Protein AF-0000000080632620 (afdb_homodimer)

Sequence (504 aa):
MKCSSPLKVRCGSRQRSGPRGNGTDMSGGRRAETGACTTPRSRRRRVPGHGIRMRSRRDSQALIFLHEGKCFFDRVVAPALAELKPMPREEVGGPHKFITQIATDNSHNALCYEARLSFALIMGATFERQLRFWLAATAKQQRYVIEKSNFEKLTILLREIKSLDLNALPEGADLQELWNVVNVARHGDGNSAIKLSETRPEFWSHVDCGLKDRYFGSGLRVHTMRISDDDLARYFRATAAFWQVAMVAKRKMKCSSPLKVRCGSRQRSGPRGNGTDMSGGRRAETGACTTPRSRRRRVPGHGIRMRSRRDSQALIFLHEGKCFFDRVVAPALAELKPMPREEVGGPHKFITQIATDNSHNALCYEARLSFALIMGATFERQLRFWLAATAKQQRYVIEKSNFEKLTILLREIKSLDLNALPEGADLQELWNVVNVARHGDGNSAIKLSETRPEFWSHVDCGLKDRYFGSGLRVHTMRISDDDLARYFRATAAFWQVAMVAKRK

Nearest PDB structures (foldseek):
  4tx5-assembly1_A  TM=3.321E-01  e=7.119E+00  Homo sapiens
  4tx5-assembly1_A  TM=3.319E-01  e=9.023E+00  Homo sapiens

pLDDT: mean 73.2, std 28.57, range [13.71, 97.62]

Solvent-accessible surface area (backbone atoms only — not comparable to full-atom values): 29369 Å² total; per-residue (Å²): 136,80,84,89,78,93,81,80,88,90,78,87,83,88,81,87,84,81,90,79,85,89,79,87,78,85,87,78,82,82,80,78,78,77,79,78,78,76,70,79,75,75,76,72,74,70,66,79,69,69,64,68,66,67,69,74,73,54,36,62,66,33,49,49,52,35,52,42,54,51,49,45,40,63,67,40,49,49,54,40,51,70,70,46,63,64,68,56,76,87,54,50,18,49,97,79,50,41,68,70,44,32,52,51,42,51,48,49,32,50,42,31,34,50,50,41,44,41,51,44,28,43,53,37,34,52,49,51,52,49,49,41,50,56,50,30,73,74,38,60,91,45,31,70,60,48,55,68,43,52,71,72,55,44,50,52,47,34,32,73,74,62,70,41,55,58,79,74,39,92,43,22,65,43,47,52,49,38,48,33,51,24,47,20,54,66,58,28,62,44,72,43,37,55,50,39,53,70,77,44,46,71,34,41,62,89,46,53,70,75,54,40,53,51,32,52,75,66,57,36,44,55,80,57,44,45,59,51,72,66,54,51,50,48,39,50,49,24,55,41,50,48,26,58,49,52,15,63,49,72,80,126,138,84,86,78,82,88,74,86,78,74,84,85,89,84,74,89,75,81,88,77,81,89,82,88,80,84,85,79,77,78,75,76,75,71,76,74,74,74,68,75,75,73,74,69,71,68,63,76,69,67,61,66,65,66,65,73,70,54,36,61,66,33,48,49,52,35,51,43,53,50,48,47,41,63,68,40,50,48,54,40,50,70,71,45,64,63,69,55,75,89,56,50,18,50,96,78,50,41,68,70,44,30,53,51,41,49,47,50,33,51,42,30,34,49,50,42,45,42,52,46,28,44,54,39,32,51,48,50,53,50,49,40,50,55,51,29,73,74,38,61,89,48,31,71,61,48,54,69,43,53,70,71,54,44,50,53,48,34,33,73,74,62,70,40,55,57,79,76,40,93,43,22,65,44,48,52,49,38,47,33,51,24,47,20,54,65,57,30,59,45,71,42,37,54,50,38,54,69,77,44,48,70,34,41,62,89,48,54,72,74,54,41,53,52,33,52,73,66,56,36,43,56,81,56,45,45,59,50,71,64,54,51,51,47,39,51,50,23,55,41,50,51,26,58,49,52,14,65,48,68,80,126

Foldseek 3Di:
DDDDDDDDDDDDDDDDDDDDDDDDDDDDDDDPPPDPPPPDPPPPPPPPCPVPVPVLQFPVLLVVLLVVLVCCCVPPVVVVLVVQDQDDPVCQCHPVNPVVSNVVNVVSNLVNQLSLLVLLLVLLVSLLVSLLVVLCVQVVVCNVVSVPDDPVVSQVSCCVRQVDHLVPDPLSVLSVLSSLSNCCNVPNLDPSLVVCCVVPVVQQVVDDPVVVCVCNVVSNSSSRGGDDPVSSVSSSVSSSVVSVCVRNRRRD/DDPDDDPPPDDDDDDDDDDDDDDDDDDDDDDPVPPPPPPPPPPPPPPVCVVVVVVLQFPVLLVVLLVVLVCCCVPPVVVVLVVQDQDDPVCQCHPVNPVVSNVVNVVSNLVNQLSLLVLLLVLLVSLLVSLLVVLCVQVVVCNVVSVPDDPVVSQVSCCVRQVDHLVVDPLSVLSVLSSLSNCCNVPALDDSLVVCCVVPVVQQVVDDPVVVCVCNVVSNSSSRGGDDPVSSVSSSVSSSVVSVCVRNRRRD

Organism: NCBI:txid1064539

Radius of gyration: 37.01 Å; Cα contacts (8 Å, |Δi|>4): 446; chains: 2; bounding box: 147×119×57 Å

Structure (mmCIF, N/CA/C/O backbone):
data_AF-0000000080632620-model_v1
#
loop_
_entity.id
_entity.type
_entity.pdbx_description
1 polymer 'DUF4276 family protein'
#
loop_
_atom_site.group_PDB
_atom_site.id
_atom_site.type_symbol
_atom_site.label_atom_id
_atom_site.label_alt_id
_atom_site.label_comp_id
_atom_site.label_asym_id
_atom_site.label_entity_id
_atom_site.label_seq_id
_atom_site.pdbx_PDB_ins_code
_atom_site.Cartn_x
_atom_site.Cartn_y
_atom_site.Cartn_z
_atom_site.occupancy
_atom_site.B_iso_or_equiv
_atom_site.auth_seq_id
_atom_site.auth_comp_id
_atom_site.auth_asym_id
_atom_site.auth_atom_id
_atom_site.pdbx_PDB_model_num
ATOM 1 N N . MET A 1 1 ? 38.625 -21.312 -7.352 1 18.33 1 MET A N 1
ATOM 2 C CA . MET A 1 1 ? 39.688 -21.875 -6.523 1 18.33 1 MET A CA 1
ATOM 3 C C . MET A 1 1 ? 40.625 -20.781 -6.02 1 18.33 1 MET A C 1
ATOM 5 O O . MET A 1 1 ? 40.625 -20.438 -4.836 1 18.33 1 MET A O 1
ATOM 9 N N . LYS A 1 2 ? 41.75 -20.5 -6.762 1 16.38 2 LYS A N 1
ATOM 10 C CA . LYS A 1 2 ? 43 -20.406 -6.027 1 16.38 2 LYS A CA 1
ATOM 11 C C . LYS A 1 2 ? 43.25 -18.969 -5.535 1 16.38 2 LYS A C 1
ATOM 13 O O . LYS A 1 2 ? 43.719 -18.766 -4.422 1 16.38 2 LYS A O 1
ATOM 18 N N . CYS A 1 3 ? 43.469 -17.906 -6.395 1 17.56 3 CYS A N 1
ATOM 19 C CA . CYS A 1 3 ? 44.844 -17.469 -6.473 1 17.56 3 CYS A CA 1
ATOM 20 C C . CYS A 1 3 ? 45.219 -16.641 -5.25 1 17.56 3 CYS A C 1
ATOM 22 O O . CYS A 1 3 ? 44.344 -16.141 -4.535 1 17.56 3 CYS A O 1
ATOM 24 N N . SER A 1 4 ? 46.25 -15.828 -5.516 1 16.66 4 SER A N 1
ATOM 25 C CA . SER A 1 4 ? 47.594 -15.555 -5.012 1 16.66 4 SER A CA 1
ATOM 26 C C . SER A 1 4 ? 47.562 -14.5 -3.91 1 16.66 4 SER A C 1
ATOM 28 O O . SER A 1 4 ? 46.688 -13.609 -3.914 1 16.66 4 SER A O 1
ATOM 30 N N . SER A 1 5 ? 48.5 -14.555 -3.062 1 16.55 5 SER A N 1
ATOM 31 C CA . SER A 1 5 ? 49.031 -14.477 -1.712 1 16.55 5 SER A CA 1
ATOM 32 C C . SER A 1 5 ? 49.594 -13.086 -1.414 1 16.55 5 SER A C 1
ATOM 34 O O . SER A 1 5 ? 49.469 -12.602 -0.287 1 16.55 5 SER A O 1
ATOM 36 N N . PRO A 1 6 ? 50.469 -12.352 -2.359 1 17.06 6 PRO A N 1
ATOM 37 C CA . PRO A 1 6 ? 51.781 -12.188 -1.76 1 17.06 6 PRO A CA 1
ATOM 38 C C . PRO A 1 6 ? 51.812 -11.102 -0.683 1 17.06 6 PRO A C 1
ATOM 40 O O . PRO A 1 6 ? 50.938 -10.219 -0.665 1 17.06 6 PRO A O 1
ATOM 43 N N . LEU A 1 7 ? 52.844 -11.148 0.236 1 15.58 7 LEU A N 1
ATOM 44 C CA . LEU A 1 7 ? 53.531 -11.008 1.516 1 15.58 7 LEU A CA 1
ATOM 45 C C . LEU A 1 7 ? 54.062 -9.594 1.692 1 15.58 7 LEU A C 1
ATOM 47 O O . LEU A 1 7 ? 53.812 -8.938 2.701 1 15.58 7 LEU A O 1
ATOM 51 N N . LYS A 1 8 ? 55.5 -9.336 1.33 1 15.75 8 LYS A N 1
ATOM 52 C CA . LYS A 1 8 ? 56.5 -9.094 2.359 1 15.75 8 LYS A CA 1
ATOM 53 C C . LYS A 1 8 ? 56.719 -7.598 2.568 1 15.75 8 LYS A C 1
ATOM 55 O O . LYS A 1 8 ? 57 -7.156 3.682 1 15.75 8 LYS A O 1
ATOM 60 N N . VAL A 1 9 ? 56.719 -6.637 1.573 1 15.37 9 VAL A N 1
ATOM 61 C CA . VAL A 1 9 ? 58.062 -6.094 1.398 1 15.37 9 VAL A CA 1
ATOM 62 C C . VAL A 1 9 ? 58.438 -5.211 2.59 1 15.37 9 VAL A C 1
ATOM 64 O O . VAL A 1 9 ? 57.562 -4.613 3.217 1 15.37 9 VAL A O 1
ATOM 67 N N . ARG A 1 10 ? 59.844 -4.848 2.721 1 15.12 10 ARG A N 1
ATOM 68 C CA . ARG A 1 10 ? 61.031 -4.688 3.545 1 15.12 10 ARG A CA 1
ATOM 69 C C . ARG A 1 10 ? 61.062 -3.305 4.184 1 15.12 10 ARG A C 1
ATOM 71 O O . ARG A 1 10 ? 60.406 -2.373 3.707 1 15.12 10 ARG A O 1
ATOM 78 N N . CYS A 1 11 ? 62.219 -3.014 4.938 1 15.25 11 CYS A N 1
ATOM 79 C CA . CYS A 1 11 ? 62.844 -2.652 6.203 1 15.25 11 CYS A CA 1
ATOM 80 C C . CYS A 1 11 ? 63.406 -1.229 6.152 1 15.25 11 CYS A C 1
ATOM 82 O O . CYS A 1 11 ? 63.75 -0.655 7.188 1 15.25 11 CYS A O 1
ATOM 84 N N . GLY A 1 12 ? 63.688 -0.646 4.941 1 14.33 12 GLY A N 1
ATOM 85 C CA . GLY A 1 12 ? 65.062 -0.141 5.051 1 14.33 12 GLY A CA 1
ATOM 86 C C . GLY A 1 12 ? 65.188 0.995 6.047 1 14.33 12 GLY A C 1
ATOM 87 O O . GLY A 1 12 ? 64.188 1.658 6.379 1 14.33 12 GLY A O 1
ATOM 88 N N . SER A 1 13 ? 66.5 1.377 6.32 1 14.64 13 SER A N 1
ATOM 89 C CA . SER A 1 13 ? 67.5 1.7 7.352 1 14.64 13 SER A CA 1
ATOM 90 C C . SER A 1 13 ? 67.5 3.195 7.648 1 14.64 13 SER A C 1
ATOM 92 O O . SER A 1 13 ? 67.375 3.605 8.805 1 14.64 13 SER A O 1
ATOM 94 N N . ARG A 1 14 ? 68.562 3.988 6.98 1 14.79 14 ARG A N 1
ATOM 95 C CA . ARG A 1 14 ? 69.812 4.34 7.695 1 14.79 14 ARG A CA 1
ATOM 96 C C . ARG A 1 14 ? 69.688 5.715 8.344 1 14.79 14 ARG A C 1
ATOM 98 O O . ARG A 1 14 ? 68.75 6.445 8.086 1 14.79 14 ARG A O 1
ATOM 105 N N . GLN A 1 15 ? 70.625 6.645 7.945 1 13.95 15 GLN A N 1
ATOM 106 C CA . GLN A 1 15 ? 71.812 7.148 8.703 1 13.95 15 GLN A CA 1
ATOM 107 C C . GLN A 1 15 ? 71.5 8.555 9.234 1 13.95 15 GLN A C 1
ATOM 109 O O . GLN A 1 15 ? 71.688 8.82 10.422 1 13.95 15 GLN A O 1
ATOM 114 N N . ARG A 1 16 ? 71.812 9.711 8.461 1 14.75 16 ARG A N 1
ATOM 115 C CA . ARG A 1 16 ? 73.062 10.445 8.812 1 14.75 16 ARG A CA 1
ATOM 116 C C . ARG A 1 16 ? 72.75 11.516 9.859 1 14.75 16 ARG A C 1
ATOM 118 O O . ARG A 1 16 ? 71.625 11.898 10.062 1 14.75 16 ARG A O 1
ATOM 125 N N . SER A 1 17 ? 73.625 12.648 9.812 1 14.58 17 SER A N 1
ATOM 126 C CA . SER A 1 17 ? 74.625 13.211 10.664 1 14.58 17 SER A CA 1
ATOM 127 C C . SER A 1 17 ? 74.125 14.438 11.422 1 14.58 17 SER A C 1
ATOM 129 O O . SER A 1 17 ? 73 14.914 11.156 1 14.58 17 SER A O 1
ATOM 131 N N . GLY A 1 18 ? 74.75 15.664 11.094 1 14.18 18 GLY A N 1
ATOM 132 C CA . GLY A 1 18 ? 75.688 16.297 11.984 1 14.18 18 GLY A CA 1
ATOM 133 C C . GLY A 1 18 ? 75.062 17.312 12.914 1 14.18 18 GLY A C 1
ATOM 134 O O . GLY A 1 18 ? 73.875 17.578 12.82 1 14.18 18 GLY A O 1
ATOM 135 N N . PRO A 1 19 ? 75.688 18.609 12.898 1 15.55 19 PRO A N 1
ATOM 136 C CA . PRO A 1 19 ? 76.438 19.203 14.047 1 15.55 19 PRO A CA 1
ATOM 137 C C . PRO A 1 19 ? 75.5 20.125 14.875 1 15.55 19 PRO A C 1
ATOM 139 O O . PRO A 1 19 ? 74.375 20.438 14.469 1 15.55 19 PRO A O 1
ATOM 142 N N . ARG A 1 20 ? 76.312 21.25 15.398 1 15.37 20 ARG A N 1
ATOM 143 C CA . ARG A 1 20 ? 76.625 21.781 16.719 1 15.37 20 ARG A CA 1
ATOM 144 C C . ARG A 1 20 ? 75.75 22.953 17.094 1 15.37 20 ARG A C 1
ATOM 146 O O . ARG A 1 20 ? 75.188 22.969 18.188 1 15.37 20 ARG A O 1
ATOM 153 N N . GLY A 1 21 ? 75.75 24.078 16.297 1 14.73 21 GLY A N 1
ATOM 154 C CA . GLY A 1 21 ? 76.438 25.141 17.047 1 14.73 21 GLY A CA 1
ATOM 155 C C . GLY A 1 21 ? 75.562 25.812 18.062 1 14.73 21 GLY A C 1
ATOM 156 O O . GLY A 1 21 ? 74.312 25.656 18.031 1 14.73 21 GLY A O 1
ATOM 157 N N . ASN A 1 22 ? 76.062 27.031 18.531 1 15.53 22 ASN A N 1
ATOM 158 C CA . ASN A 1 22 ? 76.312 27.734 19.781 1 15.53 22 ASN A CA 1
ATOM 159 C C . ASN A 1 22 ? 75.125 28.594 20.203 1 15.53 22 ASN A C 1
ATOM 161 O O . ASN A 1 22 ? 74.25 28.906 19.391 1 15.53 22 ASN A O 1
ATOM 165 N N . GLY A 1 23 ? 75.312 29.25 21.422 1 15.42 23 GLY A N 1
ATOM 166 C CA . GLY A 1 23 ? 74.688 29.641 22.688 1 15.42 23 GLY A CA 1
ATOM 167 C C . GLY A 1 23 ? 74 31 22.641 1 15.42 23 GLY A C 1
ATOM 168 O O . GLY A 1 23 ? 73.125 31.266 23.422 1 15.42 23 GLY A O 1
ATOM 169 N N . THR A 1 24 ? 74.438 32.031 21.75 1 16.98 24 THR A N 1
ATOM 170 C CA . THR A 1 24 ? 74.688 33.219 22.516 1 16.98 24 THR A CA 1
ATOM 171 C C . THR A 1 24 ? 73.375 33.844 23.047 1 16.98 24 THR A C 1
ATOM 173 O O . THR A 1 24 ? 72.312 33.656 22.438 1 16.98 24 THR A O 1
ATOM 176 N N . ASP A 1 25 ? 73.5 34.562 24.25 1 16.67 25 ASP A N 1
ATOM 177 C CA . ASP A 1 25 ? 72.812 34.969 25.469 1 16.67 25 ASP A CA 1
ATOM 178 C C . ASP A 1 25 ? 72 36.281 25.266 1 16.67 25 ASP A C 1
ATOM 180 O O . ASP A 1 25 ? 71.25 36.656 26.109 1 16.67 25 ASP A O 1
ATOM 184 N N . MET A 1 26 ? 72.125 37.062 24.141 1 17.36 26 MET A N 1
ATOM 185 C CA . MET A 1 26 ? 72.188 38.469 24.547 1 17.36 26 MET A CA 1
ATOM 186 C C . MET A 1 26 ? 70.938 38.938 25.266 1 17.36 26 MET A C 1
ATOM 188 O O . MET A 1 26 ? 69.875 38.281 25.156 1 17.36 26 MET A O 1
ATOM 192 N N . SER A 1 27 ? 70.938 40.375 25.594 1 17.02 27 SER A N 1
ATOM 193 C CA . SER A 1 27 ? 70.75 41.406 26.625 1 17.02 27 SER A CA 1
ATOM 194 C C . SER A 1 27 ? 69.312 41.875 26.688 1 17.02 27 SER A C 1
ATOM 196 O O . SER A 1 27 ? 68.562 41.625 25.75 1 17.02 27 SER A O 1
ATOM 198 N N . GLY A 1 28 ? 69 42.719 27.734 1 17.77 28 GLY A N 1
ATOM 199 C CA . GLY A 1 28 ? 68.062 43.125 28.781 1 17.77 28 GLY A CA 1
ATOM 200 C C . GLY A 1 28 ? 67.062 44.125 28.312 1 17.77 28 GLY A C 1
ATOM 201 O O . GLY A 1 28 ? 66.312 44.688 29.125 1 17.77 28 GLY A O 1
ATOM 202 N N . GLY A 1 29 ? 66.812 44.344 27.047 1 17.91 29 GLY A N 1
ATOM 203 C CA . GLY A 1 29 ? 66.25 45.688 26.812 1 17.91 29 GLY A CA 1
ATOM 204 C C . GLY A 1 29 ? 65 45.969 27.594 1 17.91 29 GLY A C 1
ATOM 205 O O . GLY A 1 29 ? 64.25 45.031 27.938 1 17.91 29 GLY A O 1
ATOM 206 N N . ARG A 1 30 ? 65 47.25 28.172 1 20.73 30 ARG A N 1
ATOM 207 C CA . ARG A 1 30 ? 64.188 48.062 29.094 1 20.73 30 ARG A CA 1
ATOM 208 C C . ARG A 1 30 ? 62.75 48.188 28.594 1 20.73 30 ARG A C 1
ATOM 210 O O . ARG A 1 30 ? 62.531 48.312 27.391 1 20.73 30 ARG A O 1
ATOM 217 N N . ARG A 1 31 ? 61.75 47.969 29.531 1 19.56 31 ARG A N 1
ATOM 218 C CA . ARG A 1 31 ? 60.344 47.719 29.656 1 19.56 31 ARG A CA 1
ATOM 219 C C . ARG A 1 31 ? 59.531 49.031 29.484 1 19.56 31 ARG A C 1
ATOM 221 O O . ARG A 1 31 ? 59.531 49.875 30.375 1 19.56 31 ARG A O 1
ATOM 228 N N . ALA A 1 32 ? 59.844 49.875 28.406 1 20.97 32 ALA A N 1
ATOM 229 C CA . ALA A 1 32 ? 59.125 51.156 28.5 1 20.97 32 ALA A CA 1
ATOM 230 C C . ALA A 1 32 ? 57.625 50.938 28.703 1 20.97 32 ALA A C 1
ATOM 232 O O . ALA A 1 32 ? 57.031 50.031 28.078 1 20.97 32 ALA A O 1
ATOM 233 N N . GLU A 1 33 ? 57.062 51.469 29.875 1 20.34 33 GLU A N 1
ATOM 234 C CA . GLU A 1 33 ? 55.781 51.438 30.531 1 20.34 33 GLU A CA 1
ATOM 235 C C . GLU A 1 33 ? 54.719 52.156 29.719 1 20.34 33 GLU A C 1
ATOM 237 O O . GLU A 1 33 ? 54.812 53.375 29.5 1 20.34 33 GLU A O 1
ATOM 242 N N . THR A 1 34 ? 54.438 51.812 28.469 1 20.97 34 THR A N 1
ATOM 243 C CA . THR A 1 34 ? 53.469 52.594 27.688 1 20.97 34 THR A CA 1
ATOM 244 C C . THR A 1 34 ? 52.156 52.688 28.453 1 20.97 34 THR A C 1
ATOM 246 O O . THR A 1 34 ? 51.688 51.719 29.031 1 20.97 34 THR A O 1
ATOM 249 N N . GLY A 1 35 ? 51.844 53.938 28.953 1 22.03 35 GLY A N 1
ATOM 250 C CA . GLY A 1 35 ? 50.719 54.469 29.703 1 22.03 35 GLY A CA 1
ATOM 251 C C . GLY A 1 35 ? 49.375 54.156 29.062 1 22.03 35 GLY A C 1
ATOM 252 O O . GLY A 1 35 ? 49.188 54.344 27.859 1 22.03 35 GLY A O 1
ATOM 253 N N . ALA A 1 36 ? 48.562 53.25 29.688 1 22.23 36 ALA A N 1
ATOM 254 C CA . ALA A 1 36 ? 47.312 52.594 29.297 1 22.23 36 ALA A CA 1
ATOM 255 C C . ALA A 1 36 ? 46.156 53.625 29.312 1 22.23 36 ALA A C 1
ATOM 257 O O . ALA A 1 36 ? 45.844 54.188 30.359 1 22.23 36 ALA A O 1
ATOM 258 N N . CYS A 1 37 ? 46.156 54.594 28.344 1 24.19 37 CYS A N 1
ATOM 259 C CA . CYS A 1 37 ? 45.031 55.531 28.25 1 24.19 37 CYS A CA 1
ATOM 260 C C . CYS A 1 37 ? 43.688 54.812 28.375 1 24.19 37 CYS A C 1
ATOM 262 O O . CYS A 1 37 ? 43.438 53.875 27.609 1 24.19 37 CYS A O 1
ATOM 264 N N . THR A 1 38 ? 43.125 54.719 29.578 1 23.12 38 THR A N 1
ATOM 265 C CA . THR A 1 38 ? 41.875 54.031 29.922 1 23.12 38 THR A CA 1
ATOM 266 C C . THR A 1 38 ? 40.688 54.656 29.203 1 23.12 38 THR A C 1
ATOM 268 O O . THR A 1 38 ? 40.406 55.844 29.391 1 23.12 38 THR A O 1
ATOM 271 N N . THR A 1 39 ? 40.562 54.594 27.891 1 26.53 39 THR A N 1
ATOM 272 C CA . THR A 1 39 ? 39.406 55.125 27.188 1 26.53 39 THR A CA 1
ATOM 273 C C . THR A 1 39 ? 38.125 54.719 27.891 1 26.53 39 THR A C 1
ATOM 275 O O . THR A 1 39 ? 38 53.594 28.391 1 26.53 39 THR A O 1
ATOM 278 N N . PRO A 1 40 ? 37.375 55.719 28.453 1 29.17 40 PRO A N 1
ATOM 279 C CA . PRO A 1 40 ? 36.156 55.469 29.188 1 29.17 40 PRO A CA 1
ATOM 280 C C . PRO A 1 40 ? 35.156 54.625 28.391 1 29.17 40 PRO A C 1
ATOM 282 O O . PRO A 1 40 ? 34.906 54.875 27.203 1 29.17 40 PRO A O 1
ATOM 285 N N . ARG A 1 41 ? 35.031 53.344 28.672 1 28.64 41 ARG A N 1
ATOM 286 C CA . ARG A 1 41 ? 34.156 52.469 27.922 1 28.64 41 ARG A CA 1
ATOM 287 C C . ARG A 1 41 ? 32.688 52.969 28.016 1 28.64 41 ARG A C 1
ATOM 289 O O . ARG A 1 41 ? 32.188 53.25 29.094 1 28.64 41 ARG A O 1
ATOM 296 N N . SER A 1 42 ? 32.281 53.812 26.984 1 28.56 42 SER A N 1
ATOM 297 C CA . SER A 1 42 ? 30.875 54.094 26.781 1 28.56 42 SER A CA 1
ATOM 298 C C . SER A 1 42 ? 30 52.875 27.062 1 28.56 42 SER A C 1
ATOM 300 O O . SER A 1 42 ? 30.281 51.781 26.578 1 28.56 42 SER A O 1
ATOM 302 N N . ARG A 1 43 ? 29.438 52.844 28.234 1 29.86 43 ARG A N 1
ATOM 303 C CA . ARG A 1 43 ? 28.5 51.781 28.641 1 29.86 43 ARG A CA 1
ATOM 304 C C . ARG A 1 43 ? 27.391 51.625 27.609 1 29.86 43 ARG A C 1
ATOM 306 O O . ARG A 1 43 ? 26.562 52.531 27.438 1 29.86 43 ARG A O 1
ATOM 313 N N . ARG A 1 44 ? 27.719 51.094 26.391 1 29.53 44 ARG A N 1
ATOM 314 C CA . ARG A 1 44 ? 26.609 50.75 25.516 1 29.53 44 ARG A CA 1
ATOM 315 C C . ARG A 1 44 ? 25.531 50 26.266 1 29.53 44 ARG A C 1
ATOM 317 O O . ARG A 1 44 ? 25.812 48.969 26.906 1 29.53 44 ARG A O 1
ATOM 324 N N . ARG A 1 45 ? 24.578 50.75 26.812 1 31.08 45 ARG A N 1
ATOM 325 C CA . ARG A 1 45 ? 23.359 50.094 27.297 1 31.08 45 ARG A CA 1
ATOM 326 C C . ARG A 1 45 ? 22.906 48.969 26.375 1 31.08 45 ARG A C 1
ATOM 328 O O . ARG A 1 45 ? 22.625 49.219 25.203 1 31.08 45 ARG A O 1
ATOM 335 N N . ARG A 1 46 ? 23.5 47.812 26.547 1 28.5 46 ARG A N 1
ATOM 336 C CA . ARG A 1 46 ? 22.938 46.719 25.781 1 28.5 46 ARG A CA 1
ATOM 337 C C . ARG A 1 46 ? 21.422 46.688 25.875 1 28.5 46 ARG A C 1
ATOM 339 O O . ARG A 1 46 ? 20.859 46.688 26.969 1 28.5 46 ARG A O 1
ATOM 346 N N . VAL A 1 47 ? 20.75 47.438 24.969 1 32.03 47 VAL A N 1
ATOM 347 C CA . VAL A 1 47 ? 19.328 47.125 24.781 1 32.03 47 VAL A CA 1
ATOM 348 C C . VAL A 1 47 ? 19.109 45.625 24.953 1 32.03 47 VAL A C 1
ATOM 350 O O . VAL A 1 47 ? 19.875 44.812 24.438 1 32.03 47 VAL A O 1
ATOM 353 N N . PRO A 1 48 ? 18.672 45.281 26.172 1 31.75 48 PRO A N 1
ATOM 354 C CA . PRO A 1 48 ? 18.406 43.812 26.234 1 31.75 48 PRO A CA 1
ATOM 355 C C . PRO A 1 48 ? 17.797 43.281 24.953 1 31.75 48 PRO A C 1
ATOM 357 O O . PRO A 1 48 ? 16.75 43.75 24.5 1 31.75 48 PRO A O 1
ATOM 360 N N . GLY A 1 49 ? 18.578 43.188 23.859 1 28.7 49 GLY A N 1
ATOM 361 C CA . GLY A 1 49 ? 18.047 42.406 22.75 1 28.7 49 GLY A CA 1
ATOM 362 C C . GLY A 1 49 ? 17.312 41.156 23.172 1 28.7 49 GLY A C 1
ATOM 363 O O . GLY A 1 49 ? 17.922 40.156 23.578 1 28.7 49 GLY A O 1
ATOM 364 N N . HIS A 1 50 ? 16.406 41.312 24.141 1 31.84 50 HIS A N 1
ATOM 365 C CA . HIS A 1 50 ? 15.602 40.094 24.219 1 31.84 50 HIS A CA 1
ATOM 366 C C . HIS A 1 50 ? 15.359 39.5 22.844 1 31.84 50 HIS A C 1
ATOM 368 O O . HIS A 1 50 ? 14.594 40.031 22.047 1 31.84 50 HIS A O 1
ATOM 374 N N . GLY A 1 51 ? 16.422 39.312 22.094 1 32.47 51 GLY A N 1
ATOM 375 C CA . GLY A 1 51 ? 16.172 38.469 20.922 1 32.47 51 GLY A CA 1
ATOM 376 C C . GLY A 1 51 ? 15.07 37.469 21.141 1 32.47 51 GLY A C 1
ATOM 377 O O . GLY A 1 51 ? 15.211 36.562 21.969 1 32.47 51 GLY A O 1
ATOM 378 N N . ILE A 1 52 ? 13.922 37.938 21.281 1 33.97 52 ILE A N 1
ATOM 379 C CA . ILE A 1 52 ? 12.859 36.938 21.094 1 33.97 52 ILE A CA 1
ATOM 380 C C . ILE A 1 52 ? 13.336 35.844 20.141 1 33.97 52 ILE A C 1
ATOM 382 O O . ILE A 1 52 ? 13.602 36.094 18.969 1 33.97 52 ILE A O 1
ATOM 386 N N . ARG A 1 53 ? 14.367 35.188 20.531 1 37.41 53 ARG A N 1
ATOM 387 C CA . ARG A 1 53 ? 14.555 33.938 19.766 1 37.41 53 ARG A CA 1
ATOM 388 C C . ARG A 1 53 ? 13.234 33.469 19.172 1 37.41 53 ARG A C 1
ATOM 390 O O . ARG A 1 53 ? 12.336 33.031 19.891 1 37.41 53 ARG A O 1
ATOM 397 N N . MET A 1 54 ? 12.75 34.219 18.281 1 35.06 54 MET A N 1
ATOM 398 C CA . MET A 1 54 ? 11.672 33.625 17.484 1 35.06 54 MET A CA 1
ATOM 399 C C . MET A 1 54 ? 11.805 32.125 17.438 1 35.06 54 MET A C 1
ATOM 401 O O . MET A 1 54 ? 12.758 31.594 16.844 1 35.06 54 MET A O 1
ATOM 405 N N . ARG A 1 55 ? 11.797 31.422 18.516 1 40.94 55 ARG A N 1
ATOM 406 C CA . ARG A 1 55 ? 11.641 29.969 18.469 1 40.94 55 ARG A CA 1
ATOM 407 C C . ARG A 1 55 ? 11.047 29.531 17.141 1 40.94 55 ARG A C 1
ATOM 409 O O . ARG A 1 55 ? 9.953 29.969 16.766 1 40.94 55 ARG A O 1
ATOM 416 N N . SER A 1 56 ? 11.75 29.562 16.047 1 47.53 56 SER A N 1
ATOM 417 C CA . SER A 1 56 ? 11.383 29.109 14.711 1 47.53 56 SER A CA 1
ATOM 418 C C . SER A 1 56 ? 10.234 28.109 14.758 1 47.53 56 SER A C 1
ATOM 420 O O . SER A 1 56 ? 10.281 27.141 15.5 1 47.53 56 SER A O 1
ATOM 422 N N . ARG A 1 57 ? 9 28.547 14.758 1 60.91 57 ARG A N 1
ATOM 423 C CA . ARG A 1 57 ? 7.75 27.797 14.82 1 60.91 57 ARG A CA 1
ATOM 424 C C . ARG A 1 57 ? 7.824 26.547 13.961 1 60.91 57 ARG A C 1
ATOM 426 O O . ARG A 1 57 ? 8.102 26.625 12.766 1 60.91 57 ARG A O 1
ATOM 433 N N . ARG A 1 58 ? 8.203 25.453 14.625 1 73.38 58 ARG A N 1
ATOM 434 C CA . ARG A 1 58 ? 8.156 24.125 14 1 73.38 58 ARG A CA 1
ATOM 435 C C . ARG A 1 58 ? 6.855 23.938 13.227 1 73.38 58 ARG A C 1
ATOM 437 O O . ARG A 1 58 ? 5.793 24.375 13.672 1 73.38 58 ARG A O 1
ATOM 444 N N . ASP A 1 59 ? 7.086 23.641 12.008 1 84.38 59 ASP A N 1
ATOM 445 C CA . ASP A 1 59 ? 5.93 23.266 11.203 1 84.38 59 ASP A CA 1
ATOM 446 C C . ASP A 1 59 ? 5.164 22.109 11.852 1 84.38 59 ASP A C 1
ATOM 448 O O . ASP A 1 59 ? 5.637 20.984 11.859 1 84.38 59 ASP A O 1
ATOM 452 N N . SER A 1 60 ? 4.125 22.438 12.5 1 81.19 60 SER A N 1
ATOM 453 C CA . SER A 1 60 ? 3.355 21.469 13.281 1 81.19 60 SER A CA 1
ATOM 454 C C . SER A 1 60 ? 2.895 20.312 12.414 1 81.19 60 SER A C 1
ATOM 456 O O . SER A 1 60 ? 2.844 19.156 12.875 1 81.19 60 SER A O 1
ATOM 458 N N . GLN A 1 61 ? 2.57 20.578 11.18 1 84.5 61 GLN A N 1
ATOM 459 C CA . GLN A 1 61 ? 2.105 19.531 10.289 1 84.5 61 GLN A CA 1
ATOM 460 C C . GLN A 1 61 ? 3.221 18.531 9.992 1 84.5 61 GLN A C 1
ATOM 462 O O . GLN A 1 61 ? 2.994 17.312 10.008 1 84.5 61 GLN A O 1
ATOM 467 N N . ALA A 1 62 ? 4.367 19 9.734 1 89.31 62 ALA A N 1
ATOM 468 C CA . ALA A 1 62 ? 5.52 18.125 9.492 1 89.31 62 ALA A CA 1
ATOM 469 C C . ALA A 1 62 ? 5.805 17.25 10.711 1 89.31 62 ALA A C 1
ATOM 471 O O . ALA A 1 62 ? 6.148 16.078 10.57 1 89.31 62 ALA A O 1
ATOM 472 N N . LEU A 1 63 ? 5.668 17.844 11.898 1 86.56 63 LEU A N 1
ATOM 473 C CA . LEU A 1 63 ? 5.863 17.094 13.133 1 86.56 63 LEU A CA 1
ATOM 474 C C . LEU A 1 63 ? 4.836 15.969 13.25 1 86.56 63 LEU A C 1
ATOM 476 O O . LEU A 1 63 ? 5.164 14.859 13.688 1 86.56 63 LEU A O 1
ATOM 480 N N . ILE A 1 64 ? 3.646 16.234 12.898 1 84 64 ILE A N 1
ATOM 481 C CA . ILE A 1 64 ? 2.58 15.242 12.938 1 84 64 ILE A CA 1
ATOM 482 C C . ILE A 1 64 ? 2.908 14.094 11.984 1 84 64 ILE A C 1
ATOM 484 O O . ILE A 1 64 ? 2.793 12.922 12.359 1 84 64 ILE A O 1
ATOM 488 N N . PHE A 1 65 ? 3.342 14.422 10.805 1 90.06 65 PHE A N 1
ATOM 489 C CA . PHE A 1 65 ? 3.676 13.398 9.828 1 90.06 65 PHE A CA 1
ATOM 490 C C . PHE A 1 65 ? 4.84 12.539 10.312 1 90.06 65 PHE A C 1
ATOM 492 O O . PHE A 1 65 ? 4.828 11.32 10.148 1 90.06 65 PHE A O 1
ATOM 499 N N . LEU A 1 66 ? 5.805 13.188 10.906 1 91.81 66 LEU A N 1
ATOM 500 C CA . LEU A 1 66 ? 6.938 12.461 11.477 1 91.81 66 LEU A CA 1
ATOM 501 C C . LEU A 1 66 ? 6.473 11.461 12.523 1 91.81 66 LEU A C 1
ATOM 503 O O . LEU A 1 66 ? 6.863 10.289 12.492 1 91.81 66 LEU A O 1
ATOM 507 N N . HIS A 1 67 ? 5.664 11.898 13.398 1 88.88 67 HIS A N 1
ATOM 508 C CA . HIS A 1 67 ? 5.172 11.055 14.477 1 88.88 67 HIS A CA 1
ATOM 509 C C . HIS A 1 67 ? 4.309 9.914 13.945 1 88.88 67 HIS A C 1
ATOM 511 O O . HIS A 1 67 ? 4.406 8.781 14.414 1 88.88 67 HIS A O 1
ATOM 517 N N . GLU A 1 68 ? 3.477 10.18 12.977 1 86.75 68 GLU A N 1
ATOM 518 C CA . GLU A 1 68 ? 2.631 9.164 12.359 1 86.75 68 GLU A CA 1
ATOM 519 C C . GLU A 1 68 ? 3.469 8.062 11.727 1 86.75 68 GLU A C 1
ATOM 521 O O . GLU A 1 68 ? 3.154 6.879 11.867 1 86.75 68 GLU A O 1
ATOM 526 N N . GLY A 1 69 ? 4.465 8.516 11.008 1 91.19 69 GLY A N 1
ATOM 527 C CA . GLY A 1 69 ? 5.348 7.535 10.391 1 91.19 69 GLY A CA 1
ATOM 528 C C . GLY A 1 69 ? 6.043 6.641 11.398 1 91.19 69 GLY A C 1
ATOM 529 O O . GLY A 1 69 ? 6.113 5.422 11.211 1 91.19 69 GLY A O 1
ATOM 530 N N . LYS A 1 70 ? 6.5 7.242 12.438 1 92.25 70 LYS A N 1
ATOM 531 C CA . LYS A 1 70 ? 7.188 6.492 13.484 1 92.25 70 LYS A CA 1
ATOM 532 C C . LYS A 1 70 ? 6.246 5.496 14.156 1 92.25 70 LYS A C 1
ATOM 534 O O . LYS A 1 70 ? 6.613 4.34 14.375 1 92.25 70 LYS A O 1
ATOM 539 N N . CYS A 1 71 ? 5.125 5.938 14.453 1 89.06 71 CYS A N 1
ATOM 540 C CA . CYS A 1 71 ? 4.156 5.066 15.117 1 89.06 71 CYS A CA 1
ATOM 541 C C . CYS A 1 71 ? 3.74 3.918 14.211 1 89.06 71 CYS A C 1
ATOM 543 O O . CYS A 1 71 ? 3.615 2.779 14.656 1 89.06 71 CYS A O 1
ATOM 545 N N . PHE A 1 72 ? 3.502 4.234 13.008 1 89.5 72 PHE A N 1
ATOM 546 C CA . PHE A 1 72 ? 3.117 3.188 12.07 1 89.5 72 PHE A CA 1
ATOM 547 C C . PHE A 1 72 ? 4.207 2.125 11.969 1 89.5 72 PHE A C 1
ATOM 549 O O . PHE A 1 72 ? 3.912 0.929 11.945 1 89.5 72 PHE A O 1
ATOM 556 N N . PHE A 1 73 ? 5.406 2.572 11.859 1 93.69 73 PHE A N 1
ATOM 557 C CA . PHE A 1 73 ? 6.508 1.621 11.758 1 93.69 73 PHE A CA 1
ATOM 558 C C . PHE A 1 73 ? 6.613 0.778 13.023 1 93.69 73 PHE A C 1
ATOM 560 O O . PHE A 1 73 ? 6.703 -0.45 12.953 1 93.69 73 PHE A O 1
ATOM 567 N N . ASP A 1 74 ? 6.527 1.39 14.148 1 91.69 74 ASP A N 1
ATOM 568 C CA . ASP A 1 74 ? 6.773 0.722 15.422 1 91.69 74 ASP A CA 1
ATOM 569 C C . ASP A 1 74 ? 5.609 -0.194 15.797 1 91.69 74 ASP A C 1
ATOM 571 O O . ASP A 1 74 ? 5.812 -1.262 16.375 1 91.69 74 ASP A O 1
ATOM 575 N N . ARG A 1 75 ? 4.457 0.191 15.43 1 88.88 75 ARG A N 1
ATOM 576 C CA . ARG A 1 75 ? 3.295 -0.514 15.953 1 88.88 75 ARG A CA 1
ATOM 577 C C . ARG A 1 75 ? 2.723 -1.479 14.922 1 88.88 75 ARG A C 1
ATOM 579 O O . ARG A 1 75 ? 1.964 -2.387 15.266 1 88.88 75 ARG A O 1
ATOM 586 N N . VAL A 1 76 ? 3.057 -1.268 13.703 1 88.69 76 VAL A N 1
ATOM 587 C CA . VAL A 1 76 ? 2.453 -2.109 12.672 1 88.69 76 VAL A CA 1
ATOM 588 C C . VAL A 1 76 ? 3.545 -2.871 11.93 1 88.69 76 VAL A C 1
ATOM 590 O O . VAL A 1 76 ? 3.564 -4.105 11.93 1 88.69 76 VAL A O 1
ATOM 593 N N . VAL A 1 77 ? 4.484 -2.154 11.375 1 93.06 77 VAL A N 1
ATOM 594 C CA . VAL A 1 77 ? 5.461 -2.762 10.477 1 93.06 77 VAL A CA 1
ATOM 595 C C . VAL A 1 77 ? 6.391 -3.68 11.273 1 93.06 77 VAL A C 1
ATOM 597 O O . VAL A 1 77 ? 6.535 -4.859 10.945 1 93.06 77 VAL A O 1
ATOM 600 N N . ALA A 1 78 ? 6.957 -3.125 12.344 1 93.56 78 ALA A N 1
ATOM 601 C CA . ALA A 1 78 ? 7.957 -3.869 13.109 1 93.56 78 ALA A CA 1
ATOM 602 C C . ALA A 1 78 ? 7.359 -5.148 13.688 1 93.56 78 ALA A C 1
ATOM 604 O O . ALA A 1 78 ? 7.926 -6.234 13.516 1 93.56 78 ALA A O 1
ATOM 605 N N . PRO A 1 79 ? 6.234 -5.102 14.328 1 90.81 79 PRO A N 1
ATOM 606 C CA . PRO A 1 79 ? 5.652 -6.352 14.828 1 90.81 79 PRO A CA 1
ATOM 607 C C . PRO A 1 79 ? 5.328 -7.34 13.711 1 90.81 79 PRO A C 1
ATOM 609 O O . PRO A 1 79 ? 5.5 -8.547 13.883 1 90.81 79 PRO A O 1
ATOM 612 N N . ALA A 1 80 ? 4.82 -6.848 12.609 1 89.25 80 ALA A N 1
ATOM 613 C CA . ALA A 1 80 ? 4.512 -7.719 11.477 1 89.25 80 ALA A CA 1
ATOM 614 C C . ALA A 1 80 ? 5.77 -8.406 10.953 1 89.25 80 ALA A C 1
ATOM 616 O O . ALA A 1 80 ? 5.75 -9.594 10.625 1 89.25 80 ALA A O 1
ATOM 617 N N . LEU A 1 81 ? 6.844 -7.66 10.875 1 93.62 81 LEU A N 1
ATOM 618 C CA . LEU A 1 81 ? 8.102 -8.227 10.398 1 93.62 81 LEU A CA 1
ATOM 619 C C . LEU A 1 81 ? 8.617 -9.281 11.367 1 93.62 81 LEU A C 1
ATOM 621 O O . LEU A 1 81 ? 9.219 -10.273 10.945 1 93.62 81 LEU A O 1
ATOM 625 N N . ALA A 1 82 ? 8.414 -9.016 12.648 1 92.38 82 ALA A N 1
ATOM 626 C CA . ALA A 1 82 ? 8.836 -9.984 13.656 1 92.38 82 ALA A CA 1
ATOM 627 C C . ALA A 1 82 ? 8.047 -11.281 13.539 1 92.38 82 ALA A C 1
ATOM 629 O O . ALA A 1 82 ? 8.57 -12.359 13.812 1 92.38 82 ALA A O 1
ATOM 630 N N . GLU A 1 83 ? 6.828 -11.18 13.156 1 88.5 83 GLU A N 1
ATOM 631 C CA . GLU A 1 83 ? 5.957 -12.336 13.016 1 88.5 83 GLU A CA 1
ATOM 632 C C . GLU A 1 83 ? 6.234 -13.078 11.711 1 88.5 83 GLU A C 1
ATOM 634 O O . GLU A 1 83 ? 6.211 -14.312 11.672 1 88.5 83 GLU A O 1
ATOM 639 N N . LEU A 1 84 ? 6.457 -12.32 10.656 1 91.5 84 LEU A N 1
ATOM 640 C CA . LEU A 1 84 ? 6.637 -12.875 9.32 1 91.5 84 LEU A CA 1
ATOM 641 C C . LEU A 1 84 ? 8.117 -13.008 8.977 1 91.5 84 LEU A C 1
ATOM 643 O O . LEU A 1 84 ? 8.672 -12.172 8.258 1 91.5 84 LEU A O 1
ATOM 647 N N . LYS A 1 85 ? 8.695 -14.016 9.422 1 93.06 85 LYS A N 1
ATOM 648 C CA . LYS A 1 85 ? 10.094 -14.289 9.133 1 93.06 85 LYS A CA 1
ATOM 649 C C . LYS A 1 85 ? 10.234 -15.352 8.047 1 93.06 85 LYS A C 1
ATOM 651 O O . LYS A 1 85 ? 9.766 -16.484 8.203 1 93.06 85 LYS A O 1
ATOM 656 N N . PRO A 1 86 ? 10.859 -14.938 6.973 1 92.19 86 PRO A N 1
ATOM 657 C CA . PRO A 1 86 ? 11.047 -15.953 5.941 1 92.19 86 PRO A CA 1
ATOM 658 C C . PRO A 1 86 ? 11.867 -17.141 6.43 1 92.19 86 PRO A C 1
ATOM 660 O O . PRO A 1 86 ? 12.82 -16.969 7.195 1 92.19 86 PRO A O 1
ATOM 663 N N . MET A 1 87 ? 11.492 -18.266 5.949 1 90.69 87 MET A N 1
ATOM 664 C CA . MET A 1 87 ? 12.242 -19.484 6.227 1 90.69 87 MET A CA 1
ATOM 665 C C . MET A 1 87 ? 13.414 -19.625 5.262 1 90.69 87 MET A C 1
ATOM 667 O O . MET A 1 87 ? 13.266 -19.391 4.062 1 90.69 87 MET A O 1
ATOM 671 N N . PRO A 1 88 ? 14.516 -20.047 5.879 1 89.25 88 PRO A N 1
ATOM 672 C CA . PRO A 1 88 ? 15.617 -20.344 4.965 1 89.25 88 PRO A CA 1
ATOM 673 C C . PRO A 1 88 ? 15.281 -21.438 3.949 1 89.25 88 PRO A C 1
ATOM 675 O O . PRO A 1 88 ? 14.578 -22.391 4.281 1 89.25 88 PRO A O 1
ATOM 678 N N . ARG A 1 89 ? 15.859 -21.234 2.789 1 84.5 89 ARG A N 1
ATOM 679 C CA . ARG A 1 89 ? 15.562 -22.156 1.691 1 84.5 89 ARG A CA 1
ATOM 680 C C . ARG A 1 89 ? 15.883 -23.594 2.08 1 84.5 89 ARG A C 1
ATOM 682 O O . ARG A 1 89 ? 15.156 -24.516 1.708 1 84.5 89 ARG A O 1
ATOM 689 N N . GLU A 1 90 ? 16.938 -23.734 2.844 1 86.25 90 GLU A N 1
ATOM 690 C CA . GLU A 1 90 ? 17.391 -25.078 3.234 1 86.25 90 GLU A CA 1
ATOM 691 C C . GLU A 1 90 ? 16.375 -25.75 4.16 1 86.25 90 GLU A C 1
ATOM 693 O O . GLU A 1 90 ? 16.359 -26.969 4.266 1 86.25 90 GLU A O 1
ATOM 698 N N . GLU A 1 91 ? 15.57 -24.984 4.77 1 89.25 91 GLU A N 1
ATOM 699 C CA . GLU A 1 91 ? 14.633 -25.516 5.754 1 89.25 91 GLU A CA 1
ATOM 700 C C . GLU A 1 91 ? 13.266 -25.75 5.129 1 89.25 91 GLU A C 1
ATOM 702 O O . GLU A 1 91 ? 12.391 -26.359 5.758 1 89.25 91 GLU A O 1
ATOM 707 N N . VAL A 1 92 ? 13.109 -25.312 3.914 1 88.12 92 VAL A N 1
ATOM 708 C CA . VAL A 1 92 ? 11.828 -25.484 3.238 1 88.12 92 VAL A CA 1
ATOM 709 C C . VAL A 1 92 ? 11.547 -26.969 3.041 1 88.12 92 VAL A C 1
ATOM 711 O O . VAL A 1 92 ? 12.43 -27.734 2.625 1 88.12 92 VAL A O 1
ATOM 714 N N . GLY A 1 93 ? 10.328 -27.406 3.379 1 86.44 93 GLY A N 1
ATOM 715 C CA . GLY A 1 93 ? 9.922 -28.797 3.262 1 86.44 93 GLY A CA 1
ATOM 716 C C . GLY A 1 93 ? 10.234 -29.609 4.5 1 86.44 93 GLY A C 1
ATOM 717 O O . GLY A 1 93 ? 9.766 -30.75 4.637 1 86.44 93 GLY A O 1
ATOM 718 N N . GLY A 1 94 ? 11.016 -29.047 5.43 1 82.19 94 GLY A N 1
ATOM 719 C CA . GLY A 1 94 ? 11.398 -29.766 6.637 1 82.19 94 GLY A CA 1
ATOM 720 C C . GLY A 1 94 ? 12.375 -30.891 6.379 1 82.19 94 GLY A C 1
ATOM 721 O O . GLY A 1 94 ? 12.945 -31 5.293 1 82.19 94 GLY A O 1
ATOM 722 N N . PRO A 1 95 ? 12.539 -31.656 7.406 1 83.19 95 PRO A N 1
ATOM 723 C CA . PRO A 1 95 ? 13.5 -32.75 7.285 1 83.19 95 PRO A CA 1
ATOM 724 C C . PRO A 1 95 ? 13.07 -33.812 6.266 1 83.19 95 PRO A C 1
ATOM 726 O O . PRO A 1 95 ? 13.914 -34.406 5.602 1 83.19 95 PRO A O 1
ATOM 729 N N . HIS A 1 96 ? 11.781 -33.938 6.078 1 86.75 96 HIS A N 1
ATOM 730 C CA . HIS A 1 96 ? 11.289 -35.031 5.219 1 86.75 96 HIS A CA 1
ATOM 731 C C . HIS A 1 96 ? 10.891 -34.5 3.848 1 86.75 96 HIS A C 1
ATOM 733 O O . HIS A 1 96 ? 10.586 -35.25 2.938 1 86.75 96 HIS A O 1
ATOM 739 N N . LYS A 1 97 ? 10.875 -33.219 3.586 1 83 97 LYS A N 1
ATOM 740 C CA . LYS A 1 97 ? 10.633 -32.531 2.318 1 83 97 LYS A CA 1
ATOM 741 C C . LYS A 1 97 ? 9.297 -32.969 1.712 1 83 97 LYS A C 1
ATOM 743 O O . LYS A 1 97 ? 9.219 -33.281 0.521 1 83 97 LYS A O 1
ATOM 748 N N . PHE A 1 98 ? 8.32 -33.156 2.582 1 80.69 98 PHE A N 1
ATOM 749 C CA . PHE A 1 98 ? 6.984 -33.469 2.08 1 80.69 98 PHE A CA 1
ATOM 750 C C . PHE A 1 98 ? 6.492 -32.344 1.151 1 80.69 98 PHE A C 1
ATOM 752 O O . PHE A 1 98 ? 6.641 -31.172 1.455 1 80.69 98 PHE A O 1
ATOM 759 N N . ILE A 1 99 ? 5.906 -32.75 0.069 1 80.31 99 ILE A N 1
ATOM 760 C CA . ILE A 1 99 ? 5.461 -31.812 -0.97 1 80.31 99 ILE A CA 1
ATOM 761 C C . ILE A 1 99 ? 4.477 -30.812 -0.379 1 80.31 99 ILE A C 1
ATOM 763 O O . ILE A 1 99 ? 4.535 -29.609 -0.693 1 80.31 99 ILE A O 1
ATOM 767 N N . THR A 1 100 ? 3.588 -31.266 0.467 1 79.06 100 THR A N 1
ATOM 768 C CA . THR A 1 100 ? 2.615 -30.375 1.089 1 79.06 100 THR A CA 1
ATOM 769 C C . THR A 1 100 ? 3.312 -29.328 1.967 1 79.06 100 THR A C 1
ATOM 771 O O . THR A 1 100 ? 2.914 -28.172 1.996 1 79.06 100 THR A O 1
ATOM 774 N N . GLN A 1 101 ? 4.336 -29.844 2.635 1 82.75 101 GLN A N 1
ATOM 775 C CA . GLN A 1 101 ? 5.078 -28.922 3.49 1 82.75 101 GLN A CA 1
ATOM 776 C C . GLN A 1 101 ? 5.879 -27.922 2.66 1 82.75 101 GLN A C 1
ATOM 778 O O . GLN A 1 101 ? 5.996 -26.766 3.029 1 82.75 101 GLN A O 1
ATOM 783 N N . ILE A 1 102 ? 6.426 -28.375 1.617 1 84.31 102 ILE A N 1
ATOM 784 C CA . ILE A 1 102 ? 7.148 -27.5 0.709 1 84.31 102 ILE A CA 1
ATOM 785 C C . ILE A 1 102 ? 6.215 -26.406 0.202 1 84.31 102 ILE A C 1
ATOM 787 O O . ILE A 1 102 ? 6.57 -25.219 0.207 1 84.31 102 ILE A O 1
ATOM 791 N N . ALA A 1 103 ? 5.055 -26.797 -0.182 1 79.44 103 ALA A N 1
ATOM 792 C CA . ALA A 1 103 ? 4.074 -25.844 -0.68 1 79.44 103 ALA A CA 1
ATOM 793 C C . ALA A 1 103 ? 3.703 -24.828 0.398 1 79.44 103 ALA A C 1
ATOM 795 O O . ALA A 1 103 ? 3.635 -23.625 0.132 1 79.44 103 ALA A O 1
ATOM 796 N N . THR A 1 104 ? 3.5 -25.297 1.58 1 80.31 104 THR A N 1
ATOM 797 C CA . THR A 1 104 ? 3.133 -24.438 2.701 1 80.31 104 THR A CA 1
ATOM 798 C C . THR A 1 104 ? 4.266 -23.469 3.037 1 80.31 104 THR A C 1
ATOM 800 O O . THR A 1 104 ? 4.031 -22.281 3.232 1 80.31 104 THR A O 1
ATOM 803 N N . ASP A 1 105 ? 5.43 -24.016 3.057 1 85.19 105 ASP A N 1
ATOM 804 C CA . ASP A 1 105 ? 6.594 -23.203 3.396 1 85.19 105 ASP A CA 1
ATOM 805 C C . ASP A 1 105 ? 6.848 -22.141 2.33 1 85.19 105 ASP A C 1
ATOM 807 O O . ASP A 1 105 ? 7.168 -20.984 2.654 1 85.19 105 ASP A O 1
ATOM 811 N N . ASN A 1 106 ? 6.695 -22.531 1.146 1 83.06 106 ASN A N 1
ATOM 812 C CA . ASN A 1 106 ? 6.879 -21.562 0.063 1 83.06 106 ASN A CA 1
ATOM 813 C C . ASN A 1 106 ? 5.809 -20.484 0.091 1 83.06 106 ASN A C 1
ATOM 815 O O . ASN A 1 106 ? 6.086 -19.312 -0.206 1 83.06 106 ASN A O 1
ATOM 819 N N . SER A 1 107 ? 4.637 -20.891 0.431 1 81.56 107 SER A N 1
ATOM 820 C CA . SER A 1 107 ? 3.555 -19.922 0.581 1 81.56 107 SER A CA 1
ATOM 821 C C . SER A 1 107 ? 3.859 -18.922 1.693 1 81.56 107 SER A C 1
ATOM 823 O O . SER A 1 107 ? 3.619 -17.719 1.541 1 81.56 107 SER A O 1
ATOM 825 N N . HIS A 1 108 ? 4.383 -19.422 2.746 1 86 108 HIS A N 1
ATOM 826 C CA . HIS A 1 108 ? 4.777 -18.562 3.852 1 86 108 HIS A CA 1
ATOM 827 C C . HIS A 1 108 ? 5.852 -17.562 3.416 1 86 108 HIS A C 1
ATOM 829 O O . HIS A 1 108 ? 5.746 -16.375 3.699 1 86 108 HIS A O 1
ATOM 835 N N . ASN A 1 109 ? 6.828 -18.062 2.773 1 89.62 109 ASN A N 1
ATOM 836 C CA . ASN A 1 109 ? 7.898 -17.172 2.314 1 89.62 109 ASN A CA 1
ATOM 837 C C . ASN A 1 109 ? 7.379 -16.125 1.334 1 89.62 109 ASN A C 1
ATOM 839 O O . ASN A 1 109 ? 7.781 -14.961 1.392 1 89.62 109 ASN A O 1
ATOM 843 N N . ALA A 1 110 ? 6.52 -16.578 0.443 1 85 110 ALA A N 1
ATOM 844 C CA . ALA A 1 110 ? 5.918 -15.641 -0.501 1 85 110 ALA A CA 1
ATOM 845 C C . ALA A 1 110 ? 5.18 -14.523 0.23 1 85 110 ALA A C 1
ATOM 847 O O . ALA A 1 110 ? 5.273 -13.352 -0.15 1 85 110 ALA A O 1
ATOM 848 N N . LEU A 1 111 ? 4.492 -14.875 1.251 1 85.75 111 LEU A N 1
ATOM 849 C CA . LEU A 1 111 ? 3.781 -13.898 2.068 1 85.75 111 LEU A CA 1
ATOM 850 C C . LEU A 1 111 ? 4.758 -12.938 2.734 1 85.75 111 LEU A C 1
ATOM 852 O O . LEU A 1 111 ? 4.496 -11.734 2.805 1 85.75 111 LEU A O 1
ATOM 856 N N . CYS A 1 112 ? 5.805 -13.461 3.213 1 92.25 112 CYS A N 1
ATOM 857 C CA . CYS A 1 112 ? 6.816 -12.633 3.863 1 92.25 112 CYS A CA 1
ATOM 858 C C . CYS A 1 112 ? 7.359 -11.578 2.906 1 92.25 112 CYS A C 1
ATOM 860 O O . CYS A 1 112 ? 7.496 -10.406 3.273 1 92.25 112 CYS A O 1
ATOM 862 N N . TYR A 1 113 ? 7.602 -11.977 1.744 1 91.19 113 TYR A N 1
ATOM 863 C CA . TYR A 1 113 ? 8.172 -11.062 0.76 1 91.19 113 TYR A CA 1
ATOM 864 C C . TYR A 1 113 ? 7.129 -10.047 0.295 1 91.19 113 TYR A C 1
ATOM 866 O O . TYR A 1 113 ? 7.426 -8.859 0.154 1 91.19 113 TYR A O 1
ATOM 874 N N . GLU A 1 114 ? 5.969 -10.539 0.101 1 88.19 114 GLU A N 1
ATOM 875 C CA . GLU A 1 114 ? 4.887 -9.641 -0.295 1 88.19 114 GLU A CA 1
ATOM 876 C C . GLU A 1 114 ? 4.613 -8.594 0.784 1 88.19 114 GLU A C 1
ATOM 878 O O . GLU A 1 114 ? 4.34 -7.438 0.476 1 88.19 114 GLU A O 1
ATOM 883 N N . ALA A 1 115 ? 4.621 -8.992 1.998 1 90.56 115 ALA A N 1
ATOM 884 C CA . ALA A 1 115 ? 4.395 -8.062 3.102 1 90.56 115 ALA A CA 1
ATOM 885 C C . ALA A 1 115 ? 5.422 -6.938 3.09 1 90.56 115 ALA A C 1
ATOM 887 O O . ALA A 1 115 ? 5.074 -5.77 3.289 1 90.56 115 ALA A O 1
ATOM 888 N N . ARG A 1 116 ? 6.676 -7.27 2.877 1 95.44 116 ARG A N 1
ATOM 889 C CA . ARG A 1 116 ? 7.73 -6.266 2.861 1 95.44 116 ARG A CA 1
ATOM 890 C C . ARG A 1 116 ? 7.547 -5.293 1.698 1 95.44 116 ARG A C 1
ATOM 892 O O . ARG A 1 116 ? 7.688 -4.082 1.866 1 95.44 116 ARG A O 1
ATOM 899 N N . LEU A 1 117 ? 7.25 -5.852 0.564 1 94.06 117 LEU A N 1
ATOM 900 C CA . LEU A 1 117 ? 6.961 -4.996 -0.582 1 94.06 117 LEU A CA 1
ATOM 901 C C . LEU A 1 117 ? 5.777 -4.078 -0.288 1 94.06 117 LEU A C 1
ATOM 903 O O . LEU A 1 117 ? 5.812 -2.893 -0.616 1 94.06 117 LEU A O 1
ATOM 907 N N . SER A 1 118 ? 4.793 -4.598 0.298 1 92 118 SER A N 1
ATOM 908 C CA . SER A 1 118 ? 3.586 -3.854 0.644 1 92 118 SER A CA 1
ATOM 909 C C . SER A 1 118 ? 3.889 -2.738 1.64 1 92 118 SER A C 1
ATOM 911 O O . SER A 1 118 ? 3.338 -1.642 1.538 1 92 118 SER A O 1
ATOM 913 N N . PHE A 1 119 ? 4.691 -3.035 2.607 1 95 119 PHE A N 1
ATOM 914 C CA . PHE A 1 119 ? 5.055 -2.021 3.592 1 95 119 PHE A CA 1
ATOM 915 C C . PHE A 1 119 ? 5.816 -0.876 2.936 1 95 119 PHE A C 1
ATOM 917 O O . PHE A 1 119 ? 5.641 0.287 3.303 1 95 119 PHE A O 1
ATOM 924 N N . ALA A 1 120 ? 6.676 -1.204 2 1 96.25 120 ALA A N 1
ATOM 925 C CA . ALA A 1 120 ? 7.332 -0.146 1.236 1 96.25 120 ALA A CA 1
ATOM 926 C C . ALA A 1 120 ? 6.312 0.694 0.472 1 96.25 120 ALA A C 1
ATOM 928 O O . ALA A 1 120 ? 6.418 1.922 0.434 1 96.25 120 ALA A O 1
ATOM 929 N N . LEU A 1 121 ? 5.375 0.033 -0.122 1 94.38 121 LEU A N 1
ATOM 930 C CA . LEU A 1 121 ? 4.312 0.717 -0.849 1 94.38 121 LEU A CA 1
ATOM 931 C C . LEU A 1 121 ? 3.574 1.697 0.059 1 94.38 121 LEU A C 1
ATOM 933 O O . LEU A 1 121 ? 3.369 2.855 -0.308 1 94.38 121 LEU A O 1
ATOM 937 N N . ILE A 1 122 ? 3.221 1.252 1.221 1 92.88 122 ILE A N 1
ATOM 938 C CA . ILE A 1 122 ? 2.457 2.078 2.146 1 92.88 122 ILE A CA 1
ATOM 939 C C . ILE A 1 122 ? 3.299 3.271 2.59 1 92.88 122 ILE A C 1
ATOM 941 O O . ILE A 1 122 ? 2.803 4.398 2.66 1 92.88 122 ILE A O 1
ATOM 945 N N . MET A 1 123 ? 4.516 3.027 2.895 1 93.81 123 MET A N 1
ATOM 946 C CA . MET A 1 123 ? 5.402 4.094 3.35 1 93.81 123 MET A CA 1
ATOM 947 C C . MET A 1 123 ? 5.555 5.168 2.277 1 93.81 123 MET A C 1
ATOM 949 O O . MET A 1 123 ? 5.41 6.359 2.562 1 93.81 123 MET A O 1
ATOM 953 N N . GLY A 1 124 ? 5.789 4.73 1.102 1 94.31 124 GLY A N 1
ATOM 954 C CA . GLY A 1 124 ? 5.98 5.676 0.011 1 94.31 124 GLY A CA 1
ATOM 955 C C . GLY A 1 124 ? 4.707 6.402 -0.379 1 94.31 124 GLY A C 1
ATOM 956 O O . GLY A 1 124 ? 4.723 7.613 -0.608 1 94.31 124 GLY A O 1
ATOM 957 N N . ALA A 1 125 ? 3.631 5.66 -0.483 1 91.38 125 ALA A N 1
ATOM 958 C CA . ALA A 1 125 ? 2.354 6.258 -0.865 1 91.38 125 ALA A CA 1
ATOM 959 C C . ALA A 1 125 ? 1.894 7.277 0.173 1 91.38 125 ALA A C 1
ATOM 961 O O . ALA A 1 125 ? 1.427 8.359 -0.178 1 91.38 125 ALA A O 1
ATOM 962 N N . THR A 1 126 ? 2.02 6.91 1.443 1 90.62 126 THR A N 1
ATOM 963 C CA . THR A 1 126 ? 1.662 7.832 2.514 1 90.62 126 THR A CA 1
ATOM 964 C C . THR A 1 126 ? 2.549 9.07 2.477 1 90.62 126 THR A C 1
ATOM 966 O O . THR A 1 126 ? 2.062 10.195 2.619 1 90.62 126 THR A O 1
ATOM 969 N N . PHE A 1 127 ? 3.809 8.891 2.285 1 93.56 127 PHE A N 1
ATOM 970 C CA . PHE A 1 127 ? 4.742 10.008 2.205 1 93.56 127 PHE A CA 1
ATOM 971 C C . PHE A 1 127 ? 4.363 10.953 1.064 1 93.56 127 PHE A C 1
ATOM 973 O O . PHE A 1 127 ? 4.34 12.172 1.239 1 93.56 127 PHE A O 1
ATOM 980 N N . GLU A 1 128 ? 4.074 10.352 -0.064 1 91.56 128 GLU A N 1
ATOM 981 C CA . GLU A 1 128 ? 3.699 11.125 -1.241 1 91.56 128 GLU A CA 1
ATOM 982 C C . GLU A 1 128 ? 2.441 11.953 -0.981 1 91.56 128 GLU A C 1
ATOM 984 O O . GLU A 1 128 ? 2.383 13.133 -1.332 1 91.56 128 GLU A O 1
ATOM 989 N N . ARG A 1 129 ? 1.455 11.391 -0.435 1 89.19 129 ARG A N 1
ATOM 990 C CA . ARG A 1 129 ? 0.214 12.094 -0.129 1 89.19 129 ARG A CA 1
ATOM 991 C C . ARG A 1 129 ? 0.45 13.195 0.896 1 89.19 129 ARG A C 1
ATOM 993 O O . ARG A 1 129 ? -0.114 14.289 0.782 1 89.19 129 ARG A O 1
ATOM 1000 N N . GLN A 1 130 ? 1.262 12.891 1.894 1 89.25 130 GLN A N 1
ATOM 1001 C CA . GLN A 1 130 ? 1.586 13.883 2.912 1 89.25 130 GLN A CA 1
ATOM 1002 C C . GLN A 1 130 ? 2.354 15.055 2.312 1 89.25 130 GLN A C 1
ATOM 1004 O O . GLN A 1 130 ? 2.125 16.219 2.682 1 89.25 130 GLN A O 1
ATOM 1009 N N . LEU A 1 131 ? 3.238 14.711 1.428 1 92.19 131 LEU A N 1
ATOM 1010 C CA . LEU A 1 131 ? 3.986 15.758 0.743 1 92.19 131 LEU A CA 1
ATOM 1011 C C . LEU A 1 131 ? 3.049 16.672 -0.05 1 92.19 131 LEU A C 1
ATOM 1013 O O . LEU A 1 131 ? 3.186 17.891 -0.013 1 92.19 131 LEU A O 1
ATOM 1017 N N . ARG A 1 132 ? 2.115 16.094 -0.774 1 89.44 132 ARG A N 1
ATOM 1018 C CA . ARG A 1 132 ? 1.13 16.859 -1.521 1 89.44 132 ARG A CA 1
ATOM 1019 C C . ARG A 1 132 ? 0.334 17.781 -0.593 1 89.44 132 ARG A C 1
ATOM 1021 O O . ARG A 1 132 ? 0.141 18.953 -0.891 1 89.44 132 ARG A O 1
ATOM 1028 N N . PHE A 1 133 ? -0.068 17.203 0.444 1 86.31 133 PHE A N 1
ATOM 1029 C CA . PHE A 1 133 ? -0.851 17.969 1.414 1 86.31 133 PHE A CA 1
ATOM 1030 C C . PHE A 1 133 ? -0.05 19.141 1.96 1 86.31 133 PHE A C 1
ATOM 1032 O O . PHE A 1 133 ? -0.555 20.266 2.029 1 86.31 133 PHE A O 1
ATOM 1039 N N . TRP A 1 134 ? 1.104 18.828 2.318 1 90.44 134 TRP A N 1
ATOM 1040 C CA . TRP A 1 134 ? 1.984 19.828 2.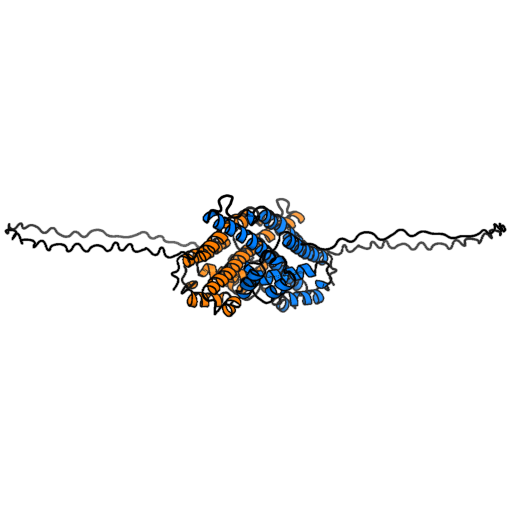93 1 90.44 134 TRP A CA 1
ATOM 1041 C C . TRP A 1 134 ? 2.299 20.953 1.952 1 90.44 134 TRP A C 1
ATOM 1043 O O . TRP A 1 134 ? 2.295 22.125 2.328 1 90.44 134 TRP A O 1
ATOM 1053 N N . LEU A 1 135 ? 2.566 20.656 0.725 1 91.88 135 LEU A N 1
ATOM 1054 C CA . LEU A 1 135 ? 2.844 21.656 -0.303 1 91.88 135 LEU A CA 1
ATOM 1055 C C . LEU A 1 135 ? 1.595 22.469 -0.622 1 91.88 135 LEU A C 1
ATOM 1057 O O . LEU A 1 135 ? 1.661 23.688 -0.74 1 91.88 135 LEU A O 1
ATOM 1061 N N . ALA A 1 136 ? 0.472 21.812 -0.714 1 87.88 136 ALA A N 1
ATOM 1062 C CA . ALA A 1 136 ? -0.781 22.469 -1.056 1 87.88 136 ALA A CA 1
ATOM 1063 C C . ALA A 1 136 ? -1.207 23.438 0.047 1 87.88 136 ALA A C 1
ATOM 1065 O O . ALA A 1 136 ? -1.805 24.484 -0.229 1 87.88 136 ALA A O 1
ATOM 1066 N N . ALA A 1 137 ? -0.937 23.078 1.259 1 84.94 137 ALA A N 1
ATOM 1067 C CA . ALA A 1 137 ? -1.26 23.953 2.383 1 84.94 137 ALA A CA 1
ATOM 1068 C C . ALA A 1 137 ? -0.489 25.266 2.293 1 84.94 137 ALA A C 1
ATOM 1070 O O . ALA A 1 137 ? -0.973 26.312 2.74 1 84.94 137 ALA A O 1
ATOM 1071 N N . THR A 1 138 ? 0.678 25.234 1.745 1 86.44 138 THR A N 1
ATOM 1072 C CA . THR A 1 138 ? 1.522 26.422 1.613 1 86.44 138 THR A CA 1
ATOM 1073 C C . THR A 1 138 ? 1.207 27.172 0.323 1 86.44 138 THR A C 1
ATOM 1075 O O . THR A 1 138 ? 1.196 28.391 0.301 1 86.44 138 THR A O 1
ATOM 1078 N N . ALA A 1 139 ? 0.967 26.438 -0.704 1 90.5 139 ALA A N 1
ATOM 1079 C CA . ALA A 1 139 ? 0.701 27.031 -2.012 1 90.5 139 ALA A CA 1
ATOM 1080 C C . ALA A 1 139 ? -0.699 26.672 -2.502 1 90.5 139 ALA A C 1
ATOM 1082 O O . ALA A 1 139 ? -0.851 25.953 -3.488 1 90.5 139 ALA A O 1
ATOM 1083 N N . LYS A 1 140 ? -1.699 27.266 -2.014 1 85 140 LYS A N 1
ATOM 1084 C CA . LYS A 1 140 ? -3.1 26.953 -2.289 1 85 140 LYS A CA 1
ATOM 1085 C C . LYS A 1 140 ? -3.447 27.234 -3.748 1 85 140 LYS A C 1
ATOM 1087 O O . LYS A 1 140 ? -4.27 26.531 -4.34 1 85 140 LYS A O 1
ATOM 1092 N N . GLN A 1 141 ? -2.789 28.203 -4.266 1 88.06 141 GLN A N 1
ATOM 1093 C CA . GLN A 1 141 ? -3.074 28.594 -5.645 1 88.06 141 GLN A CA 1
ATOM 1094 C C . GLN A 1 141 ? -2.602 27.516 -6.625 1 88.06 141 GLN A C 1
ATOM 1096 O O . GLN A 1 141 ? -3.068 27.469 -7.766 1 88.06 141 GLN A O 1
ATOM 1101 N N . GLN A 1 142 ? -1.7 26.672 -6.199 1 89.75 142 GLN A N 1
ATOM 1102 C CA . GLN A 1 142 ? -1.159 25.625 -7.062 1 89.75 142 GLN A CA 1
ATOM 1103 C C . GLN A 1 142 ? -1.732 24.266 -6.699 1 89.75 142 GLN A C 1
ATOM 1105 O O . GLN A 1 142 ? -1.161 23.234 -7.055 1 89.75 142 GLN A O 1
ATOM 1110 N N . ARG A 1 143 ? -2.762 24.266 -6.074 1 84.69 143 ARG A N 1
ATOM 1111 C CA . ARG A 1 143 ? -3.328 23.031 -5.539 1 84.69 143 ARG A CA 1
ATOM 1112 C C . ARG A 1 143 ? -3.627 22.047 -6.656 1 84.69 143 ARG A C 1
ATOM 1114 O O . ARG A 1 143 ? -3.326 20.859 -6.531 1 84.69 143 ARG A O 1
ATOM 1121 N N . TYR A 1 144 ? -4.203 22.531 -7.629 1 83.44 144 TYR A N 1
ATOM 1122 C CA . TYR A 1 144 ? -4.59 21.656 -8.727 1 83.44 144 TYR A CA 1
ATOM 1123 C C . TYR A 1 144 ? -3.369 20.984 -9.352 1 83.44 144 TYR A C 1
ATOM 1125 O O . TYR A 1 144 ? -3.375 19.781 -9.617 1 83.44 144 TYR A O 1
ATOM 1133 N N . VAL A 1 145 ? -2.361 21.766 -9.562 1 88.19 145 VAL A N 1
ATOM 1134 C CA . VAL A 1 145 ? -1.131 21.234 -10.148 1 88.19 145 VAL A CA 1
ATOM 1135 C C . VAL A 1 145 ? -0.483 20.25 -9.18 1 88.19 145 VAL A C 1
ATOM 1137 O O . VAL A 1 145 ? -0.001 19.203 -9.594 1 88.19 145 VAL A O 1
ATOM 1140 N N . ILE A 1 146 ? -0.476 20.531 -7.895 1 89.94 146 ILE A N 1
ATOM 1141 C CA . ILE A 1 146 ? 0.141 19.703 -6.867 1 89.94 146 ILE A CA 1
ATOM 1142 C C . ILE A 1 146 ? -0.574 18.359 -6.801 1 89.94 146 ILE A C 1
ATOM 1144 O O . ILE A 1 146 ? 0.071 17.297 -6.777 1 89.94 146 ILE A O 1
ATOM 1148 N N . GLU A 1 147 ? -1.848 18.359 -6.891 1 83.12 147 GLU A N 1
ATOM 1149 C CA . GLU A 1 147 ? -2.652 17.141 -6.746 1 83.12 147 GLU A CA 1
ATOM 1150 C C . GLU A 1 147 ? -2.453 16.203 -7.934 1 83.12 147 GLU A C 1
ATOM 1152 O O . GLU A 1 147 ? -2.553 14.984 -7.789 1 83.12 147 GLU A O 1
ATOM 1157 N N . LYS A 1 148 ? -2.088 16.75 -8.992 1 83.81 148 LYS A N 1
ATOM 1158 C CA . LYS A 1 148 ? -1.957 15.938 -10.203 1 83.81 148 LYS A CA 1
ATOM 1159 C C . LYS A 1 148 ? -0.498 15.586 -10.477 1 83.81 148 LYS A C 1
ATOM 1161 O O . LYS A 1 148 ? -0.198 14.828 -11.398 1 83.81 148 LYS A O 1
ATOM 1166 N N . SER A 1 149 ? 0.314 16.031 -9.664 1 88.62 149 SER A N 1
ATOM 1167 C CA . SER A 1 149 ? 1.741 15.844 -9.906 1 88.62 149 SER A CA 1
ATOM 1168 C C . SER A 1 149 ? 2.197 14.453 -9.461 1 88.62 149 SER A C 1
ATOM 1170 O O . SER A 1 149 ? 1.742 13.945 -8.438 1 88.62 149 SER A O 1
ATOM 1172 N N . ASN A 1 150 ? 3.068 13.867 -10.258 1 84 150 ASN A N 1
ATOM 1173 C CA . ASN A 1 150 ? 3.789 12.688 -9.789 1 84 150 ASN A CA 1
ATOM 1174 C C . ASN A 1 150 ? 4.953 13.07 -8.875 1 84 150 ASN A C 1
ATOM 1176 O O . ASN A 1 150 ? 5.168 14.258 -8.602 1 84 150 ASN A O 1
ATOM 1180 N N . PHE A 1 151 ? 5.664 12.086 -8.398 1 85.94 151 PHE A N 1
ATOM 1181 C CA . PHE A 1 151 ? 6.691 12.336 -7.395 1 85.94 151 PHE A CA 1
ATOM 1182 C C . PHE A 1 151 ? 7.789 13.234 -7.957 1 85.94 151 PHE A C 1
ATOM 1184 O O . PHE A 1 151 ? 8.305 14.109 -7.262 1 85.94 151 PHE A O 1
ATOM 1191 N N . GLU A 1 152 ? 8.18 13.008 -9.203 1 87.94 152 GLU A N 1
ATOM 1192 C CA . GLU A 1 152 ? 9.211 13.828 -9.82 1 87.94 152 GLU A CA 1
ATOM 1193 C C . GLU A 1 152 ? 8.805 15.297 -9.852 1 87.94 152 GLU A C 1
ATOM 1195 O O . GLU A 1 152 ? 9.594 16.172 -9.492 1 87.94 152 GLU A O 1
ATOM 1200 N N . LYS A 1 153 ? 7.656 15.539 -10.266 1 92.62 153 LYS A N 1
ATOM 1201 C CA . LYS A 1 153 ? 7.141 16.906 -10.305 1 92.62 153 LYS A CA 1
ATOM 1202 C C . LYS A 1 153 ? 6.977 17.469 -8.898 1 92.62 153 LYS A C 1
ATOM 1204 O O . LYS A 1 153 ? 7.18 18.656 -8.672 1 92.62 153 LYS A O 1
ATOM 1209 N N . LEU A 1 154 ? 6.613 16.641 -7.945 1 93.25 154 LEU A N 1
ATOM 1210 C CA . LEU A 1 154 ? 6.484 17.094 -6.562 1 93.25 154 LEU A CA 1
ATOM 1211 C C . LEU A 1 154 ? 7.828 17.562 -6.012 1 93.25 154 LEU A C 1
ATOM 1213 O O . LEU A 1 154 ? 7.883 18.5 -5.223 1 93.25 154 LEU A O 1
ATOM 1217 N N . THR A 1 155 ? 8.867 16.859 -6.438 1 92.81 155 THR A N 1
ATOM 1218 C CA . THR A 1 155 ? 10.195 17.25 -5.977 1 92.81 155 THR A CA 1
ATOM 1219 C C . THR A 1 155 ? 10.578 18.625 -6.52 1 92.81 155 THR A C 1
ATOM 1221 O O . THR A 1 155 ? 11.242 19.406 -5.832 1 92.81 155 THR A O 1
ATOM 1224 N N . ILE A 1 156 ? 10.18 18.922 -7.703 1 94.5 156 ILE A N 1
ATOM 1225 C CA . ILE A 1 156 ? 10.406 20.234 -8.289 1 94.5 156 ILE A CA 1
ATOM 1226 C C . ILE A 1 156 ? 9.609 21.297 -7.52 1 94.5 156 ILE A C 1
ATOM 1228 O O . ILE A 1 156 ? 10.148 22.344 -7.148 1 94.5 156 ILE A O 1
ATOM 1232 N N . LEU A 1 157 ? 8.383 21 -7.277 1 94.75 157 LEU A N 1
ATOM 1233 C CA . LEU A 1 157 ? 7.52 21.922 -6.547 1 94.75 157 LEU A CA 1
ATOM 1234 C C . LEU A 1 157 ? 8.031 22.141 -5.129 1 94.75 157 LEU A C 1
ATOM 1236 O O . LEU A 1 157 ? 7.895 23.234 -4.574 1 94.75 157 LEU A O 1
ATOM 1240 N N . LEU A 1 158 ? 8.602 21.094 -4.566 1 95.06 158 LEU A N 1
ATOM 1241 C CA . LEU A 1 158 ? 9.195 21.188 -3.236 1 95.06 158 LEU A CA 1
ATOM 1242 C C . LEU A 1 158 ? 10.297 22.25 -3.213 1 95.06 158 LEU A C 1
ATOM 1244 O O . LEU A 1 158 ? 10.367 23.062 -2.283 1 95.06 158 LEU A O 1
ATOM 1248 N N . ARG A 1 159 ? 11.086 22.297 -4.211 1 94.12 159 ARG A N 1
ATOM 1249 C CA . ARG A 1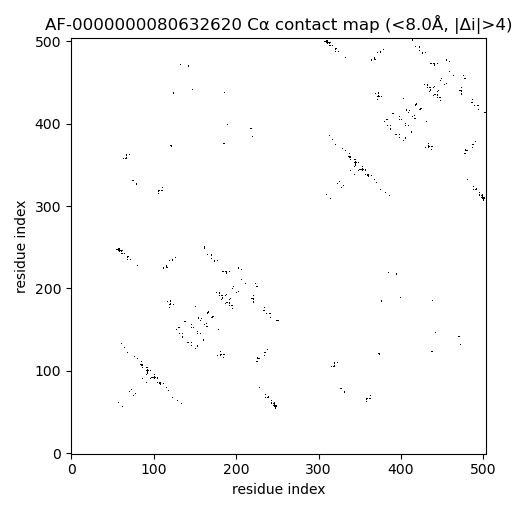 159 ? 12.141 23.297 -4.324 1 94.12 159 ARG A CA 1
ATOM 1250 C C . ARG A 1 159 ? 11.555 24.688 -4.523 1 94.12 159 ARG A C 1
ATOM 1252 O O . ARG A 1 159 ? 12.008 25.656 -3.908 1 94.12 159 ARG A O 1
ATOM 1259 N N . GLU A 1 160 ? 10.578 24.781 -5.27 1 94.12 160 GLU A N 1
ATOM 1260 C CA . GLU A 1 160 ? 9.992 26.078 -5.633 1 94.12 160 GLU A CA 1
ATOM 1261 C C . GLU A 1 160 ? 9.195 26.656 -4.477 1 94.12 160 GLU A C 1
ATOM 1263 O O . GLU A 1 160 ? 9.227 27.875 -4.242 1 94.12 160 GLU A O 1
ATOM 1268 N N . ILE A 1 161 ? 8.523 25.781 -3.781 1 92.81 161 ILE A N 1
ATOM 1269 C CA . ILE A 1 161 ? 7.555 26.25 -2.793 1 92.81 161 ILE A CA 1
ATOM 1270 C C . ILE A 1 161 ? 8.227 26.344 -1.426 1 92.81 161 ILE A C 1
ATOM 1272 O O . ILE A 1 161 ? 7.98 27.297 -0.677 1 92.81 161 ILE A O 1
ATOM 1276 N N . LYS A 1 162 ? 9.047 25.375 -1.11 1 93.38 162 LYS A N 1
ATOM 1277 C CA . LYS A 1 162 ? 9.586 25.297 0.243 1 93.38 162 LYS A CA 1
ATOM 1278 C C . LYS A 1 162 ? 11.086 25.562 0.249 1 93.38 162 LYS A C 1
ATOM 1280 O O . LYS A 1 162 ? 11.719 25.578 1.311 1 93.38 162 LYS A O 1
ATOM 1285 N N . SER A 1 163 ? 11.719 25.719 -0.93 1 92.06 163 SER A N 1
ATOM 1286 C CA . SER A 1 163 ? 13.156 25.875 -1.085 1 92.06 163 SER A CA 1
ATOM 1287 C C . SER A 1 163 ? 13.914 24.703 -0.473 1 92.06 163 SER A C 1
ATOM 1289 O O . SER A 1 163 ? 14.953 24.891 0.163 1 92.06 163 SER A O 1
ATOM 1291 N N . LEU A 1 164 ? 13.305 23.562 -0.543 1 93 164 LEU A N 1
ATOM 1292 C CA . LEU A 1 164 ? 13.914 22.328 -0.086 1 93 164 LEU A CA 1
ATOM 1293 C C . LEU A 1 164 ? 14.188 21.391 -1.259 1 93 164 LEU A C 1
ATOM 1295 O O . LEU A 1 164 ? 13.297 21.141 -2.076 1 93 164 LEU A O 1
ATOM 1299 N N . ASP A 1 165 ? 15.406 20.922 -1.341 1 92 165 ASP A N 1
ATOM 1300 C CA . ASP A 1 165 ? 15.812 19.984 -2.383 1 92 165 ASP A CA 1
ATOM 1301 C C . ASP A 1 165 ? 16.031 18.578 -1.811 1 92 165 ASP A C 1
ATOM 1303 O O . ASP A 1 165 ? 16.969 18.359 -1.038 1 92 165 ASP A O 1
ATOM 1307 N N . LEU A 1 166 ? 15.234 17.672 -2.25 1 89.94 166 LEU A N 1
ATOM 1308 C CA . LEU A 1 166 ? 15.32 16.297 -1.764 1 89.94 166 LEU A CA 1
ATOM 1309 C C . LEU A 1 166 ? 16.688 15.711 -2.07 1 89.94 166 LEU A C 1
ATOM 1311 O O . LEU A 1 166 ? 17.234 14.945 -1.271 1 89.94 166 LEU A O 1
ATOM 1315 N N . ASN A 1 167 ? 17.188 16.062 -3.207 1 87.5 167 ASN A N 1
ATOM 1316 C CA . ASN A 1 167 ? 18.453 15.5 -3.65 1 87.5 167 ASN A CA 1
ATOM 1317 C C . ASN A 1 167 ? 19.625 16.031 -2.832 1 87.5 167 ASN A C 1
ATOM 1319 O O . ASN A 1 167 ? 20.719 15.453 -2.85 1 87.5 167 ASN A O 1
ATOM 1323 N N . ALA A 1 168 ? 19.422 17.094 -2.176 1 89.38 168 ALA A N 1
ATOM 1324 C CA . ALA A 1 168 ? 20.469 17.672 -1.347 1 89.38 168 ALA A CA 1
ATOM 1325 C C . ALA A 1 168 ? 20.5 17.031 0.037 1 89.38 168 ALA A C 1
ATOM 1327 O O . ALA A 1 168 ? 21.484 17.188 0.779 1 89.38 168 ALA A O 1
ATOM 1328 N N . LEU A 1 169 ? 19.469 16.344 0.381 1 91 169 LEU A N 1
ATOM 1329 C CA . LEU A 1 169 ? 19.422 15.648 1.666 1 91 169 LEU A CA 1
ATOM 1330 C C . LEU A 1 169 ? 20.281 14.383 1.638 1 91 169 LEU A C 1
ATOM 1332 O O . LEU A 1 169 ? 20.328 13.688 0.622 1 91 169 LEU A O 1
ATOM 1336 N N . PRO A 1 170 ? 20.938 14.07 2.754 1 91.31 170 PRO A N 1
ATOM 1337 C CA . PRO A 1 170 ? 21.719 12.828 2.82 1 91.31 170 PRO A CA 1
ATOM 1338 C C . PRO A 1 170 ? 20.891 11.594 2.459 1 91.31 170 PRO A C 1
ATOM 1340 O O . PRO A 1 170 ? 21.422 10.656 1.854 1 91.31 170 PRO A O 1
ATOM 1343 N N . GLU A 1 171 ? 19.594 11.641 2.744 1 93.12 171 GLU A N 1
ATOM 1344 C CA . GLU A 1 171 ? 18.734 10.484 2.525 1 93.12 171 GLU A CA 1
ATOM 1345 C C . GLU A 1 171 ? 17.984 10.594 1.194 1 93.12 171 GLU A C 1
ATOM 1347 O O . GLU A 1 171 ? 17.047 9.844 0.936 1 93.12 171 GLU A O 1
ATOM 1352 N N . GLY A 1 172 ? 18.375 11.539 0.388 1 93.56 172 GLY A N 1
ATOM 1353 C CA . GLY A 1 172 ? 17.688 11.773 -0.874 1 93.56 172 GLY A CA 1
ATOM 1354 C C . GLY A 1 172 ? 17.688 10.555 -1.779 1 93.56 172 GLY A C 1
ATOM 1355 O O . GLY A 1 172 ? 16.672 10.258 -2.418 1 93.56 172 GLY A O 1
ATOM 1356 N N . ALA A 1 173 ? 18.812 9.859 -1.833 1 94.44 173 ALA A N 1
ATOM 1357 C CA . ALA A 1 173 ? 18.922 8.672 -2.676 1 94.44 173 ALA A CA 1
ATOM 1358 C C . ALA A 1 173 ? 17.969 7.57 -2.203 1 94.44 173 ALA A C 1
ATOM 1360 O O . ALA A 1 173 ? 17.391 6.852 -3.02 1 94.44 173 ALA A O 1
ATOM 1361 N N . ASP A 1 174 ? 17.812 7.441 -0.909 1 96.5 174 ASP A N 1
ATOM 1362 C CA . ASP A 1 174 ? 16.922 6.445 -0.344 1 96.5 174 ASP A CA 1
ATOM 1363 C C . ASP A 1 174 ? 15.461 6.777 -0.659 1 96.5 174 ASP A C 1
ATOM 1365 O O . ASP A 1 174 ? 14.648 5.883 -0.896 1 96.5 174 ASP A O 1
ATOM 1369 N N . LEU A 1 175 ? 15.141 8.062 -0.658 1 95.75 175 LEU A N 1
ATOM 1370 C CA . LEU A 1 175 ? 13.789 8.484 -1.002 1 95.75 175 LEU A CA 1
ATOM 1371 C C . LEU A 1 175 ? 13.492 8.219 -2.475 1 95.75 175 LEU A C 1
ATOM 1373 O O . LEU A 1 175 ? 12.398 7.785 -2.826 1 95.75 175 LEU A O 1
ATOM 1377 N N . GLN A 1 176 ? 14.484 8.438 -3.27 1 94.12 176 GLN A N 1
ATOM 1378 C CA . GLN A 1 176 ? 14.32 8.148 -4.691 1 94.12 176 GLN A CA 1
ATOM 1379 C C . GLN A 1 176 ? 14.156 6.652 -4.934 1 94.12 176 GLN A C 1
ATOM 1381 O O . GLN A 1 176 ? 13.336 6.242 -5.762 1 94.12 176 GLN A O 1
ATOM 1386 N N . GLU A 1 177 ? 14.961 5.887 -4.285 1 96.31 177 GLU A N 1
ATOM 1387 C CA . GLU A 1 177 ? 14.82 4.438 -4.398 1 96.31 177 GLU A CA 1
ATOM 1388 C C . GLU A 1 177 ? 13.445 3.979 -3.932 1 96.31 177 GLU A C 1
ATOM 1390 O O . GLU A 1 177 ? 12.805 3.154 -4.586 1 96.31 177 GLU A O 1
ATOM 1395 N N . LEU A 1 178 ? 12.992 4.48 -2.795 1 96.94 178 LEU A N 1
ATOM 1396 C CA . LEU A 1 178 ? 11.664 4.152 -2.287 1 96.94 178 LEU A CA 1
ATOM 1397 C C . LEU A 1 178 ? 10.594 4.457 -3.332 1 96.94 178 LEU A C 1
ATOM 1399 O O . LEU A 1 178 ? 9.664 3.668 -3.52 1 96.94 178 LEU A O 1
ATOM 1403 N N . TRP A 1 179 ? 10.797 5.547 -4.012 1 94.19 179 TRP A N 1
ATOM 1404 C CA . TRP A 1 179 ? 9.836 5.914 -5.043 1 94.19 179 TRP A CA 1
ATOM 1405 C C . TRP A 1 179 ? 9.789 4.863 -6.145 1 94.19 179 TRP A C 1
ATOM 1407 O O . TRP A 1 179 ? 8.711 4.488 -6.609 1 94.19 179 TRP A O 1
ATOM 1417 N N . ASN A 1 180 ? 10.906 4.453 -6.566 1 95.5 180 ASN A N 1
ATOM 1418 C CA . ASN A 1 180 ? 10.938 3.414 -7.59 1 95.5 180 ASN A CA 1
ATOM 1419 C C . ASN A 1 180 ? 10.305 2.117 -7.094 1 95.5 180 ASN A C 1
ATOM 1421 O O . ASN A 1 180 ? 9.602 1.439 -7.844 1 95.5 180 ASN A O 1
ATOM 1425 N N . VAL A 1 181 ? 10.547 1.758 -5.859 1 96.44 181 VAL A N 1
ATOM 1426 C CA . VAL A 1 181 ? 9.969 0.558 -5.262 1 96.44 181 VAL A CA 1
ATOM 1427 C C . VAL A 1 181 ? 8.445 0.683 -5.215 1 96.44 181 VAL A C 1
ATOM 1429 O O . VAL A 1 181 ? 7.727 -0.271 -5.523 1 96.44 181 VAL A O 1
ATOM 1432 N N . VAL A 1 182 ? 7.938 1.851 -4.84 1 95.12 182 VAL A N 1
ATOM 1433 C CA . VAL A 1 182 ? 6.504 2.115 -4.758 1 95.12 182 VAL A CA 1
ATOM 1434 C C . VAL A 1 182 ? 5.867 1.951 -6.137 1 95.12 182 VAL A C 1
ATOM 1436 O O . VAL A 1 182 ? 4.805 1.344 -6.266 1 95.12 182 VAL A O 1
ATOM 1439 N N . ASN A 1 183 ? 6.539 2.443 -7.098 1 90.81 183 ASN A N 1
ATOM 1440 C CA . ASN A 1 183 ? 6.02 2.318 -8.453 1 90.81 183 ASN A CA 1
ATOM 1441 C C . ASN A 1 183 ? 5.949 0.859 -8.898 1 90.81 183 ASN A C 1
ATOM 1443 O O . ASN A 1 183 ? 4.992 0.452 -9.562 1 90.81 183 ASN A O 1
ATOM 1447 N N . VAL A 1 184 ? 6.926 0.118 -8.578 1 92 184 VAL A N 1
ATOM 1448 C CA . VAL A 1 184 ? 6.934 -1.3 -8.922 1 92 184 VAL A CA 1
ATOM 1449 C C . VAL A 1 184 ? 5.816 -2.018 -8.164 1 92 184 VAL A C 1
ATOM 1451 O O . VAL A 1 184 ? 5.125 -2.867 -8.734 1 92 184 VAL A O 1
ATOM 1454 N N . ALA A 1 185 ? 5.656 -1.717 -6.906 1 91.44 185 ALA A N 1
ATOM 1455 C CA . ALA A 1 185 ? 4.617 -2.336 -6.082 1 91.44 185 ALA A CA 1
ATOM 1456 C C . ALA A 1 185 ? 3.225 -1.974 -6.59 1 91.44 185 ALA A C 1
ATOM 1458 O O . ALA A 1 185 ? 2.297 -2.781 -6.508 1 91.44 185 ALA A O 1
ATOM 1459 N N . ARG A 1 186 ? 3.094 -0.756 -7.16 1 86.75 186 ARG A N 1
ATOM 1460 C CA . ARG A 1 186 ? 1.813 -0.274 -7.672 1 86.75 186 ARG A CA 1
ATOM 1461 C C . ARG A 1 186 ? 1.483 -0.915 -9.016 1 86.75 186 ARG A C 1
ATOM 1463 O O . ARG A 1 186 ? 0.353 -1.352 -9.242 1 86.75 186 ARG A O 1
ATOM 1470 N N . HIS A 1 187 ? 2.549 -0.884 -9.875 1 81.88 187 HIS A N 1
ATOM 1471 C CA . HIS A 1 187 ? 2.244 -1.089 -11.289 1 81.88 187 HIS A CA 1
ATOM 1472 C C . HIS A 1 187 ? 2.908 -2.354 -11.812 1 81.88 187 HIS A C 1
ATOM 1474 O O . HIS A 1 187 ? 2.658 -2.764 -12.953 1 81.88 187 HIS A O 1
ATOM 1480 N N . GLY A 1 188 ? 3.807 -2.855 -11.047 1 83.06 188 GLY A N 1
ATOM 1481 C CA . GLY A 1 188 ? 4.434 -4.098 -11.469 1 83.06 188 GLY A CA 1
ATOM 1482 C C . GLY A 1 188 ? 5.672 -3.881 -12.32 1 83.06 188 GLY A C 1
ATOM 1483 O O . GLY A 1 188 ? 6.516 -3.039 -12 1 83.06 188 GLY A O 1
ATOM 1484 N N . ASP A 1 189 ? 5.73 -4.715 -13.398 1 82.06 189 ASP A N 1
ATOM 1485 C CA . ASP A 1 189 ? 6.949 -4.77 -14.195 1 82.06 189 ASP A CA 1
ATOM 1486 C C . ASP A 1 189 ? 6.961 -3.666 -15.25 1 82.06 189 ASP A C 1
ATOM 1488 O O . ASP A 1 189 ? 6.758 -3.932 -16.438 1 82.06 189 ASP A O 1
ATOM 1492 N N . GLY A 1 190 ? 7.367 -2.496 -14.852 1 82.56 190 GLY A N 1
ATOM 1493 C CA . GLY A 1 190 ? 7.512 -1.361 -15.75 1 82.56 190 GLY A CA 1
ATOM 1494 C C . GLY A 1 190 ? 8.898 -0.738 -15.703 1 82.56 190 GLY A C 1
ATOM 1495 O O . GLY A 1 190 ? 9.875 -1.418 -15.398 1 82.56 190 GLY A O 1
ATOM 1496 N N . ASN A 1 191 ? 8.938 0.5 -16.047 1 85.94 191 ASN A N 1
ATOM 1497 C CA . ASN A 1 191 ? 10.211 1.209 -16.156 1 85.94 191 ASN A CA 1
ATOM 1498 C C . ASN A 1 191 ? 10.945 1.245 -14.812 1 85.94 191 ASN A C 1
ATOM 1500 O O . ASN A 1 191 ? 12.164 1.108 -14.758 1 85.94 191 ASN A O 1
ATOM 1504 N N . SER A 1 192 ? 10.227 1.424 -13.742 1 91.75 192 SER A N 1
ATOM 1505 C CA . SER A 1 192 ? 10.844 1.471 -12.43 1 91.75 192 SER A CA 1
ATOM 1506 C C . SER A 1 192 ? 11.445 0.12 -12.047 1 91.75 192 SER A C 1
ATOM 1508 O O . SER A 1 192 ? 12.469 0.058 -11.367 1 91.75 192 SER A O 1
ATOM 1510 N N . ALA A 1 193 ? 10.789 -0.91 -12.484 1 90.12 193 ALA A N 1
ATOM 1511 C CA . ALA A 1 193 ? 11.32 -2.244 -12.227 1 90.12 193 ALA A CA 1
ATOM 1512 C C . ALA A 1 193 ? 12.648 -2.457 -12.953 1 90.12 193 ALA A C 1
ATOM 1514 O O . ALA A 1 193 ? 13.594 -3.008 -12.391 1 90.12 193 ALA A O 1
ATOM 1515 N N . ILE A 1 194 ? 12.656 -2.027 -14.164 1 89.25 194 ILE A N 1
ATOM 1516 C CA . ILE A 1 194 ? 13.883 -2.121 -14.953 1 89.25 194 ILE A CA 1
ATOM 1517 C C . ILE A 1 194 ? 14.984 -1.302 -14.289 1 89.25 194 ILE A C 1
ATOM 1519 O O . ILE A 1 194 ? 16.109 -1.786 -14.117 1 89.25 194 ILE A O 1
ATOM 1523 N N . LYS A 1 195 ? 14.672 -0.139 -13.891 1 93.38 195 LYS A N 1
ATOM 1524 C CA . LYS A 1 195 ? 15.641 0.737 -13.234 1 93.38 195 LYS A CA 1
ATOM 1525 C C . LYS A 1 195 ? 16.172 0.102 -11.953 1 93.38 195 LYS A C 1
ATOM 1527 O O . LYS A 1 195 ? 17.391 0.121 -11.703 1 93.38 195 LYS A O 1
ATOM 1532 N N . LEU A 1 196 ? 15.359 -0.448 -11.133 1 94.69 196 LEU A N 1
ATOM 1533 C CA . LEU A 1 196 ? 15.773 -1.071 -9.883 1 94.69 196 LEU A CA 1
ATOM 1534 C C . LEU A 1 196 ? 16.641 -2.293 -10.148 1 94.69 196 LEU A C 1
ATOM 1536 O O . LEU A 1 196 ? 17.562 -2.59 -9.375 1 94.69 196 LEU A O 1
ATOM 1540 N N . SER A 1 197 ? 16.281 -3.004 -11.188 1 91.25 197 SER A N 1
ATOM 1541 C CA . SER A 1 197 ? 17.078 -4.184 -11.508 1 91.25 197 SER A CA 1
ATOM 1542 C C . SER A 1 197 ? 18.516 -3.801 -11.859 1 91.25 197 SER A C 1
ATOM 1544 O O . SER A 1 197 ? 19.438 -4.594 -11.672 1 91.25 197 SER A O 1
ATOM 1546 N N . GLU A 1 198 ? 18.719 -2.605 -12.312 1 92.62 198 GLU A N 1
ATOM 1547 C CA . GLU A 1 198 ? 20.047 -2.105 -12.672 1 92.62 198 GLU A CA 1
ATOM 1548 C C . GLU A 1 198 ? 20.75 -1.476 -11.469 1 92.62 198 GLU A C 1
ATOM 1550 O O . GLU A 1 198 ? 21.938 -1.685 -11.258 1 92.62 198 GLU A O 1
ATOM 1555 N N . THR A 1 199 ? 20.047 -0.726 -10.68 1 94.56 199 THR A N 1
ATOM 1556 C CA . THR A 1 199 ? 20.641 0.069 -9.617 1 94.56 199 THR A CA 1
ATOM 1557 C C . THR A 1 199 ? 20.703 -0.724 -8.312 1 94.56 199 THR A C 1
ATOM 1559 O O . THR A 1 199 ? 21.562 -0.458 -7.461 1 94.56 199 THR A O 1
ATOM 1562 N N . ARG A 1 200 ? 19.797 -1.651 -8.125 1 95.81 200 ARG A N 1
ATOM 1563 C CA . ARG A 1 200 ? 19.734 -2.484 -6.926 1 95.81 200 ARG A CA 1
ATOM 1564 C C . ARG A 1 200 ? 19.547 -3.953 -7.293 1 95.81 200 ARG A C 1
ATOM 1566 O O . ARG A 1 200 ? 18.562 -4.578 -6.891 1 95.81 200 ARG A O 1
ATOM 1573 N N . PRO A 1 201 ? 20.516 -4.535 -7.953 1 92.25 201 PRO A N 1
ATOM 1574 C CA . PRO A 1 201 ? 20.391 -5.938 -8.359 1 92.25 201 PRO A CA 1
ATOM 1575 C C . PRO A 1 201 ? 20.266 -6.887 -7.172 1 92.25 201 PRO A C 1
ATOM 1577 O O . PRO A 1 201 ? 19.797 -8.016 -7.324 1 92.25 201 PRO A O 1
ATOM 1580 N N . GLU A 1 202 ? 20.656 -6.414 -5.98 1 92.62 202 GLU A N 1
ATOM 1581 C CA . GLU A 1 202 ? 20.625 -7.234 -4.773 1 92.62 202 GLU A CA 1
ATOM 1582 C C . GLU A 1 202 ? 19.188 -7.656 -4.438 1 92.62 202 GLU A C 1
ATOM 1584 O O . GLU A 1 202 ? 18.984 -8.656 -3.744 1 92.62 202 GLU A O 1
ATOM 1589 N N . PHE A 1 203 ? 18.188 -6.906 -4.969 1 94.25 203 PHE A N 1
ATOM 1590 C CA . PHE A 1 203 ? 16.797 -7.273 -4.754 1 94.25 203 PHE A CA 1
ATOM 1591 C C . PHE A 1 203 ? 16.484 -8.633 -5.375 1 94.25 203 PHE A C 1
ATOM 1593 O O . PHE A 1 203 ? 15.523 -9.289 -4.992 1 94.25 203 PHE A O 1
ATOM 1600 N N . TRP A 1 204 ? 17.359 -9.062 -6.262 1 92 204 TRP A N 1
ATOM 1601 C CA . TRP A 1 204 ? 17.141 -10.32 -6.961 1 92 204 TRP A CA 1
ATOM 1602 C C . TRP A 1 204 ? 18.328 -11.258 -6.785 1 92 204 TRP A C 1
ATOM 1604 O O . TRP A 1 204 ? 18.531 -12.172 -7.582 1 92 204 TRP A O 1
ATOM 1614 N N . SER A 1 205 ? 19.078 -11.039 -5.801 1 87.31 205 SER A N 1
ATOM 1615 C CA . SER A 1 205 ? 20.297 -11.82 -5.613 1 87.31 205 SER A CA 1
ATOM 1616 C C . SER A 1 205 ? 19.984 -13.281 -5.301 1 87.31 205 SER A C 1
ATOM 1618 O O . SER A 1 205 ? 20.828 -14.156 -5.496 1 87.31 205 SER A O 1
ATOM 1620 N N . HIS A 1 206 ? 18.781 -13.547 -4.875 1 83.44 206 HIS A N 1
ATOM 1621 C CA . HIS A 1 206 ? 18.375 -14.898 -4.516 1 83.44 206 HIS A CA 1
ATOM 1622 C C . HIS A 1 206 ? 18.047 -15.727 -5.758 1 83.44 206 HIS A C 1
ATOM 1624 O O . HIS A 1 206 ? 17.891 -16.953 -5.672 1 83.44 206 HIS A O 1
ATOM 1630 N N . VAL A 1 207 ? 17.922 -15.07 -6.883 1 80.44 207 VAL A N 1
ATOM 1631 C CA . VAL A 1 207 ? 17.594 -15.75 -8.125 1 80.44 207 VAL A CA 1
ATOM 1632 C C . VAL A 1 207 ? 18.844 -15.969 -8.953 1 80.44 207 VAL A C 1
ATOM 1634 O O . VAL A 1 207 ? 19.672 -15.062 -9.102 1 80.44 207 VAL A O 1
ATOM 1637 N N . ASP A 1 208 ? 19 -17.219 -9.359 1 76.31 208 ASP A N 1
ATOM 1638 C CA . ASP A 1 208 ? 20.141 -17.484 -10.227 1 76.31 208 ASP A CA 1
ATOM 1639 C C . ASP A 1 208 ? 20 -16.75 -11.562 1 76.31 208 ASP A C 1
ATOM 1641 O O . ASP A 1 208 ? 18.891 -16.375 -11.961 1 76.31 208 ASP A O 1
ATOM 1645 N N . CYS A 1 209 ? 21.109 -16.469 -12.117 1 71.19 209 CYS A N 1
ATOM 1646 C CA . CYS A 1 209 ? 21.172 -15.648 -13.32 1 71.19 209 CYS A CA 1
ATOM 1647 C C . CYS A 1 209 ? 20.266 -16.203 -14.414 1 71.19 209 CYS A C 1
ATOM 1649 O O . CYS A 1 209 ? 19.562 -15.453 -15.078 1 71.19 209 CYS A O 1
ATOM 1651 N N . GLY A 1 210 ? 20.312 -17.453 -14.633 1 68.31 210 GLY A N 1
ATOM 1652 C CA . GLY A 1 210 ? 19.453 -18.047 -15.648 1 68.31 210 GLY A CA 1
ATOM 1653 C C . GLY A 1 210 ? 17.984 -17.875 -15.352 1 68.31 210 GLY A C 1
ATOM 1654 O O . GLY A 1 210 ? 17.203 -17.562 -16.25 1 68.31 210 GLY A O 1
ATOM 1655 N N . LEU A 1 211 ? 17.688 -17.984 -14.18 1 72.06 211 LEU A N 1
ATOM 1656 C CA . LEU A 1 211 ? 16.297 -17.875 -13.758 1 72.06 211 LEU A CA 1
ATOM 1657 C C . LEU A 1 211 ? 15.828 -16.422 -13.797 1 72.06 211 LEU A C 1
ATOM 1659 O O . LEU A 1 211 ? 14.672 -16.141 -14.102 1 72.06 211 LEU A O 1
ATOM 1663 N N . LYS A 1 212 ? 16.766 -15.539 -13.578 1 73.19 212 LYS A N 1
ATOM 1664 C CA . LYS A 1 212 ? 16.453 -14.117 -13.609 1 73.19 212 LYS A CA 1
ATOM 1665 C C . LYS A 1 212 ? 15.969 -13.695 -15 1 73.19 212 LYS A C 1
ATOM 1667 O O . LYS A 1 212 ? 14.961 -13 -15.125 1 73.19 212 LYS A O 1
ATOM 1672 N N . ASP A 1 213 ? 16.672 -14.172 -15.938 1 72.75 213 ASP A N 1
ATOM 1673 C CA . ASP A 1 213 ? 16.297 -13.828 -17.312 1 72.75 213 ASP A CA 1
ATOM 1674 C C . ASP A 1 213 ? 14.898 -14.328 -17.641 1 72.75 213 ASP A C 1
ATOM 1676 O O . ASP A 1 213 ? 14.133 -13.633 -18.312 1 72.75 213 ASP A O 1
ATOM 1680 N N . ARG A 1 214 ? 14.633 -15.453 -17.125 1 70.19 214 ARG A N 1
ATOM 1681 C CA . ARG A 1 214 ? 13.32 -16.031 -17.391 1 70.19 214 ARG A CA 1
ATOM 1682 C C . ARG A 1 214 ? 12.227 -15.242 -16.656 1 70.19 214 ARG A C 1
ATOM 1684 O O . ARG A 1 214 ? 11.195 -14.922 -17.25 1 70.19 214 ARG A O 1
ATOM 1691 N N . TYR A 1 215 ? 12.547 -14.914 -15.461 1 69.94 215 TYR A N 1
ATOM 1692 C CA . TYR A 1 215 ? 11.57 -14.164 -14.68 1 69.94 215 TYR A CA 1
ATOM 1693 C C . TYR A 1 215 ? 11.352 -12.773 -15.266 1 69.94 215 TYR A C 1
ATOM 1695 O O . TYR A 1 215 ? 10.211 -12.328 -15.414 1 69.94 215 TYR A O 1
ATOM 1703 N N . PHE A 1 216 ? 12.406 -12.172 -15.609 1 71.69 216 PHE A N 1
ATOM 1704 C CA . PHE A 1 216 ? 12.328 -10.82 -16.156 1 71.69 216 PHE A CA 1
ATOM 1705 C C . PHE A 1 216 ? 11.625 -10.82 -17.5 1 71.69 216 PHE A C 1
ATOM 1707 O O . PHE A 1 216 ? 10.781 -9.969 -17.766 1 71.69 216 PHE A O 1
ATOM 1714 N N . GLY A 1 217 ? 12 -11.867 -18.25 1 68.31 217 GLY A N 1
ATOM 1715 C CA . GLY A 1 217 ? 11.383 -12 -19.562 1 68.31 217 GLY A CA 1
ATOM 1716 C C . GLY A 1 217 ? 9.898 -12.32 -19.484 1 68.31 217 GLY A C 1
ATOM 1717 O O . GLY A 1 217 ? 9.148 -12.023 -20.422 1 68.31 217 GLY A O 1
ATOM 1718 N N . SER A 1 218 ? 9.547 -12.883 -18.312 1 67.31 218 SER A N 1
ATOM 1719 C CA . SER A 1 218 ? 8.148 -13.273 -18.156 1 67.31 218 SER A CA 1
ATOM 1720 C C . SER A 1 218 ? 7.363 -12.227 -17.375 1 67.31 218 SER A C 1
ATOM 1722 O O . SER A 1 218 ? 6.207 -12.461 -17.016 1 67.31 218 SER A O 1
ATOM 1724 N N . GLY A 1 219 ? 7.992 -11.102 -17.109 1 66.31 219 GLY A N 1
ATOM 1725 C CA . GLY A 1 219 ? 7.301 -10.031 -16.406 1 66.31 219 GLY A CA 1
ATOM 1726 C C . GLY A 1 219 ? 7.098 -10.32 -14.938 1 66.31 219 GLY A C 1
ATOM 1727 O O . GLY A 1 219 ? 6.164 -9.805 -14.32 1 66.31 219 GLY A O 1
ATOM 1728 N N . LEU A 1 220 ? 7.945 -11.172 -14.445 1 70.19 220 LEU A N 1
ATOM 1729 C CA . LEU A 1 220 ? 7.758 -11.625 -13.07 1 70.19 220 LEU A CA 1
ATOM 1730 C C . LEU A 1 220 ? 8.727 -10.914 -12.133 1 70.19 220 LEU A C 1
ATOM 1732 O O . LEU A 1 220 ? 8.945 -11.367 -11.008 1 70.19 220 LEU A O 1
ATOM 1736 N N . ARG A 1 221 ? 9.281 -9.812 -12.586 1 76.81 221 ARG A N 1
ATOM 1737 C CA . ARG A 1 221 ? 10.289 -9.125 -11.789 1 76.81 221 ARG A CA 1
ATOM 1738 C C . ARG A 1 221 ? 9.75 -8.773 -10.406 1 76.81 221 ARG A C 1
ATOM 1740 O O . ARG A 1 221 ? 10.375 -9.078 -9.391 1 76.81 221 ARG A O 1
ATOM 1747 N N . VAL A 1 222 ? 8.555 -8.227 -10.352 1 78.69 222 VAL A N 1
ATOM 1748 C CA . VAL A 1 222 ? 8.008 -7.742 -9.094 1 78.69 222 VAL A CA 1
ATOM 1749 C C . VAL A 1 222 ? 7.75 -8.914 -8.156 1 78.69 222 VAL A C 1
ATOM 1751 O O . VAL A 1 222 ? 7.945 -8.805 -6.941 1 78.69 222 VAL A O 1
ATOM 1754 N N . HIS A 1 223 ? 7.43 -10.016 -8.734 1 79 223 HIS A N 1
ATOM 1755 C CA . HIS A 1 223 ? 7.066 -11.172 -7.918 1 79 223 HIS A CA 1
ATOM 1756 C C . HIS A 1 223 ? 8.305 -11.844 -7.336 1 79 223 HIS A C 1
ATOM 1758 O O . HIS A 1 223 ? 8.195 -12.648 -6.402 1 79 223 HIS A O 1
ATOM 1764 N N . THR A 1 224 ? 9.414 -11.492 -7.91 1 85.81 224 THR A N 1
ATOM 1765 C CA . THR A 1 224 ? 10.641 -12.102 -7.418 1 85.81 224 THR A CA 1
ATOM 1766 C C . THR A 1 224 ? 11.508 -11.062 -6.703 1 85.81 224 THR A C 1
ATOM 1768 O O . THR A 1 224 ? 12.617 -11.367 -6.273 1 85.81 224 THR A O 1
ATOM 1771 N N . MET A 1 225 ? 11 -9.898 -6.641 1 90.69 225 MET A N 1
ATOM 1772 C CA . MET A 1 225 ? 11.727 -8.836 -5.941 1 90.69 225 MET A CA 1
ATOM 1773 C C . MET A 1 225 ? 11.688 -9.062 -4.434 1 90.69 225 MET A C 1
ATOM 1775 O O . MET A 1 225 ? 10.633 -9.367 -3.873 1 90.69 225 MET A O 1
ATOM 1779 N N . ARG A 1 226 ? 12.844 -8.93 -3.787 1 93.44 226 ARG A N 1
ATOM 1780 C CA . ARG A 1 226 ? 12.914 -9.109 -2.342 1 93.44 226 ARG A CA 1
ATOM 1781 C C . ARG A 1 226 ? 13.461 -7.859 -1.658 1 93.44 226 ARG A C 1
ATOM 1783 O O . ARG A 1 226 ? 14.648 -7.562 -1.754 1 93.44 226 ARG A O 1
ATOM 1790 N N . ILE A 1 227 ? 12.57 -7.215 -0.945 1 95.69 227 ILE A N 1
ATOM 1791 C CA . ILE A 1 227 ? 12.93 -6.09 -0.088 1 95.69 227 ILE A CA 1
ATOM 1792 C C . ILE A 1 227 ? 13.281 -6.598 1.311 1 95.69 227 ILE A C 1
ATOM 1794 O O . ILE A 1 227 ? 12.539 -7.395 1.89 1 95.69 227 ILE A O 1
ATOM 1798 N N . SER A 1 228 ? 14.43 -6.176 1.85 1 95.62 228 SER A N 1
ATOM 1799 C CA . SER A 1 228 ? 14.859 -6.645 3.162 1 95.62 228 SER A CA 1
ATOM 1800 C C . SER A 1 228 ? 14.328 -5.746 4.273 1 95.62 228 SER A C 1
ATOM 1802 O O . SER A 1 228 ? 13.836 -4.645 4.008 1 95.62 228 SER A O 1
ATOM 1804 N N . ASP A 1 229 ? 14.445 -6.262 5.504 1 96.38 229 ASP A N 1
ATOM 1805 C CA . ASP A 1 229 ? 14.094 -5.445 6.664 1 96.38 229 ASP A CA 1
ATOM 1806 C C . ASP A 1 229 ? 14.961 -4.191 6.73 1 96.38 229 ASP A C 1
ATOM 1808 O O . ASP A 1 229 ? 14.484 -3.121 7.113 1 96.38 229 ASP A O 1
ATOM 1812 N N . ASP A 1 230 ? 16.203 -4.387 6.355 1 96.31 230 ASP A N 1
ATOM 1813 C CA . ASP A 1 230 ? 17.125 -3.248 6.371 1 96.31 230 ASP A CA 1
ATOM 1814 C C . ASP A 1 230 ? 16.703 -2.191 5.352 1 96.31 230 ASP A C 1
ATOM 1816 O O . ASP A 1 230 ? 16.844 -0.992 5.602 1 96.31 230 ASP A O 1
ATOM 1820 N N . ASP A 1 231 ? 16.312 -2.633 4.215 1 97.19 231 ASP A N 1
ATOM 1821 C CA . ASP A 1 231 ? 15.805 -1.693 3.217 1 97.19 231 ASP A CA 1
ATOM 1822 C C . ASP A 1 231 ? 14.625 -0.894 3.762 1 97.19 231 ASP A C 1
ATOM 1824 O O . ASP A 1 231 ? 14.57 0.328 3.607 1 97.19 231 ASP A O 1
ATOM 1828 N N . LEU A 1 232 ? 13.656 -1.579 4.406 1 97.19 232 LEU A N 1
ATOM 1829 C CA . LEU A 1 232 ? 12.477 -0.924 4.977 1 97.19 232 LEU A CA 1
ATOM 1830 C C . LEU A 1 232 ? 12.891 0.092 6.039 1 97.19 232 LEU A C 1
ATOM 1832 O O . LEU A 1 232 ? 12.352 1.2 6.082 1 97.19 232 LEU A O 1
ATOM 1836 N N . ALA A 1 233 ? 13.82 -0.313 6.879 1 96.75 233 ALA A N 1
ATOM 1837 C CA . ALA A 1 233 ? 14.312 0.601 7.906 1 96.75 233 ALA A CA 1
ATOM 1838 C C . ALA A 1 233 ? 14.953 1.839 7.281 1 96.75 233 ALA A C 1
ATOM 1840 O O . ALA A 1 233 ? 14.758 2.957 7.766 1 96.75 233 ALA A O 1
ATOM 1841 N N . ARG A 1 234 ? 15.727 1.624 6.234 1 96.81 234 ARG A N 1
ATOM 1842 C CA . ARG A 1 234 ? 16.359 2.736 5.527 1 96.81 234 ARG A CA 1
ATOM 1843 C C . ARG A 1 234 ? 15.305 3.668 4.934 1 96.81 234 ARG A C 1
ATOM 1845 O O . ARG A 1 234 ? 15.438 4.891 5.004 1 96.81 234 ARG A O 1
ATOM 1852 N N . TYR A 1 235 ? 14.312 3.109 4.316 1 97.62 235 TYR A N 1
ATOM 1853 C CA . TYR A 1 235 ? 13.242 3.918 3.74 1 97.62 235 TYR A CA 1
ATOM 1854 C C . TYR A 1 235 ? 12.523 4.723 4.816 1 97.62 235 TYR A C 1
ATOM 1856 O O . TYR A 1 235 ? 12.242 5.906 4.633 1 97.62 235 TYR A O 1
ATOM 1864 N N . PHE A 1 236 ? 12.242 4.066 5.887 1 96.56 236 PHE A N 1
ATOM 1865 C CA . PHE A 1 236 ? 11.586 4.758 6.992 1 96.56 236 PHE A CA 1
ATOM 1866 C C . PHE A 1 236 ? 12.461 5.895 7.512 1 96.56 236 PHE A C 1
ATOM 1868 O O . PHE A 1 236 ? 11.984 7.004 7.738 1 96.56 236 PHE A O 1
ATOM 1875 N N . ARG A 1 237 ? 13.688 5.625 7.723 1 96 237 ARG A N 1
ATOM 1876 C CA . ARG A 1 237 ? 14.609 6.656 8.195 1 96 237 ARG A CA 1
ATOM 1877 C C . ARG A 1 237 ? 14.656 7.832 7.223 1 96 237 ARG A C 1
ATOM 1879 O O . ARG A 1 237 ? 14.75 8.984 7.641 1 96 237 ARG A O 1
ATOM 1886 N N . ALA A 1 238 ? 14.664 7.543 6.004 1 97 238 ALA A N 1
ATOM 1887 C CA . ALA A 1 238 ? 14.734 8.594 4.984 1 97 238 ALA A CA 1
ATOM 1888 C C . ALA A 1 238 ? 13.508 9.5 5.051 1 97 238 ALA A C 1
ATOM 1890 O O . ALA A 1 238 ? 13.633 10.727 5.004 1 97 238 ALA A O 1
ATOM 1891 N N . THR A 1 239 ? 12.289 8.93 5.16 1 96.5 239 THR A N 1
ATOM 1892 C CA . THR A 1 239 ? 11.078 9.734 5.262 1 96.5 239 THR A CA 1
ATOM 1893 C C . THR A 1 239 ? 11.07 10.539 6.559 1 96.5 239 THR A C 1
ATOM 1895 O O . THR A 1 239 ? 10.68 11.711 6.566 1 96.5 239 THR A O 1
ATOM 1898 N N . ALA A 1 240 ? 11.516 9.898 7.629 1 95.38 240 ALA A N 1
ATOM 1899 C CA . ALA A 1 240 ? 11.594 10.578 8.914 1 95.38 240 ALA A CA 1
ATOM 1900 C C . ALA A 1 240 ? 12.562 11.75 8.859 1 95.38 240 ALA A C 1
ATOM 1902 O O . ALA A 1 240 ? 12.273 12.836 9.367 1 95.38 240 ALA A O 1
ATOM 1903 N N . ALA A 1 241 ? 13.664 11.531 8.258 1 95.69 241 ALA A N 1
ATOM 1904 C CA . ALA A 1 241 ? 14.68 12.578 8.133 1 95.69 241 ALA A CA 1
ATOM 1905 C C . ALA A 1 241 ? 14.148 13.758 7.332 1 95.69 241 ALA A C 1
ATOM 1907 O O . ALA A 1 241 ? 14.414 14.914 7.668 1 95.69 241 ALA A O 1
ATOM 1908 N N . PHE A 1 242 ? 13.461 13.477 6.281 1 96.56 242 PHE A N 1
ATOM 1909 C CA . PHE A 1 242 ? 12.867 14.555 5.492 1 96.56 242 PHE A CA 1
ATOM 1910 C C . PHE A 1 242 ? 11.953 15.414 6.352 1 96.56 242 PHE A C 1
ATOM 1912 O O . PHE A 1 242 ? 12.062 16.641 6.344 1 96.56 242 PHE A O 1
ATOM 1919 N N . TRP A 1 243 ? 11.047 14.766 7.07 1 94.88 243 TRP A N 1
ATOM 1920 C CA . TRP A 1 243 ? 10.078 15.531 7.852 1 94.88 243 TRP A CA 1
ATOM 1921 C C . TRP A 1 243 ? 10.766 16.25 9 1 94.88 243 TRP A C 1
ATOM 1923 O O . TRP A 1 243 ? 10.32 17.328 9.422 1 94.88 243 TRP A O 1
ATOM 1933 N N . GLN A 1 244 ? 11.875 15.719 9.5 1 93.81 244 GLN A N 1
ATOM 1934 C CA . GLN A 1 244 ? 12.664 16.406 10.516 1 93.81 244 GLN A CA 1
ATOM 1935 C C . GLN A 1 244 ? 13.25 17.703 9.969 1 93.81 244 GLN A C 1
ATOM 1937 O O . GLN A 1 244 ? 13.273 18.719 10.664 1 93.81 244 GLN A O 1
ATOM 1942 N N . VAL A 1 245 ? 13.68 17.672 8.766 1 92.69 245 VAL A N 1
ATOM 1943 C CA . VAL A 1 245 ? 14.211 18.875 8.109 1 92.69 245 VAL A CA 1
ATOM 1944 C C . VAL A 1 245 ? 13.062 19.828 7.801 1 92.69 245 VAL A C 1
ATOM 1946 O O . VAL A 1 245 ? 13.195 21.047 8.008 1 92.69 245 VAL A O 1
ATOM 1949 N N . ALA A 1 246 ? 11.977 19.297 7.328 1 92.19 246 ALA A N 1
ATOM 1950 C CA . ALA A 1 246 ? 10.82 20.094 6.941 1 92.19 246 ALA A CA 1
ATOM 1951 C C . ALA A 1 246 ? 10.25 20.844 8.141 1 92.19 246 ALA A C 1
ATOM 1953 O O . ALA A 1 246 ? 9.727 21.953 7.988 1 92.19 246 ALA A O 1
ATOM 1954 N N . MET A 1 247 ? 10.336 20.219 9.297 1 89.19 247 MET A N 1
ATOM 1955 C CA . MET A 1 247 ? 9.727 20.812 10.477 1 89.19 247 MET A CA 1
ATOM 1956 C C . MET A 1 247 ? 10.469 22.078 10.906 1 89.19 247 MET A C 1
ATOM 1958 O O . MET A 1 247 ? 9.898 22.953 11.547 1 89.19 247 MET A O 1
ATOM 1962 N N . VAL A 1 248 ? 11.727 22.172 10.57 1 84.94 248 VAL A N 1
ATOM 1963 C CA . VAL A 1 248 ? 12.531 23.312 11.008 1 84.94 248 VAL A CA 1
ATOM 1964 C C . VAL A 1 248 ? 12.82 24.234 9.828 1 84.94 248 VAL A C 1
ATOM 1966 O O . VAL A 1 248 ? 13.453 25.281 9.992 1 84.94 248 VAL A O 1
ATOM 1969 N N . ALA A 1 249 ? 12.43 23.703 8.703 1 72.38 249 ALA A N 1
ATOM 1970 C CA . ALA A 1 249 ? 12.703 24.516 7.516 1 72.38 249 ALA A CA 1
ATOM 1971 C C . ALA A 1 249 ? 11.969 25.844 7.582 1 72.38 249 ALA A C 1
ATOM 1973 O O . ALA A 1 249 ? 10.836 25.922 8.055 1 72.38 249 ALA A O 1
ATOM 1974 N N . LYS A 1 250 ? 12.688 26.953 7.598 1 59.94 250 LYS A N 1
ATOM 1975 C CA . LYS A 1 250 ? 12.211 28.328 7.688 1 59.94 250 LYS A CA 1
ATOM 1976 C C . LYS A 1 250 ? 11.172 28.625 6.609 1 59.94 250 LYS A C 1
ATOM 1978 O O . LYS A 1 250 ? 11.312 28.188 5.469 1 59.94 250 LYS A O 1
ATOM 1983 N N . ARG A 1 251 ? 9.828 28.828 7.023 1 55.81 251 ARG A N 1
ATOM 1984 C CA . ARG A 1 251 ? 8.82 29.344 6.105 1 55.81 251 ARG A CA 1
ATOM 1985 C C . ARG A 1 251 ? 9.297 30.625 5.43 1 55.81 251 ARG A C 1
ATOM 1987 O O . ARG A 1 251 ? 9.883 31.484 6.078 1 55.81 251 ARG A O 1
ATOM 1994 N N . LYS A 1 252 ? 9.609 30.531 4.145 1 48.25 252 LYS A N 1
ATOM 1995 C CA . LYS A 1 252 ? 9.766 31.875 3.598 1 48.25 252 LYS A CA 1
ATOM 1996 C C . LYS A 1 252 ? 8.477 32.688 3.729 1 48.25 252 LYS A C 1
ATOM 1998 O O . LYS A 1 252 ? 7.383 32.125 3.658 1 48.25 252 LYS A O 1
ATOM 2003 N N . MET B 1 1 ? -39.625 14.992 11.492 1 18.03 1 MET B N 1
ATOM 2004 C CA . MET B 1 1 ? -41.031 14.57 11.43 1 18.03 1 MET B CA 1
ATOM 2005 C C . MET B 1 1 ? -41.156 13.062 11.594 1 18.03 1 MET B C 1
ATOM 2007 O O . MET B 1 1 ? -40.188 12.328 11.398 1 18.03 1 MET B O 1
ATOM 2011 N N . LYS B 1 2 ? -42.406 12.602 11.672 1 18.5 2 LYS B N 1
ATOM 2012 C CA . LYS B 1 2 ? -43.188 11.469 12.203 1 18.5 2 LYS B CA 1
ATOM 2013 C C . LYS B 1 2 ? -42.906 10.195 11.414 1 18.5 2 LYS B C 1
ATOM 2015 O O . LYS B 1 2 ? -42.844 10.227 10.18 1 18.5 2 LYS B O 1
ATOM 2020 N N . CYS B 1 3 ? -42.594 9.055 12.078 1 21.22 3 CYS B N 1
ATOM 2021 C CA . CYS B 1 3 ? -42.312 7.617 12.039 1 21.22 3 CYS B CA 1
ATOM 2022 C C . CYS B 1 3 ? -43.562 6.848 11.656 1 21.22 3 CYS B C 1
ATOM 2024 O O . CYS B 1 3 ? -44.156 6.168 12.5 1 21.22 3 CYS B O 1
ATOM 2026 N N . SER B 1 4 ? -44.406 7.633 10.695 1 16.73 4 SER B N 1
ATOM 2027 C CA . SER B 1 4 ? -45.75 7.031 10.719 1 16.73 4 SER B CA 1
ATOM 2028 C C . SER B 1 4 ? -45.688 5.523 10.492 1 16.73 4 SER B C 1
ATOM 2030 O O . SER B 1 4 ? -44.688 5.016 9.961 1 16.73 4 SER B O 1
ATOM 2032 N N . SER B 1 5 ? -46.906 4.969 10.188 1 15.96 5 SER B N 1
ATOM 2033 C CA . SER B 1 5 ? -47.844 4.07 10.836 1 15.96 5 SER B CA 1
ATOM 2034 C C . SER B 1 5 ? -47.75 2.66 10.258 1 15.96 5 SER B C 1
ATOM 2036 O O . SER B 1 5 ? -47.469 1.705 10.984 1 15.96 5 SER B O 1
ATOM 2038 N N . PRO B 1 6 ? -48.875 2.102 9.469 1 16.7 6 PRO B N 1
ATOM 2039 C CA . PRO B 1 6 ? -49.781 1.068 9.945 1 16.7 6 PRO B CA 1
ATOM 2040 C C . PRO B 1 6 ? -49.5 -0.312 9.375 1 16.7 6 PRO B C 1
ATOM 2042 O O . PRO B 1 6 ? -48.969 -0.42 8.25 1 16.7 6 PRO B O 1
ATOM 2045 N N . LEU B 1 7 ? -49.312 -1.339 10.164 1 16.48 7 LEU B N 1
ATOM 2046 C CA . LEU B 1 7 ? -49.062 -2.77 10.289 1 16.48 7 LEU B CA 1
ATOM 2047 C C . LEU B 1 7 ? -50.219 -3.578 9.711 1 16.48 7 LEU B C 1
ATOM 2049 O O . LEU B 1 7 ? -50.219 -4.805 9.828 1 16.48 7 LEU B O 1
ATOM 2053 N N . LYS B 1 8 ? -51.25 -2.879 8.953 1 16.5 8 LYS B N 1
ATOM 2054 C CA . LYS B 1 8 ? -52.406 -3.732 9.156 1 16.5 8 LYS B CA 1
ATOM 2055 C C . LYS B 1 8 ? -52.156 -5.148 8.648 1 16.5 8 LYS B C 1
ATOM 2057 O O . LYS B 1 8 ? -51.594 -5.332 7.566 1 16.5 8 LYS B O 1
ATOM 2062 N N . VAL B 1 9 ? -52.438 -6.223 9.477 1 15.81 9 VAL B N 1
ATOM 2063 C CA . VAL B 1 9 ? -52.438 -7.641 9.812 1 15.81 9 VAL B CA 1
ATOM 2064 C C . VAL B 1 9 ? -53.406 -8.398 8.906 1 15.81 9 VAL B C 1
ATOM 2066 O O . VAL B 1 9 ? -53.219 -9.586 8.641 1 15.81 9 VAL B O 1
ATOM 2069 N N . ARG B 1 10 ? -54.5 -7.688 8.328 1 14.3 10 ARG B N 1
ATOM 2070 C CA . ARG B 1 10 ? -55.688 -8.461 8.664 1 14.3 10 ARG B CA 1
ATOM 2071 C C . ARG B 1 10 ? -55.719 -9.797 7.926 1 14.3 10 ARG B C 1
ATOM 2073 O O . ARG B 1 10 ? -55.875 -10.844 8.539 1 14.3 10 ARG B O 1
ATOM 2080 N N . CYS B 1 11 ? -56.5 -9.938 6.781 1 14.74 11 CYS B N 1
ATOM 2081 C CA . CYS B 1 11 ? -57.844 -10.5 6.832 1 14.74 11 CYS B CA 1
ATOM 2082 C C . CYS B 1 11 ? -57.812 -11.992 6.52 1 14.74 11 CYS B C 1
ATOM 2084 O O . CYS B 1 11 ? -56.812 -12.508 6 1 14.74 11 CYS B O 1
ATOM 2086 N N . GLY B 1 12 ? -58.844 -12.398 5.801 1 14.12 12 GLY B N 1
ATOM 2087 C CA . GLY B 1 12 ? -60.062 -13.164 6.047 1 14.12 12 GLY B CA 1
ATOM 2088 C C . GLY B 1 12 ? -59.938 -14.609 5.602 1 14.12 12 GLY B C 1
ATOM 2089 O O . GLY B 1 12 ? -58.969 -14.992 4.961 1 14.12 12 GLY B O 1
ATOM 2090 N N . SER B 1 13 ? -60.969 -15.055 4.871 1 14.63 13 SER B N 1
ATOM 2091 C CA . SER B 1 13 ? -62.062 -16 5.098 1 14.63 13 SER B CA 1
ATOM 2092 C C . SER B 1 13 ? -61.719 -17.391 4.559 1 14.63 13 SER B C 1
ATOM 2094 O O . SER B 1 13 ? -60.844 -17.516 3.703 1 14.63 13 SER B O 1
ATOM 2096 N N . ARG B 1 14 ? -62.594 -18.312 5.035 1 14.84 14 ARG B N 1
ATOM 2097 C CA . ARG B 1 14 ? -62.75 -19.656 5.582 1 14.84 14 ARG B CA 1
ATOM 2098 C C . ARG B 1 14 ? -62.906 -20.688 4.469 1 14.84 14 ARG B C 1
ATOM 2100 O O . ARG B 1 14 ? -62.188 -21.688 4.461 1 14.84 14 ARG B O 1
ATOM 2107 N N . GLN B 1 15 ? -64.125 -20.875 3.91 1 13.71 15 GLN B N 1
ATOM 2108 C CA . GLN B 1 15 ? -64.875 -22.062 4.266 1 13.71 15 GLN B CA 1
ATOM 2109 C C . GLN B 1 15 ? -64.812 -23.125 3.172 1 13.71 15 GLN B C 1
ATOM 2111 O O . GLN B 1 15 ? -64.75 -24.312 3.461 1 13.71 15 GLN B O 1
ATOM 2116 N N . ARG B 1 16 ? -64.875 -22.859 1.849 1 15 16 ARG B N 1
ATOM 2117 C CA . ARG B 1 16 ? -66.062 -23.547 1.288 1 15 16 ARG B CA 1
ATOM 2118 C C . ARG B 1 16 ? -65.875 -25.047 1.211 1 15 16 ARG B C 1
ATOM 2120 O O . ARG B 1 16 ? -64.75 -25.5 0.984 1 15 16 ARG B O 1
ATOM 2127 N N . SER B 1 17 ? -67 -25.75 1.395 1 14.61 17 SER B N 1
ATOM 2128 C CA . SER B 1 17 ? -67.5 -27.031 1.854 1 14.61 17 SER B CA 1
ATOM 2129 C C . SER B 1 17 ? -67.312 -28.125 0.814 1 14.61 17 SER B C 1
ATOM 2131 O O . SER B 1 17 ? -67 -29.266 1.158 1 14.61 17 SER B O 1
ATOM 2133 N N . GLY B 1 18 ? -67.625 -27.875 -0.445 1 14.45 18 GLY B N 1
ATOM 2134 C CA . GLY B 1 18 ? -68.75 -28.766 -0.809 1 14.45 18 GLY B CA 1
ATOM 2135 C C . GLY B 1 18 ? -68.312 -30.219 -0.874 1 14.45 18 GLY B C 1
ATOM 2136 O O . GLY B 1 18 ? -67.125 -30.547 -0.893 1 14.45 18 GLY B O 1
ATOM 2137 N N . PRO B 1 19 ? -69.312 -30.984 -1.481 1 15.7 19 PRO B N 1
ATOM 2138 C CA . PRO B 1 19 ? -70 -32.25 -1.162 1 15.7 19 PRO B CA 1
ATOM 2139 C C . PRO B 1 19 ? -69.188 -33.469 -1.576 1 15.7 19 PRO B C 1
ATOM 2141 O O . PRO B 1 19 ? -68.188 -33.344 -2.35 1 15.7 19 PRO B O 1
ATOM 2144 N N . ARG B 1 20 ? -69.812 -34.656 -1.181 1 16.22 20 ARG B N 1
ATOM 2145 C CA . ARG B 1 20 ? -69.562 -36 -0.706 1 16.22 20 ARG B CA 1
ATOM 2146 C C . ARG B 1 20 ? -69.312 -36.969 -1.872 1 16.22 20 ARG B C 1
ATOM 2148 O O . ARG B 1 20 ? -68.562 -37.938 -1.732 1 16.22 20 ARG B O 1
ATOM 2155 N N . GLY B 1 21 ? -69.812 -36.656 -3.092 1 14.91 21 GLY B N 1
ATOM 2156 C CA . GLY B 1 21 ? -70.625 -37.812 -3.416 1 14.91 21 GLY B CA 1
ATOM 2157 C C . GLY B 1 21 ? -69.812 -39.094 -3.498 1 14.91 21 GLY B C 1
ATOM 2158 O O . GLY B 1 21 ? -68.562 -39.031 -3.652 1 14.91 21 GLY B O 1
ATOM 2159 N N . ASN B 1 22 ? -70.562 -40.25 -3.494 1 15.22 22 ASN B N 1
ATOM 2160 C CA . ASN B 1 22 ? -70.625 -41.625 -3.01 1 15.22 22 ASN B CA 1
ATOM 2161 C C . ASN B 1 22 ? -69.688 -42.531 -3.812 1 15.22 22 ASN B C 1
ATOM 2163 O O . ASN B 1 22 ? -69.125 -42.125 -4.82 1 15.22 22 ASN B O 1
ATOM 2167 N N . GLY B 1 23 ? -70.312 -43.719 -4.254 1 14.81 23 GLY B N 1
ATOM 2168 C CA . GLY B 1 23 ? -70.188 -45.125 -3.842 1 14.81 23 GLY B CA 1
ATOM 2169 C C . GLY B 1 23 ? -69.25 -45.906 -4.707 1 14.81 23 GLY B C 1
ATOM 2170 O O . GLY B 1 23 ? -68.312 -46.562 -4.191 1 14.81 23 GLY B O 1
ATOM 2171 N N . THR B 1 24 ? -69.688 -46.281 -6.023 1 16.7 24 THR B N 1
ATOM 2172 C CA . THR B 1 24 ? -70 -47.688 -6.316 1 16.7 24 THR B CA 1
ATOM 2173 C C . THR B 1 24 ? -68.75 -48.438 -6.691 1 16.7 24 THR B C 1
ATOM 2175 O O . THR B 1 24 ? -67.75 -47.844 -7.168 1 16.7 24 THR B O 1
ATOM 2178 N N . ASP B 1 25 ? -68.75 -49.844 -6.453 1 16.58 25 ASP B N 1
ATOM 2179 C CA . ASP B 1 25 ? -68 -51 -6.051 1 16.58 25 ASP B CA 1
ATOM 2180 C C . ASP B 1 25 ? -67.25 -51.594 -7.242 1 16.58 25 ASP B C 1
ATOM 2182 O O . ASP B 1 25 ? -66.188 -52.219 -7.066 1 16.58 25 ASP B O 1
ATOM 2186 N N . MET B 1 26 ? -67.75 -51.531 -8.523 1 17.48 26 MET B N 1
ATOM 2187 C CA . MET B 1 26 ? -67.938 -52.844 -9.109 1 17.48 26 MET B CA 1
ATOM 2188 C C . MET B 1 26 ? -66.562 -53.562 -9.281 1 17.48 26 MET B C 1
ATOM 2190 O O . MET B 1 26 ? -65.5 -52.906 -9.266 1 17.48 26 MET B O 1
ATOM 2194 N N . SER B 1 27 ? -66.625 -54.812 -10.078 1 16.95 27 SER B N 1
ATOM 2195 C CA . SER B 1 27 ? -66.25 -56.219 -10.094 1 16.95 27 SER B CA 1
ATOM 2196 C C . SER B 1 27 ? -64.875 -56.406 -10.586 1 16.95 27 SER B C 1
ATOM 2198 O O . SER B 1 27 ? -64.25 -55.469 -11.156 1 16.95 27 SER B O 1
ATOM 2200 N N . GLY B 1 28 ? -64.438 -57.719 -10.656 1 17.53 28 GLY B N 1
ATOM 2201 C CA . GLY B 1 28 ? -63.406 -58.688 -10.375 1 17.53 28 GLY B CA 1
ATOM 2202 C C . GLY B 1 28 ? -62.375 -58.781 -11.477 1 17.53 28 GLY B C 1
ATOM 2203 O O . GLY B 1 28 ? -61.469 -59.625 -11.422 1 17.53 28 GLY B O 1
ATOM 2204 N N . GLY B 1 29 ? -62.594 -58.094 -12.602 1 18.44 29 GLY B N 1
ATOM 2205 C CA . GLY B 1 29 ? -62.188 -58.844 -13.766 1 18.44 29 GLY B CA 1
ATOM 2206 C C . GLY B 1 29 ? -60.75 -59.281 -13.711 1 18.44 29 GLY B C 1
ATOM 2207 O O . GLY B 1 29 ? -59.938 -58.688 -12.992 1 18.44 29 GLY B O 1
ATOM 2208 N N . ARG B 1 30 ? -60.625 -60.594 -14.203 1 20.55 30 ARG B N 1
ATOM 2209 C CA . ARG B 1 30 ? -59.562 -61.594 -14.211 1 20.55 30 ARG B CA 1
ATOM 2210 C C . ARG B 1 30 ? -58.312 -61.062 -14.867 1 20.55 30 ARG B C 1
ATOM 2212 O O . ARG B 1 30 ? -58.344 -60.5 -15.961 1 20.55 30 ARG B O 1
ATOM 2219 N N . ARG B 1 31 ? -57.312 -60.875 -14.117 1 18.5 31 ARG B N 1
ATOM 2220 C CA . ARG B 1 31 ? -56 -60.25 -14.336 1 18.5 31 ARG B CA 1
ATOM 2221 C C . ARG B 1 31 ? -55.188 -61.062 -15.367 1 18.5 31 ARG B C 1
ATOM 2223 O O . ARG B 1 31 ? -54.938 -62.25 -15.188 1 18.5 31 ARG B O 1
ATOM 2230 N N . ALA B 1 32 ? -55.594 -60.812 -16.703 1 20.84 32 ALA B N 1
ATOM 2231 C CA . ALA B 1 32 ? -54.812 -61.469 -17.766 1 20.84 32 ALA B CA 1
ATOM 2232 C C . ALA B 1 32 ? -53.344 -61.406 -17.453 1 20.84 32 ALA B C 1
ATOM 2234 O O . ALA B 1 32 ? -52.812 -60.344 -17.109 1 20.84 32 ALA B O 1
ATOM 2235 N N . GLU B 1 33 ? -52.781 -62.562 -16.875 1 19.09 33 GLU B N 1
ATOM 2236 C CA . GLU B 1 33 ? -51.406 -62.781 -16.438 1 19.09 33 GLU B CA 1
ATOM 2237 C C . GLU B 1 33 ? -50.438 -62.406 -17.531 1 19.09 33 GLU B C 1
ATOM 2239 O O . GLU B 1 33 ? -50.375 -63.062 -18.594 1 19.09 33 GLU B O 1
ATOM 2244 N N . THR B 1 34 ? -50.562 -61.156 -18.094 1 20.06 34 THR B N 1
ATOM 2245 C CA . THR B 1 34 ? -49.688 -60.906 -19.234 1 20.06 34 THR B CA 1
ATOM 2246 C C . THR B 1 34 ? -48.25 -61.344 -18.922 1 20.06 34 THR B C 1
ATOM 2248 O O . THR B 1 34 ? -47.75 -61.062 -17.859 1 20.06 34 THR B O 1
ATOM 2251 N N . GLY B 1 35 ? -47.906 -62.531 -19.484 1 20.92 35 GLY B N 1
ATOM 2252 C CA . GLY B 1 35 ? -46.656 -63.25 -19.422 1 20.92 35 GLY B CA 1
ATOM 2253 C C . GLY B 1 35 ? -45.438 -62.344 -19.672 1 20.92 35 GLY B C 1
ATOM 2254 O O . GLY B 1 35 ? -45.344 -61.719 -20.75 1 20.92 35 GLY B O 1
ATOM 2255 N N . ALA B 1 36 ? -45.031 -61.656 -18.656 1 22.34 36 ALA B N 1
ATOM 2256 C CA . ALA B 1 36 ? -43.969 -60.656 -18.781 1 22.34 36 ALA B CA 1
ATOM 2257 C C . ALA B 1 36 ? -42.719 -61.281 -19.406 1 22.34 36 ALA B C 1
ATOM 2259 O O . ALA B 1 36 ? -42.219 -62.312 -18.938 1 22.34 36 ALA B O 1
ATOM 2260 N N . CYS B 1 37 ? -42.688 -61.25 -20.766 1 23.41 37 CYS B N 1
ATOM 2261 C CA . CYS B 1 37 ? -41.5 -61.594 -21.562 1 23.41 37 CYS B CA 1
ATOM 2262 C C . CYS B 1 37 ? -40.25 -61.031 -20.922 1 23.41 37 CYS B C 1
ATOM 2264 O O . CYS B 1 37 ? -40.125 -59.812 -20.703 1 23.41 37 CYS B O 1
ATOM 2266 N N . THR B 1 38 ? -39.688 -61.812 -20.016 1 22.16 38 THR B N 1
ATOM 2267 C CA . THR B 1 38 ? -38.469 -61.406 -19.281 1 22.16 38 THR B CA 1
ATOM 2268 C C . THR B 1 38 ? -37.375 -61 -20.25 1 22.16 38 THR B C 1
ATOM 2270 O O . THR B 1 38 ? -36.938 -61.781 -21.062 1 22.16 38 THR B O 1
ATOM 2273 N N . THR B 1 39 ? -37.531 -59.875 -20.938 1 25.69 39 THR B N 1
ATOM 2274 C CA . THR B 1 39 ? -36.469 -59.375 -21.828 1 25.69 39 THR B CA 1
ATOM 2275 C C . THR B 1 39 ? -35.094 -59.5 -21.141 1 25.69 39 THR B C 1
ATOM 2277 O O . THR B 1 39 ? -34.969 -59.188 -19.969 1 25.69 39 THR B O 1
ATOM 2280 N N . PRO B 1 40 ? -34.312 -60.5 -21.578 1 27.55 40 PRO B N 1
ATOM 2281 C CA . PRO B 1 40 ? -33.031 -60.688 -20.922 1 27.55 40 PRO B CA 1
ATOM 2282 C C . PRO B 1 40 ? -32.219 -59.406 -20.766 1 27.55 40 PRO B C 1
ATOM 2284 O O . PRO B 1 40 ? -32.156 -58.594 -21.703 1 27.55 40 PRO B O 1
ATOM 2287 N N . ARG B 1 41 ? -32.188 -58.812 -19.625 1 28.2 41 ARG B N 1
ATOM 2288 C CA . ARG B 1 41 ? -31.5 -57.562 -19.469 1 28.2 41 ARG B CA 1
ATOM 2289 C C . ARG B 1 41 ? -30.047 -57.656 -19.938 1 28.2 41 ARG B C 1
ATOM 2291 O O . ARG B 1 41 ? -29.344 -58.594 -19.578 1 28.2 41 ARG B O 1
ATOM 2298 N N . SER B 1 42 ? -29.797 -57.344 -21.234 1 27.64 42 SER B N 1
ATOM 2299 C CA . SER B 1 42 ? -28.438 -57.125 -21.719 1 27.64 42 SER B CA 1
ATOM 2300 C C . SER B 1 42 ? -27.578 -56.438 -20.656 1 27.64 42 SER B C 1
ATOM 2302 O O . SER B 1 42 ? -27.969 -55.406 -20.109 1 27.64 42 SER B O 1
ATOM 2304 N N . ARG B 1 43 ? -26.922 -57.25 -19.891 1 28.97 43 ARG B N 1
ATOM 2305 C CA . ARG B 1 43 ? -26.016 -56.688 -18.875 1 28.97 43 ARG B CA 1
ATOM 2306 C C . ARG B 1 43 ? -25.125 -55.625 -19.484 1 28.97 43 ARG B C 1
ATOM 2308 O O . ARG B 1 43 ? -24.297 -55.906 -20.344 1 28.97 43 ARG B O 1
ATOM 2315 N N . ARG B 1 44 ? -25.672 -54.438 -19.781 1 29.06 44 ARG B N 1
ATOM 2316 C CA . ARG B 1 44 ? -24.766 -53.344 -20.141 1 29.06 44 ARG B CA 1
ATOM 2317 C C . ARG B 1 44 ? -23.547 -53.312 -19.219 1 29.06 44 ARG B C 1
ATOM 2319 O O . ARG B 1 44 ? -23.703 -53.219 -18 1 29.06 44 ARG B O 1
ATOM 2326 N N . ARG B 1 45 ? -22.547 -54.125 -19.562 1 30.14 45 ARG B N 1
ATOM 2327 C CA . ARG B 1 45 ? -21.281 -53.938 -18.875 1 30.14 45 ARG B CA 1
ATOM 2328 C C . ARG B 1 45 ? -21.031 -52.469 -18.578 1 30.14 45 ARG B C 1
ATOM 2330 O O . ARG B 1 45 ? -20.969 -51.656 -19.5 1 30.14 45 ARG B O 1
ATOM 2337 N N . ARG B 1 46 ? -21.625 -52 -17.5 1 28.22 46 ARG B N 1
ATOM 2338 C CA . ARG B 1 46 ? -21.203 -50.625 -17.172 1 28.22 46 ARG B CA 1
ATOM 2339 C C . ARG B 1 46 ? -19.703 -50.469 -17.328 1 28.22 46 ARG B C 1
ATOM 2341 O O . ARG B 1 46 ? -18.922 -51.25 -16.781 1 28.22 46 ARG B O 1
ATOM 2348 N N . VAL B 1 47 ? -19.266 -50.188 -18.594 1 30.56 47 VAL B N 1
ATOM 2349 C CA . VAL B 1 47 ? -17.906 -49.656 -18.625 1 30.56 47 VAL B CA 1
ATOM 2350 C C . VAL B 1 47 ? -17.641 -48.844 -17.375 1 30.56 47 VAL B C 1
ATOM 2352 O O . VAL B 1 47 ? -18.469 -48.031 -16.953 1 30.56 47 VAL B O 1
ATOM 2355 N N . PRO B 1 48 ? -17.078 -49.594 -16.375 1 31.16 48 PRO B N 1
ATOM 2356 C CA . PRO B 1 48 ? -16.828 -48.688 -15.25 1 31.16 48 PRO B CA 1
ATOM 2357 C C . PRO B 1 48 ? -16.469 -47.281 -15.703 1 31.16 48 PRO B C 1
ATOM 2359 O O . PRO B 1 48 ? -15.539 -47.094 -16.5 1 31.16 48 PRO B O 1
ATOM 2362 N N . GLY B 1 49 ? -17.469 -46.5 -16.219 1 28.08 49 GLY B N 1
ATOM 2363 C CA . GLY B 1 49 ? -17.125 -45.094 -16.391 1 28.08 49 GLY B CA 1
ATOM 2364 C C . GLY B 1 49 ? -16.25 -44.562 -15.281 1 28.08 49 GLY B C 1
ATOM 2365 O O . GLY B 1 49 ? -16.734 -44.25 -14.188 1 28.08 49 GLY B O 1
ATOM 2366 N N . HIS B 1 50 ? -15.242 -45.375 -14.914 1 30.88 50 HIS B N 1
ATOM 2367 C CA . HIS B 1 50 ? -14.359 -44.594 -14.062 1 30.88 50 HIS B CA 1
ATOM 2368 C C . HIS B 1 50 ? -14.289 -43.125 -14.531 1 30.88 50 HIS B C 1
ATOM 2370 O O . HIS B 1 50 ? -13.648 -42.844 -15.531 1 30.88 50 HIS B O 1
ATOM 2376 N N . GLY B 1 51 ? -15.469 -42.594 -14.82 1 32.38 51 GLY B N 1
ATOM 2377 C CA . GLY B 1 51 ? -15.32 -41.156 -14.977 1 32.38 51 GLY B CA 1
ATOM 2378 C C . GLY B 1 51 ? -14.164 -40.594 -14.188 1 32.38 51 GLY B C 1
ATOM 2379 O O . GLY B 1 51 ? -14.156 -40.625 -12.961 1 32.38 51 GLY B O 1
ATOM 2380 N N . ILE B 1 52 ? -13.062 -40.969 -14.609 1 33.22 52 ILE B N 1
ATOM 2381 C CA . ILE B 1 52 ? -12 -40.125 -14.086 1 33.22 52 ILE B CA 1
ATOM 2382 C C . ILE B 1 52 ? -12.547 -38.75 -13.789 1 33.22 52 ILE B C 1
ATOM 2384 O O . ILE B 1 52 ? -12.945 -38 -14.703 1 33.22 52 ILE B O 1
ATOM 2388 N N . ARG B 1 53 ? -13.57 -38.719 -12.977 1 36.97 53 ARG B N 1
ATOM 2389 C CA . ARG B 1 53 ? -13.789 -37.375 -12.477 1 36.97 53 ARG B CA 1
ATOM 2390 C C . ARG B 1 53 ? -12.523 -36.531 -12.609 1 36.97 53 ARG B C 1
ATOM 2392 O O . ARG B 1 53 ? -11.539 -36.75 -11.891 1 36.97 53 ARG B O 1
ATOM 2399 N N . MET B 1 54 ? -12.18 -36.375 -13.812 1 34.53 54 MET B N 1
ATOM 2400 C CA . MET B 1 54 ? -11.164 -35.344 -13.945 1 34.53 54 MET B CA 1
ATOM 2401 C C . MET B 1 54 ? -11.273 -34.312 -12.812 1 34.53 54 MET B C 1
ATOM 2403 O O . MET B 1 54 ? -12.258 -33.562 -12.727 1 34.53 54 MET B O 1
ATOM 2407 N N . ARG B 1 55 ? -11.203 -34.781 -11.617 1 40.47 55 ARG B N 1
ATOM 2408 C CA . ARG B 1 55 ? -11.023 -33.781 -10.555 1 40.47 55 ARG B CA 1
ATOM 2409 C C . ARG B 1 55 ? -10.523 -32.469 -11.109 1 40.47 55 ARG B C 1
ATOM 2411 O O . ARG B 1 55 ? -9.477 -32.406 -11.758 1 40.47 55 ARG B O 1
ATOM 2418 N N . SER B 1 56 ? -11.344 -31.75 -11.805 1 47.03 56 SER B N 1
ATOM 2419 C CA . SER B 1 56 ? -11.07 -30.422 -12.344 1 47.03 56 SER B CA 1
ATOM 2420 C C . SER B 1 56 ? -9.891 -29.766 -11.633 1 47.03 56 SER B C 1
ATOM 2422 O O . SER B 1 56 ? -9.852 -29.703 -10.398 1 47.03 56 SER B O 1
ATOM 2424 N N . ARG B 1 57 ? -8.703 -30.047 -12.07 1 60.97 57 ARG B N 1
ATOM 2425 C CA . ARG B 1 57 ? -7.43 -29.562 -11.531 1 60.97 57 ARG B CA 1
ATOM 2426 C C . ARG B 1 57 ? -7.527 -28.109 -11.094 1 60.97 57 ARG B C 1
ATOM 2428 O O . ARG B 1 57 ? -7.891 -27.234 -11.891 1 60.97 57 ARG B O 1
ATOM 2435 N N . ARG B 1 58 ? -7.809 -27.969 -9.805 1 73.12 58 ARG B N 1
ATOM 2436 C CA . ARG B 1 58 ? -7.762 -26.641 -9.195 1 73.12 58 ARG B CA 1
ATOM 2437 C C . ARG B 1 58 ? -6.527 -25.875 -9.641 1 73.12 58 ARG B C 1
ATOM 2439 O O . ARG B 1 58 ? -5.445 -26.453 -9.781 1 73.12 58 ARG B O 1
ATOM 2446 N N . ASP B 1 59 ? -6.863 -24.781 -10.195 1 84.31 59 ASP B N 1
ATOM 2447 C CA . ASP B 1 59 ? -5.766 -23.875 -10.516 1 84.31 59 ASP B CA 1
ATOM 2448 C C . ASP B 1 59 ? -4.895 -23.625 -9.289 1 84.31 59 ASP B C 1
ATOM 2450 O O . ASP B 1 59 ? -5.312 -22.922 -8.359 1 84.31 59 ASP B O 1
ATOM 2454 N N . SER B 1 60 ? -3.826 -24.297 -9.219 1 81 60 SER B N 1
ATOM 2455 C CA . SER B 1 60 ? -2.949 -24.25 -8.055 1 81 60 SER B CA 1
ATOM 2456 C C . SER B 1 60 ? -2.518 -22.828 -7.742 1 81 60 SER B C 1
ATOM 2458 O O . SER B 1 60 ? -2.373 -22.453 -6.574 1 81 60 SER B O 1
ATOM 2460 N N . GLN B 1 61 ? -2.318 -22.031 -8.758 1 84.31 61 GLN B N 1
ATOM 2461 C CA . GLN B 1 61 ? -1.896 -20.656 -8.539 1 84.31 61 GLN B CA 1
ATOM 2462 C C . GLN B 1 61 ? -2.99 -19.844 -7.852 1 84.31 61 GLN B C 1
ATOM 2464 O O . GLN B 1 61 ? -2.715 -19.078 -6.926 1 84.31 61 GLN B O 1
ATOM 2469 N N . ALA B 1 62 ? -4.172 -20 -8.281 1 89.06 62 ALA B N 1
ATOM 2470 C CA . ALA B 1 62 ? -5.305 -19.312 -7.652 1 89.06 62 ALA B CA 1
ATOM 2471 C C . ALA B 1 62 ? -5.441 -19.719 -6.188 1 89.06 62 ALA B C 1
ATOM 2473 O O . ALA B 1 62 ? -5.75 -18.875 -5.336 1 89.06 62 ALA B O 1
ATOM 2474 N N . LEU B 1 63 ? -5.223 -21 -5.922 1 86.44 63 LEU B N 1
ATOM 2475 C CA . LEU B 1 63 ? -5.273 -21.484 -4.551 1 86.44 63 LEU B CA 1
ATOM 2476 C C . LEU B 1 63 ? -4.191 -20.828 -3.697 1 86.44 63 LEU B C 1
ATOM 2478 O O . LEU B 1 63 ? -4.438 -20.484 -2.541 1 86.44 63 LEU B O 1
ATOM 2482 N N . ILE B 1 64 ? -3.055 -20.672 -4.23 1 83.88 64 ILE B N 1
ATOM 2483 C CA . ILE B 1 64 ? -1.951 -20.031 -3.527 1 83.88 64 ILE B CA 1
ATOM 2484 C C . ILE B 1 64 ? -2.316 -18.578 -3.209 1 83.88 64 ILE B C 1
ATOM 2486 O O . ILE B 1 64 ? -2.119 -18.109 -2.084 1 83.88 64 ILE B O 1
ATOM 2490 N N . PHE B 1 65 ? -2.867 -17.906 -4.176 1 90 65 PHE B N 1
ATOM 2491 C CA . PHE B 1 65 ? -3.246 -16.516 -3.967 1 90 65 PHE B CA 1
ATOM 2492 C C . PHE B 1 65 ? -4.324 -16.391 -2.896 1 90 65 PHE B C 1
ATOM 2494 O O . PHE B 1 65 ? -4.281 -15.492 -2.059 1 90 65 PHE B O 1
ATOM 2501 N N . LEU B 1 66 ? -5.254 -17.312 -2.93 1 91.75 66 LEU B N 1
ATOM 2502 C CA . LEU B 1 66 ? -6.301 -17.344 -1.914 1 91.75 66 LEU B CA 1
ATOM 2503 C C . LEU B 1 66 ? -5.703 -17.5 -0.52 1 91.75 66 LEU B C 1
ATOM 2505 O O . LEU B 1 66 ? -6.047 -16.75 0.396 1 91.75 66 LEU B O 1
ATOM 2509 N N . HIS B 1 67 ? -4.836 -18.391 -0.385 1 88.81 67 HIS B N 1
ATOM 2510 C CA . HIS B 1 67 ? -4.215 -18.672 0.905 1 88.81 67 HIS B CA 1
ATOM 2511 C C . HIS B 1 67 ? -3.357 -17.5 1.366 1 88.81 67 HIS B C 1
ATOM 2513 O O . HIS B 1 67 ? -3.363 -17.141 2.549 1 88.81 67 HIS B O 1
ATOM 2519 N N . GLU B 1 68 ? -2.631 -16.891 0.481 1 86.62 68 GLU B N 1
ATOM 2520 C CA . GLU B 1 68 ? -1.803 -15.734 0.8 1 86.62 68 GLU B CA 1
ATOM 2521 C C . GLU B 1 68 ? -2.648 -14.578 1.329 1 86.62 68 GLU B C 1
ATOM 2523 O O . GLU B 1 68 ? -2.273 -13.922 2.303 1 86.62 68 GLU B O 1
ATOM 2528 N N . GLY B 1 69 ? -3.721 -14.344 0.618 1 91 69 GLY B N 1
ATOM 2529 C CA . GLY B 1 69 ? -4.613 -13.289 1.064 1 91 69 GLY B CA 1
ATOM 2530 C C . GLY B 1 69 ? -5.176 -13.531 2.451 1 91 69 GLY B C 1
ATOM 2531 O O . GLY B 1 69 ? -5.211 -12.617 3.281 1 91 69 GLY B O 1
ATOM 2532 N N . LYS B 1 70 ? -5.555 -14.734 2.676 1 91.94 70 LYS B N 1
ATOM 2533 C CA . LYS B 1 70 ? -6.117 -15.094 3.975 1 91.94 70 LYS B CA 1
ATOM 2534 C C . LYS B 1 70 ? -5.078 -14.938 5.082 1 91.94 70 LYS B C 1
ATOM 2536 O O . LYS B 1 70 ? -5.371 -14.391 6.145 1 91.94 70 LYS B O 1
ATOM 2541 N N . CYS B 1 71 ? -3.959 -15.398 4.84 1 88.88 71 CYS B N 1
ATOM 2542 C CA . CYS B 1 71 ? -2.898 -15.328 5.84 1 88.88 71 CYS B CA 1
ATOM 2543 C C . CYS B 1 71 ? -2.516 -13.875 6.117 1 88.88 71 CYS B C 1
ATOM 2545 O O . CYS B 1 71 ? -2.297 -13.5 7.27 1 88.88 71 CYS B O 1
ATOM 2547 N N . PHE B 1 72 ? -2.404 -13.148 5.102 1 89.19 72 PHE B N 1
ATOM 2548 C CA . PHE B 1 72 ? -2.057 -11.742 5.281 1 89.19 72 PHE B CA 1
ATOM 2549 C C . PHE B 1 72 ? -3.1 -11.031 6.137 1 89.19 72 PHE B C 1
ATOM 2551 O O . PHE B 1 72 ? -2.754 -10.25 7.02 1 89.19 72 PHE B O 1
ATOM 2558 N N . PHE B 1 73 ? -4.32 -11.273 5.84 1 93.38 73 PHE B N 1
ATOM 2559 C CA . PHE B 1 73 ? -5.379 -10.641 6.609 1 93.38 73 PHE B CA 1
ATOM 2560 C C . PHE B 1 73 ? -5.332 -11.086 8.062 1 93.38 73 PHE B C 1
ATOM 2562 O O . PHE B 1 73 ? -5.367 -10.25 8.977 1 93.38 73 PHE B O 1
ATOM 2569 N N . ASP B 1 74 ? -5.172 -12.336 8.281 1 91.5 74 ASP B N 1
ATOM 2570 C CA . ASP B 1 74 ? -5.27 -12.906 9.617 1 91.5 74 ASP B CA 1
ATOM 2571 C C . ASP B 1 74 ? -4.039 -12.562 10.453 1 91.5 74 ASP B C 1
ATOM 2573 O O . ASP B 1 74 ? -4.145 -12.344 11.664 1 91.5 74 ASP B O 1
ATOM 2577 N N . ARG B 1 75 ? -2.953 -12.469 9.828 1 88.69 75 ARG B N 1
ATOM 2578 C CA . ARG B 1 75 ? -1.718 -12.375 10.602 1 88.69 75 ARG B CA 1
ATOM 2579 C C . ARG B 1 75 ? -1.202 -10.945 10.648 1 88.69 75 ARG B C 1
ATOM 2581 O O . ARG B 1 75 ? -0.38 -10.594 11.5 1 88.69 75 ARG B O 1
ATOM 2588 N N . VAL B 1 76 ? -1.644 -10.156 9.75 1 88.56 76 VAL B N 1
ATOM 2589 C CA . VAL B 1 76 ? -1.101 -8.805 9.695 1 88.56 76 VAL B CA 1
ATOM 2590 C C . VAL B 1 76 ? -2.221 -7.789 9.914 1 88.56 76 VAL B C 1
ATOM 2592 O O . VAL B 1 76 ? -2.184 -7.012 10.867 1 88.56 76 VAL B O 1
ATOM 2595 N N . VAL B 1 77 ? -3.242 -7.867 9.102 1 93 77 VAL B N 1
ATOM 2596 C CA . VAL B 1 77 ? -4.27 -6.828 9.094 1 93 77 VAL B CA 1
ATOM 2597 C C . VAL B 1 77 ? -5.086 -6.902 10.383 1 93 77 VAL B C 1
ATOM 2599 O O . VAL B 1 77 ? -5.215 -5.906 11.102 1 93 77 VAL B O 1
ATOM 2602 N N . ALA B 1 78 ? -5.57 -8.102 10.672 1 93.38 78 ALA B N 1
ATOM 2603 C CA . ALA B 1 78 ? -6.465 -8.266 11.82 1 93.38 78 ALA B CA 1
ATOM 2604 C C . ALA B 1 78 ? -5.77 -7.875 13.117 1 93.38 78 ALA B C 1
ATOM 2606 O O . ALA B 1 78 ? -6.305 -7.082 13.898 1 93.38 78 ALA B O 1
ATOM 2607 N N . PRO B 1 79 ? -4.598 -8.344 13.383 1 90.81 79 PRO B N 1
ATOM 2608 C CA . PRO B 1 79 ? -3.926 -7.914 14.617 1 90.81 79 PRO B CA 1
ATOM 2609 C C . PRO B 1 79 ? -3.664 -6.41 14.648 1 90.81 79 PRO B C 1
ATOM 2611 O O . PRO B 1 79 ? -3.771 -5.785 15.703 1 90.81 79 PRO B O 1
ATOM 2614 N N . ALA B 1 80 ? -3.277 -5.855 13.523 1 89.19 80 ALA B N 1
ATOM 2615 C CA . ALA B 1 80 ? -3.035 -4.418 13.453 1 89.19 80 ALA B CA 1
ATOM 2616 C C . ALA B 1 80 ? -4.305 -3.631 13.766 1 89.19 80 ALA B C 1
ATOM 2618 O O . ALA B 1 80 ? -4.262 -2.621 14.469 1 89.19 80 ALA B O 1
ATOM 2619 N N . LEU B 1 81 ? -5.41 -4.086 13.242 1 93.5 81 LEU B N 1
ATOM 2620 C CA . LEU B 1 81 ? -6.684 -3.42 13.492 1 93.5 81 LEU B CA 1
ATOM 2621 C C . LEU B 1 81 ? -7.066 -3.514 14.969 1 93.5 81 LEU B C 1
ATOM 2623 O O . LEU B 1 81 ? -7.66 -2.584 15.523 1 93.5 81 LEU B O 1
ATOM 2627 N N . ALA B 1 82 ? -6.758 -4.668 15.547 1 92.31 82 ALA B N 1
ATOM 2628 C CA . ALA B 1 82 ? -7.047 -4.859 16.969 1 92.31 82 ALA B CA 1
ATOM 2629 C C . ALA B 1 82 ? -6.219 -3.908 17.828 1 92.31 82 ALA B C 1
ATOM 2631 O O . ALA B 1 82 ? -6.672 -3.457 18.875 1 92.31 82 ALA B O 1
ATOM 2632 N N . GLU B 1 83 ? -5.051 -3.619 17.391 1 88.56 83 GLU B N 1
ATOM 2633 C CA . GLU B 1 83 ? -4.145 -2.732 18.125 1 88.56 83 GLU B CA 1
ATOM 2634 C C . GLU B 1 83 ? -4.508 -1.268 17.891 1 88.56 83 GLU B C 1
ATOM 2636 O O . GLU B 1 83 ? -4.438 -0.456 18.828 1 88.56 83 GLU B O 1
ATOM 2641 N N . LEU B 1 84 ? -4.859 -0.95 16.656 1 91.5 84 LEU B N 1
ATOM 2642 C CA . LEU B 1 84 ? -5.133 0.427 16.266 1 91.5 84 LEU B CA 1
ATOM 2643 C C . LEU B 1 84 ? -6.629 0.711 16.281 1 91.5 84 LEU B C 1
ATOM 2645 O O . LEU B 1 84 ? -7.277 0.712 15.242 1 91.5 84 LEU B O 1
ATOM 2649 N N . LYS B 1 85 ? -7.109 0.99 17.406 1 92.94 85 LYS B N 1
ATOM 2650 C CA . LYS B 1 85 ? -8.523 1.332 17.562 1 92.94 85 LYS B CA 1
ATOM 2651 C C . LYS B 1 85 ? -8.711 2.838 17.719 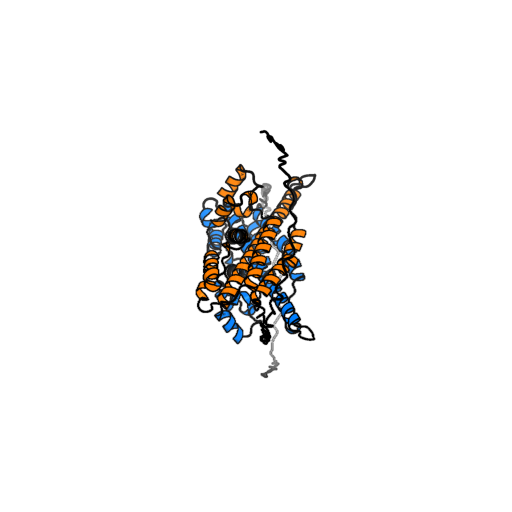1 92.94 85 LYS B C 1
ATOM 2653 O O . LYS B 1 85 ? -8.18 3.445 18.641 1 92.94 85 LYS B O 1
ATOM 2658 N N . PRO B 1 86 ? -9.453 3.377 16.781 1 92.06 86 PRO B N 1
ATOM 2659 C CA . PRO B 1 86 ? -9.68 4.816 16.938 1 92.06 86 PRO B CA 1
ATOM 2660 C C . PRO B 1 86 ? -10.406 5.16 18.234 1 92.06 86 PRO B C 1
ATOM 2662 O O . PRO B 1 86 ? -11.297 4.418 18.672 1 92.06 86 PRO B O 1
ATOM 2665 N N . MET B 1 87 ? -10.016 6.254 18.781 1 90.19 87 MET B N 1
ATOM 2666 C CA . MET B 1 87 ? -10.688 6.781 19.953 1 90.19 87 MET B CA 1
ATOM 2667 C C . MET B 1 87 ? -11.922 7.586 19.562 1 90.19 87 MET B C 1
ATOM 2669 O O . MET B 1 87 ? -11.883 8.367 18.609 1 90.19 87 MET B O 1
ATOM 2673 N N . PRO B 1 88 ? -12.938 7.344 20.359 1 89.12 88 PRO B N 1
ATOM 2674 C CA . PRO B 1 88 ? -14.109 8.188 20.109 1 89.12 88 PRO B CA 1
ATOM 2675 C C . PRO B 1 88 ? -13.812 9.68 20.281 1 89.12 88 PRO B C 1
ATOM 2677 O O . PRO B 1 88 ? -13.039 10.055 21.156 1 89.12 88 PRO B O 1
ATOM 2680 N N . ARG B 1 89 ? -14.492 10.422 19.453 1 84.38 89 ARG B N 1
ATOM 2681 C CA . ARG B 1 89 ? -14.266 11.859 19.453 1 84.38 89 ARG B CA 1
ATOM 2682 C C . ARG B 1 89 ? -14.484 12.453 20.844 1 84.38 89 ARG B C 1
ATOM 2684 O O . ARG B 1 89 ? -13.758 13.359 21.25 1 84.38 89 ARG B O 1
ATOM 2691 N N . GLU B 1 90 ? -15.469 11.914 21.516 1 86.06 90 GLU B N 1
ATOM 2692 C CA . GLU B 1 90 ? -15.836 12.43 22.844 1 86.06 90 GLU B CA 1
ATOM 2693 C C . GLU B 1 90 ? -14.727 12.188 23.859 1 86.06 90 GLU B C 1
ATOM 2695 O O . GLU B 1 90 ? -14.641 12.883 24.875 1 86.06 90 GLU B O 1
ATOM 2700 N N . GLU B 1 91 ? -13.883 11.273 23.562 1 89.06 91 GLU B N 1
ATOM 2701 C CA . GLU B 1 91 ? -12.836 10.891 24.516 1 89.06 91 GLU B CA 1
ATOM 2702 C C . GLU B 1 91 ? -11.516 11.578 24.188 1 89.06 91 GLU B C 1
ATOM 2704 O O . GLU B 1 91 ? -10.562 11.508 24.969 1 89.06 91 GLU B O 1
ATOM 2709 N N . VAL B 1 92 ? -11.508 12.242 23.078 1 88 92 VAL B N 1
ATOM 2710 C CA . VAL B 1 92 ? -10.281 12.922 22.672 1 88 92 VAL B CA 1
ATOM 2711 C C . VAL B 1 92 ? -9.945 14.023 23.672 1 88 92 VAL B C 1
ATOM 2713 O O . VAL B 1 92 ? -10.82 14.789 24.078 1 88 92 VAL B O 1
ATOM 2716 N N . GLY B 1 93 ? -8.68 14.094 24.109 1 86.06 93 GLY B N 1
ATOM 2717 C CA . GLY B 1 93 ? -8.227 15.086 25.062 1 86.06 93 GLY B CA 1
ATOM 2718 C C . GLY B 1 93 ? -8.383 14.633 26.5 1 86.06 93 GLY B C 1
ATOM 2719 O O . GLY B 1 93 ? -7.848 15.258 27.422 1 86.06 93 GLY B O 1
ATOM 2720 N N . GLY B 1 94 ? -9.109 13.523 26.734 1 81.94 94 GLY B N 1
ATOM 2721 C CA . GLY B 1 94 ? -9.352 13.023 28.078 1 81.94 94 GLY B CA 1
ATOM 2722 C C . GLY B 1 94 ? -10.289 13.906 28.875 1 81.94 94 GLY B C 1
ATOM 2723 O O . GLY B 1 94 ? -10.953 14.781 28.328 1 81.94 94 GLY B O 1
ATOM 2724 N N . PRO B 1 95 ? -10.32 13.586 30.125 1 83 95 PRO B N 1
ATOM 2725 C CA . PRO B 1 95 ? -11.234 14.336 30.984 1 83 95 PRO B CA 1
ATOM 2726 C C . PRO B 1 95 ? -10.844 15.812 31.109 1 83 95 PRO B C 1
ATOM 2728 O O . PRO B 1 95 ? -11.719 16.672 31.25 1 83 95 PRO B O 1
ATOM 2731 N N . HIS B 1 96 ? -9.562 16.109 30.984 1 86.56 96 HIS B N 1
ATOM 2732 C CA . HIS B 1 96 ? -9.102 17.484 31.219 1 86.56 96 HIS B CA 1
ATOM 2733 C C . HIS B 1 96 ? -8.844 18.203 29.906 1 86.56 96 HIS B C 1
ATOM 2735 O O . HIS B 1 96 ? -8.57 19.406 29.906 1 86.56 96 HIS B O 1
ATOM 2741 N N . LYS B 1 97 ? -8.93 17.594 28.781 1 82.81 97 LYS B N 1
ATOM 2742 C CA . LYS B 1 97 ? -8.828 18.141 27.422 1 82.81 97 LYS B CA 1
ATOM 2743 C C . LYS B 1 97 ? -7.527 18.922 27.25 1 82.81 97 LYS B C 1
ATOM 2745 O O . LYS B 1 97 ? -7.539 20.047 26.734 1 82.81 97 LYS B O 1
ATOM 2750 N N . PHE B 1 98 ? -6.461 18.422 27.859 1 80.81 98 PHE B N 1
ATOM 2751 C CA . PHE B 1 98 ? -5.16 19.047 27.656 1 80.81 98 PHE B CA 1
ATOM 2752 C C . PHE B 1 98 ? -4.809 19.094 26.172 1 80.81 98 PHE B C 1
ATOM 2754 O O . PHE B 1 98 ? -4.992 18.094 25.453 1 80.81 98 PHE B O 1
ATOM 2761 N N . ILE B 1 99 ? -4.297 20.188 25.734 1 79.94 99 ILE B N 1
ATOM 2762 C CA . ILE B 1 99 ? -3.988 20.422 24.328 1 79.94 99 ILE B CA 1
ATOM 2763 C C . ILE B 1 99 ? -3.006 19.359 23.828 1 79.94 99 ILE B C 1
ATOM 2765 O O . ILE B 1 99 ? -3.148 18.844 22.719 1 79.94 99 ILE B O 1
ATOM 2769 N N . THR B 1 100 ? -2.027 19.016 24.641 1 78.88 100 THR B N 1
ATOM 2770 C CA . THR B 1 100 ? -1.049 18 24.25 1 78.88 100 THR B CA 1
ATOM 2771 C C . THR B 1 100 ? -1.72 16.656 24.062 1 78.88 100 THR B C 1
ATOM 2773 O O . THR B 1 100 ? -1.377 15.898 23.156 1 78.88 100 THR B O 1
ATOM 2776 N N . GLN B 1 101 ? -2.664 16.422 24.984 1 82.44 101 GLN B N 1
ATOM 2777 C CA . GLN B 1 101 ? -3.369 15.156 24.891 1 82.44 101 GLN B CA 1
ATOM 2778 C C . GLN B 1 101 ? -4.289 15.133 23.656 1 82.44 101 GLN B C 1
ATOM 2780 O O . GLN B 1 101 ? -4.426 14.102 23 1 82.44 101 GLN B O 1
ATOM 2785 N N . ILE B 1 102 ? -4.898 16.203 23.391 1 84.12 102 ILE B N 1
ATOM 2786 C CA . ILE B 1 102 ? -5.734 16.312 22.203 1 84.12 102 ILE B CA 1
ATOM 2787 C C . ILE B 1 102 ? -4.898 16.047 20.953 1 84.12 102 ILE B C 1
ATOM 2789 O O . ILE B 1 102 ? -5.309 15.289 20.078 1 84.12 102 ILE B O 1
ATOM 2793 N N . ALA B 1 103 ? -3.764 16.641 20.906 1 79.12 103 ALA B N 1
ATOM 2794 C CA . ALA B 1 103 ? -2.875 16.453 19.766 1 79.12 103 ALA B CA 1
ATOM 2795 C C . ALA B 1 103 ? -2.459 14.992 19.625 1 79.12 103 ALA B C 1
ATOM 2797 O O . ALA B 1 103 ? -2.461 14.445 18.516 1 79.12 103 ALA B O 1
ATOM 2798 N N . THR B 1 104 ? -2.133 14.391 20.719 1 80.06 104 THR B N 1
ATOM 2799 C CA . THR B 1 104 ? -1.711 12.992 20.719 1 80.06 104 THR B CA 1
ATOM 2800 C C . THR B 1 104 ? -2.854 12.078 20.297 1 80.06 104 THR B C 1
ATOM 2802 O O . THR B 1 104 ? -2.658 11.18 19.469 1 80.06 104 THR B O 1
ATOM 2805 N N . ASP B 1 105 ? -3.992 12.367 20.828 1 85.12 105 ASP B N 1
ATOM 2806 C CA . ASP B 1 105 ? -5.156 11.539 20.516 1 85.12 105 ASP B CA 1
ATOM 2807 C C . ASP B 1 105 ? -5.551 11.68 19.047 1 85.12 105 ASP B C 1
ATOM 2809 O O . ASP B 1 105 ? -5.891 10.695 18.391 1 85.12 105 ASP B O 1
ATOM 2813 N N . ASN B 1 106 ? -5.477 12.852 18.594 1 83.06 106 ASN B N 1
ATOM 2814 C CA . ASN B 1 106 ? -5.797 13.07 17.188 1 83.06 106 ASN B CA 1
ATOM 2815 C C . ASN B 1 106 ? -4.777 12.406 16.266 1 83.06 106 ASN B C 1
ATOM 2817 O O . ASN B 1 106 ? -5.137 11.891 15.211 1 83.06 106 ASN B O 1
ATOM 2821 N N . SER B 1 107 ? -3.564 12.445 16.688 1 81.5 107 SER B N 1
ATOM 2822 C CA . SER B 1 107 ? -2.52 11.758 15.945 1 81.5 107 SER B CA 1
ATOM 2823 C C . SER B 1 107 ? -2.768 10.25 15.898 1 81.5 107 SER B C 1
ATOM 2825 O O . SER B 1 107 ? -2.59 9.617 14.859 1 81.5 107 SER B O 1
ATOM 2827 N N . HIS B 1 108 ? -3.168 9.742 16.984 1 86.06 108 HIS B N 1
ATOM 2828 C CA . HIS B 1 108 ? -3.506 8.328 17.047 1 86.06 108 HIS B CA 1
ATOM 2829 C C . HIS B 1 108 ? -4.656 7.992 16.109 1 86.06 108 HIS B C 1
ATOM 2831 O O . HIS B 1 108 ? -4.578 7.02 15.352 1 86.06 108 HIS B O 1
ATOM 2837 N N . ASN B 1 109 ? -5.668 8.766 16.172 1 89.75 109 ASN B N 1
ATOM 2838 C CA . ASN B 1 109 ? -6.812 8.516 15.305 1 89.75 109 ASN B CA 1
ATOM 2839 C C . ASN B 1 109 ? -6.43 8.633 13.828 1 89.75 109 ASN B C 1
ATOM 2841 O O . ASN B 1 109 ? -6.883 7.836 13 1 89.75 109 ASN B O 1
ATOM 2845 N N . ALA B 1 110 ? -5.637 9.625 13.531 1 85 110 ALA B N 1
ATOM 2846 C CA . ALA B 1 110 ? -5.164 9.781 12.164 1 85 110 ALA B CA 1
ATOM 2847 C C . ALA B 1 110 ? -4.41 8.539 11.695 1 85 110 ALA B C 1
ATOM 2849 O O . ALA B 1 110 ? -4.586 8.086 10.562 1 85 110 ALA B O 1
ATOM 2850 N N . LEU B 1 111 ? -3.627 8.016 12.547 1 85.88 111 LEU B N 1
ATOM 2851 C CA . LEU B 1 111 ? -2.889 6.793 12.242 1 85.88 111 LEU B CA 1
ATOM 2852 C C . LEU B 1 111 ? -3.842 5.629 12.008 1 85.88 111 LEU B C 1
ATOM 2854 O O . LEU B 1 111 ? -3.629 4.82 11.094 1 85.88 111 LEU B O 1
ATOM 2858 N N . CYS B 1 112 ? -4.812 5.543 12.812 1 92.25 112 CYS B N 1
ATOM 2859 C CA . CYS B 1 112 ? -5.797 4.477 12.672 1 92.25 112 CYS B CA 1
ATOM 2860 C C . CYS B 1 112 ? -6.465 4.527 11.305 1 92.25 112 CYS B C 1
ATOM 2862 O O . CYS B 1 112 ? -6.617 3.496 10.641 1 92.25 112 CYS B O 1
ATOM 2864 N N . TYR B 1 113 ? -6.801 5.656 10.898 1 91.19 113 TYR B N 1
ATOM 2865 C CA . TYR B 1 113 ? -7.488 5.812 9.617 1 91.19 113 TYR B CA 1
ATOM 2866 C C . TYR B 1 113 ? -6.539 5.578 8.453 1 91.19 113 TYR B C 1
ATOM 2868 O O . TYR B 1 113 ? -6.895 4.922 7.477 1 91.19 113 TYR B O 1
ATOM 2876 N N . GLU B 1 114 ? -5.379 6.086 8.609 1 88.12 114 GLU B N 1
ATOM 2877 C CA . GLU B 1 114 ? -4.37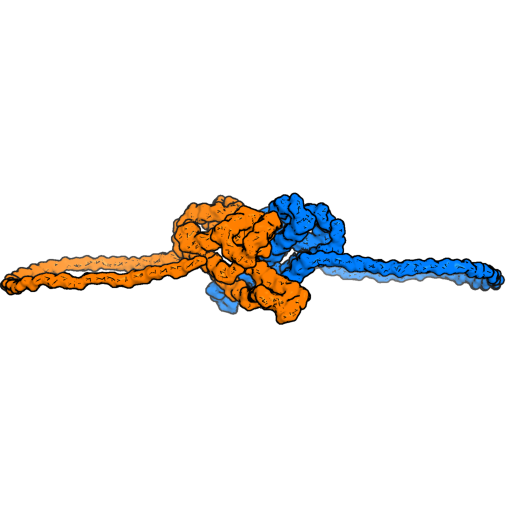5 5.871 7.574 1 88.12 114 GLU B CA 1
ATOM 2878 C C . GLU B 1 114 ? -4.051 4.387 7.422 1 88.12 114 GLU B C 1
ATOM 2880 O O . GLU B 1 114 ? -3.859 3.9 6.305 1 88.12 114 GLU B O 1
ATOM 2885 N N . ALA B 1 115 ? -3.936 3.705 8.492 1 90.62 115 ALA B N 1
ATOM 2886 C CA . ALA B 1 115 ? -3.646 2.273 8.453 1 90.62 115 ALA B CA 1
ATOM 2887 C C . ALA B 1 115 ? -4.715 1.521 7.664 1 90.62 115 ALA B C 1
ATOM 2889 O O . ALA B 1 115 ? -4.398 0.647 6.852 1 90.62 115 ALA B O 1
ATOM 2890 N N . ARG B 1 116 ? -5.961 1.837 7.895 1 95.31 116 ARG B N 1
ATOM 2891 C CA . ARG B 1 116 ? -7.055 1.164 7.199 1 95.31 116 ARG B CA 1
ATOM 2892 C C . ARG B 1 116 ? -7.016 1.455 5.703 1 95.31 116 ARG B C 1
ATOM 2894 O O . ARG B 1 116 ? -7.191 0.551 4.883 1 95.31 116 ARG B O 1
ATOM 2901 N N . LEU B 1 117 ? -6.812 2.701 5.398 1 94 117 LEU B N 1
ATOM 2902 C CA . LEU B 1 117 ? -6.66 3.057 3.992 1 94 117 LEU B CA 1
ATOM 2903 C C . LEU B 1 117 ? -5.496 2.299 3.363 1 94 117 LEU B C 1
ATOM 2905 O O . LEU B 1 117 ? -5.613 1.795 2.244 1 94 117 LEU B O 1
ATOM 2909 N N . SER B 1 118 ? -4.441 2.215 4.039 1 91.94 118 SER B N 1
ATOM 2910 C CA . SER B 1 118 ? -3.24 1.528 3.574 1 91.94 118 SER B CA 1
ATOM 2911 C C . SER B 1 118 ? -3.498 0.039 3.371 1 91.94 118 SER B C 1
ATOM 2913 O O . SER B 1 118 ? -3.002 -0.558 2.414 1 91.94 118 SER B O 1
ATOM 2915 N N . PHE B 1 119 ? -4.188 -0.55 4.281 1 95 119 PHE B N 1
ATOM 2916 C CA . PHE B 1 119 ? -4.504 -1.968 4.152 1 95 119 PHE B CA 1
ATOM 2917 C C . PHE B 1 119 ? -5.371 -2.219 2.922 1 95 119 PHE B C 1
ATOM 2919 O O . PHE B 1 119 ? -5.207 -3.23 2.236 1 95 119 PHE B O 1
ATOM 2926 N N . ALA B 1 120 ? -6.301 -1.328 2.662 1 96.25 120 ALA B N 1
ATOM 2927 C CA . ALA B 1 120 ? -7.066 -1.438 1.425 1 96.25 120 ALA B CA 1
ATOM 2928 C C . ALA B 1 120 ? -6.156 -1.337 0.204 1 96.25 120 ALA B C 1
ATOM 2930 O O . ALA B 1 120 ? -6.312 -2.092 -0.759 1 96.25 120 ALA B O 1
ATOM 2931 N N . LEU B 1 121 ? -5.258 -0.413 0.255 1 94.38 121 LEU B N 1
ATOM 2932 C CA . LEU B 1 121 ? -4.293 -0.237 -0.826 1 94.38 121 LEU B CA 1
ATOM 2933 C C . LEU B 1 121 ? -3.521 -1.527 -1.081 1 94.38 121 LEU B C 1
ATOM 2935 O O . LEU B 1 121 ? -3.406 -1.97 -2.227 1 94.38 121 LEU B O 1
ATOM 2939 N N . ILE B 1 122 ? -3.041 -2.125 -0.039 1 92.81 122 ILE B N 1
ATOM 2940 C CA . ILE B 1 122 ? -2.223 -3.326 -0.178 1 92.81 122 ILE B CA 1
ATOM 2941 C C . ILE B 1 122 ? -3.072 -4.469 -0.728 1 92.81 122 ILE B C 1
ATOM 2943 O O . ILE B 1 122 ? -2.621 -5.227 -1.59 1 92.81 122 ILE B O 1
ATOM 2947 N N . MET B 1 123 ? -4.234 -4.602 -0.238 1 93.75 123 MET B N 1
ATOM 2948 C CA . MET B 1 123 ? -5.117 -5.672 -0.695 1 93.75 123 MET B CA 1
ATOM 2949 C C . MET B 1 123 ? -5.41 -5.535 -2.186 1 93.75 123 MET B C 1
ATOM 2951 O O . MET B 1 123 ? -5.293 -6.504 -2.938 1 93.75 123 MET B O 1
ATOM 2955 N N . GLY B 1 124 ? -5.75 -4.367 -2.561 1 94.25 124 GLY B N 1
ATOM 2956 C CA . GLY B 1 124 ? -6.074 -4.133 -3.959 1 94.25 124 GLY B CA 1
ATOM 2957 C C . GLY B 1 124 ? -4.871 -4.234 -4.875 1 94.25 124 GLY B C 1
ATOM 2958 O O . GLY B 1 124 ? -4.953 -4.828 -5.957 1 94.25 124 GLY B O 1
ATOM 2959 N N . ALA B 1 125 ? -3.787 -3.631 -4.469 1 91.25 125 ALA B N 1
ATOM 2960 C CA . ALA B 1 125 ? -2.574 -3.66 -5.281 1 91.25 125 ALA B CA 1
ATOM 2961 C C . ALA B 1 125 ? -2.066 -5.086 -5.461 1 91.25 125 ALA B C 1
ATOM 2963 O O . ALA B 1 125 ? -1.679 -5.484 -6.562 1 91.25 125 ALA B O 1
ATOM 2964 N N . THR B 1 126 ? -2.055 -5.84 -4.363 1 90.5 126 THR B N 1
ATOM 2965 C CA . THR B 1 126 ? -1.644 -7.238 -4.438 1 90.5 126 THR B CA 1
ATOM 2966 C C . THR B 1 126 ? -2.584 -8.031 -5.344 1 90.5 126 THR B C 1
ATOM 2968 O O . THR B 1 126 ? -2.135 -8.828 -6.168 1 90.5 126 THR B O 1
ATOM 2971 N N . PHE B 1 127 ? -3.848 -7.828 -5.203 1 93.44 127 PHE B N 1
ATOM 2972 C CA . PHE B 1 127 ? -4.828 -8.516 -6.035 1 93.44 127 PHE B CA 1
ATOM 2973 C C . PHE B 1 127 ? -4.594 -8.211 -7.512 1 93.44 127 PHE B C 1
ATOM 2975 O O . PHE B 1 127 ? -4.605 -9.117 -8.344 1 93.44 127 PHE B O 1
ATOM 2982 N N . GLU B 1 128 ? -4.391 -6.945 -7.793 1 91.5 128 GLU B N 1
ATOM 2983 C CA . GLU B 1 128 ? -4.16 -6.516 -9.172 1 91.5 128 GLU B CA 1
ATOM 2984 C C . GLU B 1 128 ? -2.918 -7.184 -9.758 1 91.5 128 GLU B C 1
ATOM 2986 O O . GLU B 1 128 ? -2.938 -7.656 -10.891 1 91.5 128 GLU B O 1
ATOM 2991 N N . ARG B 1 129 ? -1.865 -7.199 -9.07 1 89.06 129 ARG B N 1
ATOM 2992 C CA . ARG B 1 129 ? -0.633 -7.832 -9.531 1 89.06 129 ARG B CA 1
ATOM 2993 C C . ARG B 1 129 ? -0.824 -9.336 -9.719 1 89.06 129 ARG B C 1
ATOM 2995 O O . ARG B 1 129 ? -0.318 -9.914 -10.68 1 89.06 129 ARG B O 1
ATOM 3002 N N . GLN B 1 130 ? -1.524 -9.945 -8.773 1 89.12 130 GLN B N 1
ATOM 3003 C CA . GLN B 1 130 ? -1.798 -11.375 -8.875 1 89.12 130 GLN B CA 1
ATOM 3004 C C . GLN B 1 130 ? -2.664 -11.688 -10.094 1 89.12 130 GLN B C 1
ATOM 3006 O O . GLN B 1 130 ? -2.451 -12.695 -10.773 1 89.12 130 GLN B O 1
ATOM 3011 N N . LEU B 1 131 ? -3.604 -10.82 -10.305 1 92.06 131 LEU B N 1
ATOM 3012 C CA . LEU B 1 131 ? -4.453 -10.992 -11.477 1 92.06 131 LEU B CA 1
ATOM 3013 C C . LEU B 1 131 ? -3.629 -10.914 -12.758 1 92.06 131 LEU B C 1
ATOM 3015 O O . LEU B 1 131 ? -3.811 -11.727 -13.672 1 92.06 131 LEU B O 1
ATOM 3019 N N . ARG B 1 132 ? -2.748 -9.938 -12.859 1 89.38 132 ARG B N 1
ATOM 3020 C CA . ARG B 1 132 ? -1.868 -9.812 -14.016 1 89.38 132 ARG B CA 1
ATOM 3021 C C . ARG B 1 132 ? -1.031 -11.078 -14.203 1 89.38 132 ARG B C 1
ATOM 3023 O O . ARG B 1 132 ? -0.914 -11.586 -15.32 1 89.38 132 ARG B O 1
ATOM 3030 N N . PHE B 1 133 ? -0.514 -11.508 -13.148 1 86.06 133 PHE B N 1
ATOM 3031 C CA . PHE B 1 133 ? 0.32 -12.703 -13.188 1 86.06 133 PHE B CA 1
ATOM 3032 C C . PHE B 1 133 ? -0.481 -13.898 -13.68 1 86.06 133 PHE B C 1
ATOM 3034 O O . PHE B 1 133 ? -0.023 -14.648 -14.547 1 86.06 133 PHE B O 1
ATOM 3041 N N . TRP B 1 134 ? -1.576 -14.031 -13.109 1 90.31 134 TRP B N 1
ATOM 3042 C CA . TRP B 1 134 ? -2.441 -15.172 -13.406 1 90.31 134 TRP B CA 1
ATOM 3043 C C . TRP B 1 134 ? -2.889 -15.148 -14.867 1 90.31 134 TRP B C 1
ATOM 3045 O O . TRP B 1 134 ? -2.904 -16.188 -15.539 1 90.31 134 TRP B O 1
ATOM 3055 N N . LEU B 1 135 ? -3.248 -14.023 -15.391 1 91.69 135 LEU B N 1
ATOM 3056 C CA . LEU B 1 135 ? -3.658 -13.875 -16.781 1 91.69 135 LEU B CA 1
ATOM 3057 C C . LEU B 1 135 ? -2.477 -14.086 -17.719 1 91.69 135 LEU B C 1
ATOM 3059 O O . LEU B 1 135 ? -2.604 -14.773 -18.734 1 91.69 135 LEU B O 1
ATOM 3063 N N . ALA B 1 136 ? -1.34 -13.539 -17.375 1 87.75 136 ALA B N 1
ATOM 3064 C CA . ALA B 1 136 ? -0.151 -13.641 -18.219 1 87.75 136 ALA B CA 1
ATOM 3065 C C . ALA B 1 136 ? 0.33 -15.086 -18.297 1 87.75 136 ALA B C 1
ATOM 3067 O O . ALA B 1 136 ? 0.855 -15.508 -19.328 1 87.75 136 ALA B O 1
ATOM 3068 N N . ALA B 1 137 ? 0.182 -15.82 -17.234 1 84.75 137 ALA B N 1
ATOM 3069 C CA . ALA B 1 137 ? 0.565 -17.234 -17.234 1 84.75 137 ALA B CA 1
ATOM 3070 C C . ALA B 1 137 ? -0.267 -18.031 -18.234 1 84.75 137 ALA B C 1
ATOM 3072 O O . ALA B 1 137 ? 0.211 -19.016 -18.812 1 84.75 137 ALA B O 1
ATOM 3073 N N . THR B 1 138 ? -1.475 -17.641 -18.453 1 86.38 138 THR B N 1
ATOM 3074 C CA . THR B 1 138 ? -2.379 -18.312 -19.359 1 86.38 138 THR B CA 1
ATOM 3075 C C . THR B 1 138 ? -2.211 -17.781 -20.781 1 86.38 138 THR B C 1
ATOM 3077 O O . THR B 1 138 ? -2.256 -18.547 -21.75 1 86.38 138 THR B O 1
ATOM 3080 N N . ALA B 1 139 ? -2.043 -16.516 -20.906 1 90.38 139 ALA B N 1
ATOM 3081 C CA . ALA B 1 139 ? -1.918 -15.875 -22.203 1 90.38 139 ALA B CA 1
ATOM 3082 C C . ALA B 1 139 ? -0.553 -15.211 -22.359 1 90.38 139 ALA B C 1
ATOM 3084 O O . ALA B 1 139 ? -0.456 -13.984 -22.438 1 90.38 139 ALA B O 1
ATOM 3085 N N . LYS B 1 140 ? 0.472 -15.914 -22.594 1 85 140 LYS B N 1
ATOM 3086 C CA . LYS B 1 140 ? 1.854 -15.453 -22.656 1 85 140 LYS B CA 1
ATOM 3087 C C . LYS B 1 140 ? 2.062 -14.484 -23.828 1 85 140 LYS B C 1
ATOM 3089 O O . LYS B 1 140 ? 2.859 -13.555 -23.734 1 85 140 LYS B O 1
ATOM 3094 N N . GLN B 1 141 ? 1.321 -14.727 -24.828 1 88.06 141 GLN B N 1
ATOM 3095 C CA . GLN B 1 141 ? 1.468 -13.898 -26.016 1 88.06 141 GLN B CA 1
ATOM 3096 C C . GLN B 1 141 ? 0.956 -12.477 -25.766 1 88.06 141 GLN B C 1
ATOM 3098 O O . GLN B 1 141 ? 1.328 -11.547 -26.469 1 88.06 141 GLN B O 1
ATOM 3103 N N . GLN B 1 142 ? 0.124 -12.32 -24.766 1 89.75 142 GLN B N 1
ATOM 3104 C CA . GLN B 1 142 ? -0.448 -11.016 -24.453 1 89.75 142 GLN B CA 1
ATOM 3105 C C . GLN B 1 142 ? 0.214 -10.398 -23.234 1 89.75 142 GLN B C 1
ATOM 3107 O O . GLN B 1 142 ? -0.337 -9.484 -22.609 1 89.75 142 GLN B O 1
ATOM 3112 N N . ARG B 1 143 ? 1.291 -10.844 -22.938 1 84.94 143 ARG B N 1
ATOM 3113 C CA . ARG B 1 143 ? 1.953 -10.453 -21.688 1 84.94 143 ARG B CA 1
ATOM 3114 C C . ARG B 1 143 ? 2.193 -8.945 -21.656 1 84.94 143 ARG B C 1
ATOM 3116 O O . ARG B 1 143 ? 1.954 -8.297 -20.625 1 84.94 143 ARG B O 1
ATOM 3123 N N . TYR B 1 144 ? 2.666 -8.477 -22.688 1 83.62 144 TYR B N 1
ATOM 3124 C CA . TYR B 1 144 ? 2.994 -7.055 -22.734 1 83.62 144 TYR B CA 1
ATOM 3125 C C . TYR B 1 144 ? 1.752 -6.199 -22.516 1 83.62 144 TYR B C 1
ATOM 3127 O O . TYR B 1 144 ? 1.786 -5.234 -21.734 1 83.62 144 TYR B O 1
ATOM 3135 N N . VAL B 1 145 ? 0.71 -6.59 -23.156 1 88.44 145 VAL B N 1
ATOM 3136 C CA . VAL B 1 145 ? -0.542 -5.855 -23 1 88.44 145 VAL B CA 1
ATOM 3137 C C . VAL B 1 145 ? -1.064 -6 -21.578 1 88.44 145 VAL B C 1
ATOM 3139 O O . VAL B 1 145 ? -1.534 -5.027 -20.984 1 88.44 145 VAL B O 1
ATOM 3142 N N . ILE B 1 146 ? -0.98 -7.164 -21 1 89.94 146 ILE B N 1
ATOM 3143 C CA . ILE B 1 146 ? -1.472 -7.457 -19.656 1 89.94 146 ILE B CA 1
ATOM 3144 C C . ILE B 1 146 ? -0.7 -6.625 -18.625 1 89.94 146 ILE B C 1
ATOM 3146 O O . ILE B 1 146 ? -1.297 -6.004 -17.75 1 89.94 146 ILE B O 1
ATOM 3150 N N . GLU B 1 147 ? 0.567 -6.508 -18.797 1 83.38 147 GLU B N 1
ATOM 3151 C CA . GLU B 1 147 ? 1.431 -5.82 -17.844 1 83.38 147 GLU B CA 1
ATOM 3152 C C . GLU B 1 147 ? 1.167 -4.316 -17.844 1 83.38 147 GLU B C 1
ATOM 3154 O O . GLU B 1 147 ? 1.328 -3.654 -16.812 1 83.38 147 GLU B O 1
ATOM 3159 N N . LYS B 1 148 ? 0.684 -3.852 -18.891 1 84 148 LYS B N 1
ATOM 3160 C CA . LYS B 1 148 ? 0.482 -2.412 -19.016 1 84 148 LYS B CA 1
ATOM 3161 C C . LYS B 1 148 ? -0.979 -2.039 -18.781 1 84 148 LYS B C 1
ATOM 3163 O O . LYS B 1 148 ? -1.327 -0.856 -18.766 1 84 148 LYS B O 1
ATOM 3168 N N . SER B 1 149 ? -1.728 -2.982 -18.547 1 88.62 149 SER B N 1
ATOM 3169 C CA . SER B 1 149 ? -3.162 -2.738 -18.422 1 88.62 149 SER B CA 1
ATOM 3170 C C . SER B 1 149 ? -3.52 -2.225 -17.031 1 88.62 149 SER B C 1
ATOM 3172 O O . SER B 1 149 ? -2.957 -2.678 -16.031 1 88.62 149 SER B O 1
ATOM 3174 N N . ASN B 1 150 ? -4.441 -1.277 -17 1 84.12 150 ASN B N 1
ATOM 3175 C CA . ASN B 1 150 ? -5.07 -0.929 -15.727 1 84.12 150 ASN B CA 1
ATOM 3176 C C . ASN B 1 150 ? -6.172 -1.92 -15.359 1 84.12 150 ASN B C 1
ATOM 3178 O O . ASN B 1 150 ? -6.41 -2.887 -16.078 1 84.12 150 ASN B O 1
ATOM 3182 N N . PHE B 1 151 ? -6.785 -1.7 -14.234 1 86.06 151 PHE B N 1
ATOM 3183 C CA . PHE B 1 151 ? -7.738 -2.674 -13.711 1 86.06 151 PHE B CA 1
ATOM 3184 C C . PHE B 1 151 ? -8.914 -2.846 -14.656 1 86.06 151 PHE B C 1
ATOM 3186 O O . PHE B 1 151 ? -9.406 -3.961 -14.852 1 86.06 151 PHE B O 1
ATOM 3193 N N . GLU B 1 152 ? -9.406 -1.746 -15.227 1 87.94 152 GLU B N 1
ATOM 3194 C CA . GLU B 1 152 ? -10.516 -1.832 -16.156 1 87.94 152 GLU B CA 1
ATOM 3195 C C . GLU B 1 152 ? -10.172 -2.725 -17.359 1 87.94 152 GLU B C 1
ATOM 3197 O O . GLU B 1 152 ? -10.961 -3.588 -17.734 1 87.94 152 GLU B O 1
ATOM 3202 N N . LYS B 1 153 ? -9.078 -2.5 -17.891 1 92.62 153 LYS B N 1
ATOM 3203 C CA . LYS B 1 153 ? -8.625 -3.314 -19.016 1 92.62 153 LYS B CA 1
ATOM 3204 C C . LYS B 1 153 ? -8.359 -4.754 -18.578 1 92.62 153 LYS B C 1
ATOM 3206 O O . LYS B 1 153 ? -8.594 -5.691 -19.344 1 92.62 153 LYS B O 1
ATOM 3211 N N . LEU B 1 154 ? -7.875 -4.957 -17.391 1 93.25 154 LEU B N 1
ATOM 3212 C CA . LEU B 1 154 ? -7.645 -6.301 -16.875 1 93.25 154 LEU B CA 1
ATOM 3213 C C . LEU B 1 154 ? -8.953 -7.078 -16.766 1 93.25 154 LEU B C 1
ATOM 3215 O O . LEU B 1 154 ? -8.984 -8.289 -17 1 93.25 154 LEU B O 1
ATOM 3219 N N . THR B 1 155 ? -10 -6.348 -16.391 1 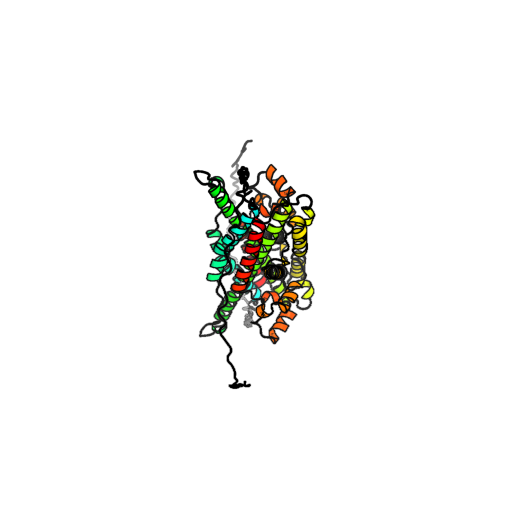92.88 155 THR B N 1
ATOM 3220 C CA . THR B 1 155 ? -11.305 -7.004 -16.297 1 92.88 155 THR B CA 1
ATOM 3221 C C . THR B 1 155 ? -11.781 -7.473 -17.656 1 92.88 155 THR B C 1
ATOM 3223 O O . THR B 1 155 ? -12.406 -8.531 -17.781 1 92.88 155 THR B O 1
ATOM 3226 N N . ILE B 1 156 ? -11.508 -6.73 -18.688 1 94.5 156 ILE B N 1
ATOM 3227 C CA . ILE B 1 156 ? -11.844 -7.121 -20.047 1 94.5 156 ILE B CA 1
ATOM 3228 C C . ILE B 1 156 ? -11.023 -8.352 -20.453 1 94.5 156 ILE B C 1
ATOM 3230 O O . ILE B 1 156 ? -11.57 -9.32 -20.969 1 94.5 156 ILE B O 1
ATOM 3234 N N . LEU B 1 157 ? -9.773 -8.305 -20.172 1 94.75 157 LEU B N 1
ATOM 3235 C CA . LEU B 1 157 ? -8.883 -9.414 -20.5 1 94.75 157 LEU B CA 1
ATOM 3236 C C . LEU B 1 157 ? -9.281 -10.672 -19.734 1 94.75 157 LEU B C 1
ATOM 3238 O O . LEU B 1 157 ? -9.141 -11.781 -20.234 1 94.75 157 LEU B O 1
ATOM 3242 N N . LEU B 1 158 ? -9.75 -10.469 -18.516 1 95.06 158 LEU B N 1
ATOM 3243 C CA . LEU B 1 158 ? -10.227 -11.578 -17.703 1 95.06 158 LEU B CA 1
ATOM 3244 C C . LEU B 1 158 ? -11.359 -12.32 -18.422 1 95.06 158 LEU B C 1
ATOM 3246 O O . LEU B 1 158 ? -11.383 -13.555 -18.453 1 95.06 158 LEU B O 1
ATOM 3250 N N . ARG B 1 159 ? -12.234 -11.602 -19 1 94.12 159 ARG B N 1
ATOM 3251 C CA . ARG B 1 159 ? -13.336 -12.195 -19.75 1 94.12 159 ARG B CA 1
ATOM 3252 C C . ARG B 1 159 ? -12.828 -12.898 -21 1 94.12 159 ARG B C 1
ATOM 3254 O O . ARG B 1 159 ? -13.266 -14.008 -21.328 1 94.12 159 ARG B O 1
ATOM 3261 N N . GLU B 1 160 ? -11.945 -12.344 -21.656 1 94.19 160 GLU B N 1
ATOM 3262 C CA . GLU B 1 160 ? -11.445 -12.852 -22.922 1 94.19 160 GLU B CA 1
ATOM 3263 C C . GLU B 1 160 ? -10.57 -14.086 -22.719 1 94.19 160 GLU B C 1
ATOM 3265 O O . GLU B 1 160 ? -10.633 -15.039 -23.5 1 94.19 160 GLU B O 1
ATOM 3270 N N . ILE B 1 161 ? -9.789 -14.047 -21.656 1 92.75 161 ILE B N 1
ATOM 3271 C CA . ILE B 1 161 ? -8.766 -15.062 -21.484 1 92.75 161 ILE B CA 1
ATOM 3272 C C . ILE B 1 161 ? -9.312 -16.219 -20.641 1 92.75 161 ILE B C 1
ATOM 3274 O O . ILE B 1 161 ? -9.039 -17.391 -20.922 1 92.75 161 ILE B O 1
ATOM 3278 N N . LYS B 1 162 ? -10.055 -15.875 -19.625 1 93.38 162 LYS B N 1
ATOM 3279 C CA . LYS B 1 162 ? -10.469 -16.891 -18.672 1 93.38 162 LYS B CA 1
ATOM 3280 C C . LYS B 1 162 ? -11.977 -17.125 -18.734 1 93.38 162 LYS B C 1
ATOM 3282 O O . LYS B 1 162 ? -12.508 -18 -18.031 1 93.38 162 LYS B O 1
ATOM 3287 N N . SER B 1 163 ? -12.711 -16.344 -19.531 1 92 163 SER B N 1
ATOM 3288 C CA . SER B 1 163 ? -14.164 -16.391 -19.625 1 92 163 SER B CA 1
ATOM 3289 C C . SER B 1 163 ? -14.82 -16.156 -18.266 1 92 163 SER B C 1
ATOM 3291 O O . SER B 1 163 ? -15.805 -16.812 -17.922 1 92 163 SER B O 1
ATOM 3293 N N . LEU B 1 164 ? -14.164 -15.352 -17.5 1 92.94 164 LEU B N 1
ATOM 3294 C CA . LEU B 1 164 ? -14.68 -14.945 -16.203 1 92.94 164 LEU B CA 1
ATOM 3295 C C . LEU B 1 164 ? -15.023 -13.461 -16.188 1 92.94 164 LEU B C 1
ATOM 3297 O O . LEU B 1 164 ? -14.195 -12.625 -16.578 1 92.94 164 LEU B O 1
ATOM 3301 N N . ASP B 1 165 ? -16.219 -13.148 -15.773 1 91.94 165 ASP B N 1
ATOM 3302 C CA . ASP B 1 165 ? -16.688 -11.773 -15.672 1 91.94 165 ASP B CA 1
ATOM 3303 C C . ASP B 1 165 ? -16.781 -11.336 -14.211 1 91.94 165 ASP B C 1
ATOM 3305 O O . ASP B 1 165 ? -17.641 -11.828 -13.469 1 91.94 165 ASP B O 1
ATOM 3309 N N . LEU B 1 166 ? -15.984 -10.391 -13.859 1 89.94 166 LEU B N 1
ATOM 3310 C CA . LEU B 1 166 ? -15.969 -9.898 -12.484 1 89.94 166 LEU B CA 1
ATOM 3311 C C . LEU B 1 166 ? -17.328 -9.344 -12.094 1 89.94 166 LEU B C 1
ATOM 3313 O O . LEU B 1 166 ? -17.766 -9.5 -10.953 1 89.94 166 LEU B O 1
ATOM 3317 N N . ASN B 1 167 ? -17.922 -8.695 -13.039 1 87.38 167 ASN B N 1
ATOM 3318 C CA . ASN B 1 167 ? -19.203 -8.047 -12.758 1 87.38 167 ASN B CA 1
ATOM 3319 C C . ASN B 1 167 ? -20.328 -9.062 -12.555 1 87.38 167 ASN B C 1
ATOM 3321 O O . ASN B 1 167 ? -21.375 -8.734 -12.023 1 87.38 167 ASN B O 1
ATOM 3325 N N . ALA B 1 168 ? -20.109 -10.227 -12.977 1 89.31 168 ALA B N 1
ATOM 3326 C CA . ALA B 1 168 ? -21.109 -11.281 -12.82 1 89.31 168 ALA B CA 1
ATOM 3327 C C . ALA B 1 168 ? -20.984 -11.953 -11.453 1 89.31 168 ALA B C 1
ATOM 3329 O O . ALA B 1 168 ? -21.891 -12.664 -11.023 1 89.31 168 ALA B O 1
ATOM 3330 N N . LEU B 1 169 ? -19.891 -11.742 -10.797 1 90.88 169 LEU B N 1
ATOM 3331 C CA . LEU B 1 169 ? -19.703 -12.305 -9.461 1 90.88 169 LEU B CA 1
ATOM 3332 C C . LEU B 1 169 ? -20.5 -11.523 -8.422 1 90.88 169 LEU B C 1
ATOM 3334 O O . LEU B 1 169 ? -20.625 -10.297 -8.508 1 90.88 169 LEU B O 1
ATOM 3338 N N . PRO B 1 170 ? -21.047 -12.219 -7.43 1 91.06 170 PRO B N 1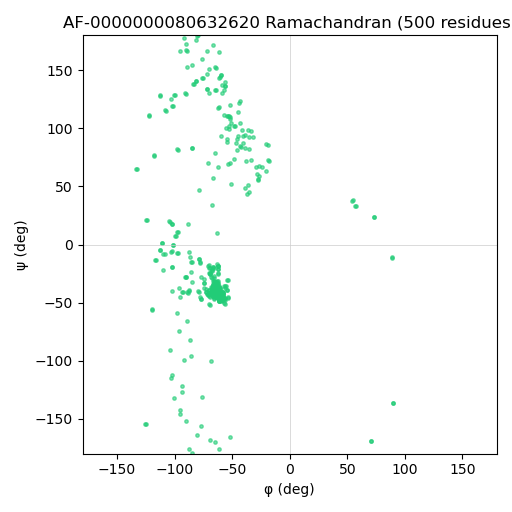
ATOM 3339 C CA . PRO B 1 170 ? -21.781 -11.531 -6.359 1 91.06 170 PRO B CA 1
ATOM 3340 C C . PRO B 1 170 ? -20.938 -10.43 -5.703 1 91.06 170 PRO B C 1
ATOM 3342 O O . PRO B 1 170 ? -21.484 -9.391 -5.309 1 91.06 170 PRO B O 1
ATOM 3345 N N . GLU B 1 171 ? -19.609 -10.617 -5.664 1 93 171 GLU B N 1
ATOM 3346 C CA . GLU B 1 171 ? -18.719 -9.68 -4.984 1 93 171 GLU B CA 1
ATOM 3347 C C . GLU B 1 171 ? -18.109 -8.688 -5.969 1 93 171 GLU B C 1
ATOM 3349 O O . GLU B 1 171 ? -17.172 -7.965 -5.629 1 93 171 GLU B O 1
ATOM 3354 N N . GLY B 1 172 ? -18.625 -8.672 -7.168 1 93.5 172 GLY B N 1
ATOM 3355 C CA . GLY B 1 172 ? -18.062 -7.816 -8.203 1 93.5 172 GLY B CA 1
ATOM 3356 C C . GLY B 1 172 ? -18.078 -6.344 -7.832 1 93.5 172 GLY B C 1
ATOM 3357 O O . GLY B 1 172 ? -17.125 -5.621 -8.094 1 93.5 172 GLY B O 1
ATOM 3358 N N . ALA B 1 173 ? -19.188 -5.91 -7.238 1 94.44 173 ALA B N 1
ATOM 3359 C CA . ALA B 1 173 ? -19.328 -4.508 -6.84 1 94.44 173 ALA B CA 1
ATOM 3360 C C . ALA B 1 173 ? -18.297 -4.137 -5.781 1 94.44 173 ALA B C 1
ATOM 3362 O O . ALA B 1 173 ? -17.75 -3.025 -5.789 1 94.44 173 ALA B O 1
ATOM 3363 N N . ASP B 1 174 ? -18.016 -5.047 -4.883 1 96.44 174 ASP B N 1
ATOM 3364 C CA . ASP B 1 174 ? -17.016 -4.809 -3.834 1 96.44 174 ASP B CA 1
ATOM 3365 C C . ASP B 1 174 ? -15.617 -4.715 -4.418 1 96.44 174 ASP B C 1
ATOM 3367 O O . ASP B 1 174 ? -14.789 -3.928 -3.945 1 96.44 174 ASP B O 1
ATOM 3371 N N . LEU B 1 175 ? -15.352 -5.516 -5.43 1 95.69 175 LEU B N 1
ATOM 3372 C CA . LEU B 1 175 ? -14.055 -5.457 -6.086 1 95.69 175 LEU B CA 1
ATOM 3373 C C . LEU B 1 175 ? -13.883 -4.141 -6.836 1 95.69 175 LEU B C 1
ATOM 3375 O O . LEU B 1 175 ? -12.797 -3.549 -6.824 1 95.69 175 LEU B O 1
ATOM 3379 N N . GLN B 1 176 ? -14.945 -3.705 -7.418 1 94.06 176 GLN B N 1
ATOM 3380 C CA . GLN B 1 176 ? -14.898 -2.42 -8.109 1 94.06 176 GLN B CA 1
ATOM 3381 C C . GLN B 1 176 ? -14.688 -1.274 -7.121 1 94.06 176 GLN B C 1
ATOM 3383 O O . GLN B 1 176 ? -13.93 -0.341 -7.395 1 94.06 176 GLN B O 1
ATOM 3388 N N . GLU B 1 177 ? -15.398 -1.327 -6.047 1 96.25 177 GLU B N 1
ATOM 3389 C CA . GLU B 1 177 ? -15.211 -0.315 -5.012 1 96.25 177 GLU B CA 1
ATOM 3390 C C . GLU B 1 177 ? -13.781 -0.326 -4.484 1 96.25 177 GLU B C 1
ATOM 3392 O O . GLU B 1 177 ? -13.164 0.73 -4.32 1 96.25 177 GLU B O 1
ATOM 3397 N N . LEU B 1 178 ? -13.258 -1.506 -4.199 1 96.88 178 LEU B N 1
ATOM 3398 C CA . LEU B 1 178 ? -11.875 -1.635 -3.742 1 96.88 178 LEU B CA 1
ATOM 3399 C C . LEU B 1 178 ? -10.914 -0.976 -4.727 1 96.88 178 LEU B C 1
ATOM 3401 O O . LEU B 1 178 ? -9.977 -0.29 -4.32 1 96.88 178 LEU B O 1
ATOM 3405 N N . TRP B 1 179 ? -11.227 -1.148 -5.977 1 94.06 179 TRP B N 1
ATOM 3406 C CA . TRP B 1 179 ? -10.375 -0.546 -6.996 1 94.06 179 TRP B CA 1
ATOM 3407 C C . TRP B 1 179 ? -10.383 0.975 -6.879 1 94.06 179 TRP B C 1
ATOM 3409 O O . TRP B 1 179 ? -9.328 1.614 -6.98 1 94.06 179 TRP B O 1
ATOM 3419 N N . ASN B 1 180 ? -11.5 1.518 -6.727 1 95.44 180 ASN B N 1
ATOM 3420 C CA . ASN B 1 180 ? -11.586 2.965 -6.562 1 95.44 180 ASN B CA 1
ATOM 3421 C C . ASN B 1 180 ? -10.859 3.43 -5.305 1 95.44 180 ASN B C 1
ATOM 3423 O O . ASN B 1 180 ? -10.195 4.469 -5.312 1 95.44 180 ASN B O 1
ATOM 3427 N N . VAL B 1 181 ? -10.969 2.689 -4.234 1 96.44 181 VAL B N 1
ATOM 3428 C CA . VAL B 1 181 ? -10.289 3.016 -2.982 1 96.44 181 VAL B CA 1
ATOM 3429 C C . VAL B 1 181 ? -8.781 2.961 -3.182 1 96.44 181 VAL B C 1
ATOM 3431 O O . VAL B 1 181 ? -8.055 3.832 -2.701 1 96.44 181 VAL B O 1
ATOM 3434 N N . VAL B 1 182 ? -8.297 1.951 -3.893 1 95.06 182 VAL B N 1
ATOM 3435 C CA . VAL B 1 182 ? -6.875 1.779 -4.172 1 95.06 182 VAL B CA 1
ATOM 3436 C C . VAL B 1 182 ? -6.355 2.977 -4.965 1 95.06 182 VAL B C 1
ATOM 3438 O O . VAL B 1 182 ? -5.281 3.506 -4.672 1 95.06 182 VAL B O 1
ATOM 3441 N N . ASN B 1 183 ? -7.117 3.391 -5.895 1 90.75 183 ASN B N 1
ATOM 3442 C CA . ASN B 1 183 ? -6.723 4.543 -6.695 1 90.75 183 ASN B CA 1
ATOM 3443 C C . ASN B 1 183 ? -6.629 5.809 -5.852 1 90.75 183 ASN B C 1
ATOM 3445 O O . ASN B 1 183 ? -5.719 6.621 -6.039 1 90.75 183 ASN B O 1
ATOM 3449 N N . VAL B 1 184 ? -7.535 5.988 -4.988 1 92.06 184 VAL B N 1
ATOM 3450 C CA . VAL B 1 184 ? -7.512 7.148 -4.105 1 92.06 184 VAL B CA 1
ATOM 3451 C C . VAL B 1 184 ? -6.305 7.07 -3.176 1 92.06 184 VAL B C 1
ATOM 3453 O O . VAL B 1 184 ? -5.633 8.078 -2.934 1 92.06 184 VAL B O 1
ATOM 3456 N N . ALA B 1 185 ? -6.047 5.906 -2.637 1 91.44 185 ALA B N 1
ATOM 3457 C CA . ALA B 1 185 ? -4.918 5.707 -1.733 1 91.44 185 ALA B CA 1
ATOM 3458 C C . ALA B 1 185 ? -3.592 5.93 -2.457 1 91.44 185 ALA B C 1
ATOM 3460 O O . ALA B 1 185 ? -2.627 6.418 -1.863 1 91.44 185 ALA B O 1
ATOM 3461 N N . ARG B 1 186 ? -3.57 5.605 -3.764 1 86.81 186 ARG B N 1
ATOM 3462 C CA . ARG B 1 186 ? -2.363 5.75 -4.57 1 86.81 186 ARG B CA 1
ATOM 3463 C C . ARG B 1 186 ? -2.129 7.207 -4.957 1 86.81 186 ARG B C 1
ATOM 3465 O O . ARG B 1 186 ? -1.008 7.707 -4.855 1 86.81 186 ARG B O 1
ATOM 3472 N N . HIS B 1 187 ? -3.266 7.809 -5.434 1 81.81 187 HIS B N 1
ATOM 3473 C CA . HIS B 1 187 ? -3.082 9.047 -6.188 1 81.81 187 HIS B CA 1
ATOM 3474 C C . HIS B 1 187 ? -3.732 10.227 -5.48 1 81.81 187 HIS B C 1
ATOM 3476 O O . HIS B 1 187 ? -3.568 11.375 -5.902 1 81.81 187 HIS B O 1
ATOM 3482 N N . GLY B 1 188 ? -4.531 9.922 -4.535 1 83 188 GLY B N 1
ATOM 3483 C CA . GLY B 1 188 ? -5.141 11.008 -3.783 1 83 188 GLY B CA 1
ATOM 3484 C C . GLY B 1 188 ? -6.461 11.469 -4.375 1 83 188 GLY B C 1
ATOM 3485 O O . GLY B 1 188 ? -7.301 10.656 -4.746 1 83 188 GLY B O 1
ATOM 3486 N N . ASP B 1 189 ? -6.578 12.828 -4.402 1 82.06 189 ASP B N 1
ATOM 3487 C CA . ASP B 1 189 ? -7.863 13.422 -4.758 1 82.06 189 ASP B CA 1
ATOM 3488 C C . ASP B 1 189 ? -8.016 13.539 -6.273 1 82.06 189 ASP B C 1
ATOM 3490 O O . ASP B 1 189 ? -7.91 14.633 -6.832 1 82.06 189 ASP B O 1
ATOM 3494 N N . GLY B 1 190 ? -8.422 12.484 -6.891 1 82.75 190 GLY B N 1
ATOM 3495 C CA . GLY B 1 190 ? -8.695 12.445 -8.32 1 82.75 190 GLY B CA 1
ATOM 3496 C C . GLY B 1 190 ? -10.094 11.961 -8.641 1 82.75 190 GLY B C 1
ATOM 3497 O O . GLY B 1 190 ? -11.016 12.117 -7.84 1 82.75 190 GLY B O 1
ATOM 3498 N N . ASN B 1 191 ? -10.227 11.43 -9.812 1 85.94 191 ASN B N 1
ATOM 3499 C CA . ASN B 1 191 ? -11.531 11.008 -10.312 1 85.94 191 ASN B CA 1
ATOM 3500 C C . ASN B 1 191 ? -12.141 9.914 -9.43 1 85.94 191 ASN B C 1
ATOM 3502 O O . ASN B 1 191 ? -13.344 9.914 -9.18 1 85.94 191 ASN B O 1
ATOM 3506 N N . SER B 1 192 ? -11.336 9.008 -8.977 1 91.75 192 SER B N 1
ATOM 3507 C CA . SER B 1 192 ? -11.844 7.934 -8.125 1 91.75 192 SER B CA 1
ATOM 3508 C C . SER B 1 192 ? -12.352 8.477 -6.793 1 91.75 192 SER B C 1
ATOM 3510 O O . SER B 1 192 ? -13.312 7.945 -6.23 1 91.75 192 SER B O 1
ATOM 3512 N N . ALA B 1 193 ? -11.688 9.492 -6.324 1 90.19 193 ALA B N 1
ATOM 3513 C CA . ALA B 1 193 ? -12.141 10.117 -5.082 1 90.19 193 ALA B CA 1
ATOM 3514 C C . ALA B 1 193 ? -13.516 10.758 -5.258 1 90.19 193 ALA B C 1
ATOM 3516 O O . ALA B 1 193 ? -14.383 10.625 -4.395 1 90.19 193 ALA B O 1
ATOM 3517 N N . ILE B 1 194 ? -13.656 11.422 -6.344 1 89.31 194 ILE B N 1
ATOM 3518 C CA . ILE B 1 194 ? -14.938 12.039 -6.656 1 89.31 194 ILE B CA 1
ATOM 3519 C C . ILE B 1 194 ? -16.016 10.961 -6.777 1 89.31 194 ILE B C 1
ATOM 3521 O O . ILE B 1 194 ? -17.094 11.086 -6.195 1 89.31 194 ILE B O 1
ATOM 3525 N N . LYS B 1 195 ? -15.711 9.93 -7.461 1 93.38 195 LYS B N 1
ATOM 3526 C CA . LYS B 1 195 ? -16.641 8.828 -7.641 1 93.38 195 LYS B CA 1
ATOM 3527 C C . LYS B 1 195 ? -17.047 8.219 -6.297 1 93.38 195 LYS B C 1
ATOM 3529 O O . LYS B 1 195 ? -18.219 7.961 -6.051 1 93.38 195 LYS B O 1
ATOM 3534 N N . LEU B 1 196 ? -16.125 7.969 -5.43 1 94.69 196 LEU B N 1
ATOM 3535 C CA . LEU B 1 196 ? -16.406 7.379 -4.125 1 94.69 196 LEU B CA 1
ATOM 3536 C C . LEU B 1 196 ? -17.25 8.32 -3.271 1 94.69 196 LEU B C 1
ATOM 3538 O O . LEU B 1 196 ? -18.078 7.871 -2.479 1 94.69 196 LEU B O 1
ATOM 3542 N N . SER B 1 197 ? -16.938 9.586 -3.402 1 91.25 197 SER B N 1
ATOM 3543 C CA . SER B 1 197 ? -17.719 10.547 -2.619 1 91.25 197 SER B CA 1
ATOM 3544 C C . SER B 1 197 ? -19.188 10.516 -3.014 1 91.25 197 SER B C 1
ATOM 3546 O O . SER B 1 197 ? -20.062 10.836 -2.201 1 91.25 197 SER B O 1
ATOM 3548 N N . GLU B 1 198 ? -19.5 10.094 -4.207 1 92.56 198 GLU B N 1
ATOM 3549 C CA . GLU B 1 198 ? -20.875 10 -4.703 1 92.56 198 GLU B CA 1
ATOM 3550 C C . GLU B 1 198 ? -21.484 8.641 -4.375 1 92.56 198 GLU B C 1
ATOM 3552 O O . GLU B 1 198 ? -22.641 8.562 -3.975 1 92.56 198 GLU B O 1
ATOM 3557 N N . THR B 1 199 ? -20.734 7.586 -4.516 1 94.56 199 THR B N 1
ATOM 3558 C CA . THR B 1 199 ? -21.281 6.238 -4.414 1 94.56 199 THR B CA 1
ATOM 3559 C C . THR B 1 199 ? -21.203 5.73 -2.977 1 94.56 199 THR B C 1
ATOM 3561 O O . THR B 1 199 ? -21.984 4.867 -2.57 1 94.56 199 THR B O 1
ATOM 3564 N N . ARG B 1 200 ? -20.234 6.207 -2.221 1 95.81 200 ARG B N 1
ATOM 3565 C CA . ARG B 1 200 ? -20.031 5.816 -0.831 1 95.81 200 ARG B CA 1
ATOM 3566 C C . ARG B 1 200 ? -19.812 7.035 0.057 1 95.81 200 ARG B C 1
ATOM 3568 O O . ARG B 1 200 ? -18.781 7.164 0.705 1 95.81 200 ARG B O 1
ATOM 3575 N N . PRO B 1 201 ? -20.812 7.883 0.185 1 92.19 201 PRO B N 1
ATOM 3576 C CA . PRO B 1 201 ? -20.672 9.086 1 1 92.19 201 PRO B CA 1
ATOM 3577 C C . PRO B 1 201 ? -20.406 8.781 2.471 1 92.19 201 PRO B C 1
ATOM 3579 O O . PRO B 1 201 ? -19.891 9.633 3.203 1 92.19 201 PRO B O 1
ATOM 3582 N N . GLU B 1 202 ? -20.703 7.543 2.885 1 92.5 202 GLU B N 1
ATOM 3583 C CA . GLU B 1 202 ? -20.516 7.133 4.273 1 92.5 202 GLU B CA 1
ATOM 3584 C C . GLU B 1 202 ? -19.047 7.203 4.688 1 92.5 202 GLU B C 1
ATOM 3586 O O . GLU B 1 202 ? -18.734 7.309 5.875 1 92.5 202 GLU B O 1
ATOM 3591 N N . PHE B 1 203 ? -18.141 7.172 3.686 1 94.25 203 PHE B N 1
ATOM 3592 C CA . PHE B 1 203 ? -16.719 7.301 3.98 1 94.25 203 PHE B CA 1
ATOM 3593 C C . PHE B 1 203 ? -16.422 8.656 4.613 1 94.25 203 PHE B C 1
ATOM 3595 O O . PHE B 1 203 ? -15.391 8.82 5.277 1 94.25 203 PHE B O 1
ATOM 3602 N N . TRP B 1 204 ? -17.328 9.586 4.461 1 92 204 TRP B N 1
ATOM 3603 C CA . TRP B 1 204 ? -17.125 10.938 4.977 1 92 204 TRP B CA 1
ATOM 3604 C C . TRP B 1 204 ? -18.25 11.344 5.914 1 92 204 TRP B C 1
ATOM 3606 O O . TRP B 1 204 ? -18.484 12.531 6.141 1 92 204 TRP B O 1
ATOM 3616 N N . SER B 1 205 ? -18.922 10.414 6.43 1 87.25 205 SER B N 1
ATOM 3617 C CA . SER B 1 205 ? -20.078 10.719 7.258 1 87.25 205 SER B CA 1
ATOM 3618 C C . SER B 1 205 ? -19.672 11.414 8.555 1 87.25 205 SER B C 1
ATOM 3620 O O . SER B 1 205 ? -20.5 12.094 9.18 1 87.25 205 SER B O 1
ATOM 3622 N N . HIS B 1 206 ? -18.438 11.305 8.93 1 83.44 206 HIS B N 1
ATOM 3623 C CA . HIS B 1 206 ? -17.938 11.906 10.156 1 83.44 206 HIS B CA 1
ATOM 3624 C C . HIS B 1 206 ? -17.688 13.398 9.984 1 83.44 206 HIS B C 1
ATOM 3626 O O . HIS B 1 206 ? -17.484 14.117 10.961 1 83.44 206 HIS B O 1
ATOM 3632 N N . VAL B 1 207 ? -17.703 13.859 8.758 1 80.25 207 VAL B N 1
ATOM 3633 C CA . VAL B 1 207 ? -17.438 15.266 8.469 1 80.25 207 VAL B CA 1
ATOM 3634 C C . VAL B 1 207 ? -18.766 16 8.234 1 80.25 207 VAL B C 1
ATOM 3636 O O . VAL B 1 207 ? -19.641 15.5 7.523 1 80.25 207 VAL B O 1
ATOM 3639 N N . ASP B 1 208 ? -18.891 17.094 8.953 1 76.12 208 ASP B N 1
ATOM 3640 C CA . ASP B 1 208 ? -20.094 17.891 8.727 1 76.12 208 ASP B CA 1
ATOM 3641 C C . ASP B 1 208 ? -20.125 18.453 7.312 1 76.12 208 ASP B C 1
ATOM 3643 O O . ASP B 1 208 ? -19.078 18.578 6.672 1 76.12 208 ASP B O 1
ATOM 3647 N N . CYS B 1 209 ? -21.281 18.656 6.855 1 71.31 209 CYS B N 1
ATOM 3648 C CA . CYS B 1 209 ? -21.5 19.062 5.469 1 71.31 209 CYS B CA 1
ATOM 3649 C C . CYS B 1 209 ? -20.688 20.297 5.121 1 71.31 209 CYS B C 1
ATOM 3651 O O . CYS B 1 209 ? -20.078 20.375 4.051 1 71.31 209 CYS B O 1
ATOM 3653 N N . GLY B 1 210 ? -20.688 21.25 5.938 1 68.19 210 GLY B N 1
ATOM 3654 C CA . GLY B 1 210 ? -19.922 22.453 5.676 1 68.19 210 GLY B CA 1
ATOM 3655 C C . GLY B 1 210 ? -18.422 22.203 5.59 1 68.19 210 GLY B C 1
ATOM 3656 O O . GLY B 1 210 ? -17.75 22.734 4.707 1 68.19 210 GLY B O 1
ATOM 3657 N N . LEU B 1 211 ? -18 21.344 6.367 1 71.75 211 LEU B N 1
ATOM 3658 C CA . LEU B 1 211 ? -16.578 21.031 6.41 1 71.75 211 LEU B CA 1
ATOM 3659 C C . LEU B 1 211 ? -16.188 20.156 5.227 1 71.75 211 LEU B C 1
ATOM 3661 O O . LEU B 1 211 ? -15.062 20.25 4.719 1 71.75 211 LEU B O 1
ATOM 3665 N N . LYS B 1 212 ? -17.156 19.391 4.766 1 72.75 212 LYS B N 1
ATOM 3666 C CA . LYS B 1 212 ? -16.906 18.531 3.615 1 72.75 212 LYS B CA 1
ATOM 3667 C C . LYS B 1 212 ? -16.547 19.359 2.377 1 72.75 212 LYS B C 1
ATOM 3669 O O . LYS B 1 212 ? -15.594 19.047 1.669 1 72.75 212 LYS B O 1
ATOM 3674 N N . ASP B 1 213 ? -17.328 20.359 2.211 1 72.12 213 ASP B N 1
ATOM 3675 C CA . ASP B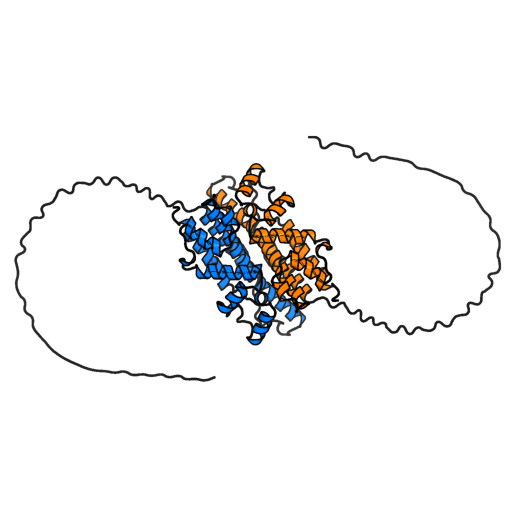 1 213 ? -17.094 21.203 1.051 1 72.12 213 ASP B CA 1
ATOM 3676 C C . ASP B 1 213 ? -15.703 21.844 1.101 1 72.12 213 ASP B C 1
ATOM 3678 O O . ASP B 1 213 ? -15.023 21.953 0.077 1 72.12 213 ASP B O 1
ATOM 3682 N N . ARG B 1 214 ? -15.336 22.156 2.27 1 69.88 214 ARG B N 1
ATOM 3683 C CA . ARG B 1 214 ? -14.023 22.766 2.436 1 69.88 214 ARG B CA 1
ATOM 3684 C C . ARG B 1 214 ? -12.914 21.75 2.186 1 69.88 214 ARG B C 1
ATOM 3686 O O . ARG B 1 214 ? -11.945 22.047 1.481 1 69.88 214 ARG B O 1
ATOM 3693 N N . TYR B 1 215 ? -13.148 20.609 2.73 1 69.69 215 TYR B N 1
ATOM 3694 C CA . TYR B 1 215 ? -12.141 19.578 2.561 1 69.69 215 TYR B CA 1
ATOM 3695 C C . TYR B 1 215 ? -12.039 19.141 1.1 1 69.69 215 TYR B C 1
ATOM 3697 O O . TYR B 1 215 ? -10.938 19.016 0.56 1 69.69 215 TYR B O 1
ATOM 3705 N N . PHE B 1 216 ? -13.141 19 0.508 1 71 216 PHE B N 1
ATOM 3706 C CA . PHE B 1 216 ? -13.172 18.562 -0.882 1 71 216 PHE B CA 1
ATOM 3707 C C . PHE B 1 216 ? -12.586 19.625 -1.799 1 71 216 PHE B C 1
ATOM 3709 O O . PHE B 1 216 ? -11.805 19.312 -2.699 1 71 216 PHE B O 1
ATOM 3716 N N . GLY B 1 217 ? -12.969 20.859 -1.43 1 68.19 217 GLY B N 1
ATOM 3717 C CA . GLY B 1 217 ? -12.453 21.969 -2.213 1 68.19 217 GLY B CA 1
ATOM 3718 C C . GLY B 1 217 ? -10.961 22.172 -2.057 1 68.19 217 GLY B C 1
ATOM 3719 O O . GLY B 1 217 ? -10.305 22.719 -2.943 1 68.19 217 GLY B O 1
ATOM 3720 N N . SER B 1 218 ? -10.484 21.625 -0.917 1 67.06 218 SER B N 1
ATOM 3721 C CA . SER B 1 218 ? -9.062 21.812 -0.64 1 67.06 218 SER B CA 1
ATOM 3722 C C . SER B 1 218 ? -8.258 20.578 -1.021 1 67.06 218 SER B C 1
ATOM 3724 O O . SER B 1 218 ? -7.062 20.484 -0.724 1 67.06 218 SER B O 1
ATOM 3726 N N . GLY B 1 219 ? -8.914 19.625 -1.661 1 66.25 219 GLY B N 1
ATOM 3727 C CA . GLY B 1 219 ? -8.211 18.438 -2.102 1 66.25 219 GLY B CA 1
ATOM 3728 C C . GLY B 1 219 ? -7.855 17.5 -0.961 1 66.25 219 GLY B C 1
ATOM 3729 O O . GLY B 1 219 ? -6.895 16.734 -1.056 1 66.25 219 GLY B O 1
ATOM 3730 N N . LEU B 1 220 ? -8.609 17.625 0.076 1 69.94 220 LEU B N 1
ATOM 3731 C CA . LEU B 1 220 ? -8.273 16.875 1.274 1 69.94 220 LEU B CA 1
ATOM 3732 C C . LEU B 1 220 ? -9.18 15.656 1.426 1 69.94 220 LEU B C 1
ATOM 3734 O O . LEU B 1 220 ? -9.266 15.07 2.508 1 69.94 220 LEU B O 1
ATOM 3738 N N . ARG B 1 221 ? -9.82 15.273 0.336 1 76.75 221 ARG B N 1
ATOM 3739 C CA . ARG B 1 221 ? -10.789 14.18 0.415 1 76.75 221 ARG B CA 1
ATOM 3740 C C . ARG B 1 221 ? -10.133 12.922 0.965 1 76.75 221 ARG B C 1
ATOM 3742 O O . ARG B 1 221 ? -10.648 12.305 1.898 1 76.75 221 ARG B O 1
ATOM 3749 N N . VAL B 1 222 ? -8.969 12.578 0.467 1 78.44 222 VAL B N 1
ATOM 3750 C CA . VAL B 1 222 ? -8.328 11.32 0.84 1 78.44 222 VAL B CA 1
ATOM 3751 C C . VAL B 1 222 ? -7.945 11.352 2.316 1 78.44 222 VAL B C 1
ATOM 3753 O O . VAL B 1 222 ? -8.039 10.336 3.014 1 78.44 222 VAL B O 1
ATOM 3756 N N . HIS B 1 223 ? -7.633 12.523 2.762 1 79.06 223 HIS B N 1
ATOM 3757 C CA . HIS B 1 223 ? -7.148 12.641 4.133 1 79.06 223 HIS B CA 1
ATOM 3758 C C . HIS B 1 223 ? -8.297 12.57 5.133 1 79.06 223 HIS B C 1
ATOM 3760 O O . HIS B 1 223 ? -8.07 12.352 6.324 1 79.06 223 HIS B O 1
ATOM 3766 N N . THR B 1 224 ? -9.469 12.734 4.594 1 85.75 224 THR B N 1
ATOM 3767 C CA . THR B 1 224 ? -10.625 12.688 5.484 1 85.75 224 THR B CA 1
ATOM 3768 C C . THR B 1 224 ? -11.461 11.438 5.215 1 85.75 224 THR B C 1
ATOM 3770 O O . THR B 1 224 ? -12.523 11.25 5.82 1 85.75 224 THR B O 1
ATOM 3773 N N . MET B 1 225 ? -11 10.672 4.309 1 90.88 225 MET B N 1
ATOM 3774 C CA . MET B 1 225 ? -11.703 9.43 3.996 1 90.88 225 MET B CA 1
ATOM 3775 C C . MET B 1 225 ? -11.523 8.414 5.113 1 90.88 225 MET B C 1
ATOM 3777 O O . MET B 1 225 ? -10.414 8.227 5.621 1 90.88 225 MET B O 1
ATOM 3781 N N . ARG B 1 226 ? -12.625 7.773 5.516 1 93.44 226 ARG B N 1
ATOM 3782 C CA . ARG B 1 226 ? -12.562 6.77 6.574 1 93.44 226 ARG B CA 1
ATOM 3783 C C . ARG B 1 226 ? -13.094 5.43 6.086 1 93.44 226 ARG B C 1
ATOM 3785 O O . ARG B 1 226 ? -14.305 5.27 5.891 1 93.44 226 ARG B O 1
ATOM 3792 N N . ILE B 1 227 ? -12.18 4.512 5.973 1 95.62 227 ILE B N 1
ATOM 3793 C CA . ILE B 1 227 ? -12.508 3.123 5.676 1 95.62 227 ILE B CA 1
ATOM 3794 C C . ILE B 1 227 ? -12.711 2.348 6.977 1 95.62 227 ILE B C 1
ATOM 3796 O O . ILE B 1 227 ? -11.883 2.43 7.887 1 95.62 227 ILE B O 1
ATOM 3800 N N . SER B 1 228 ? -13.82 1.614 7.094 1 95.44 228 SER B N 1
ATOM 3801 C CA . SER B 1 228 ? -14.109 0.877 8.32 1 95.44 228 SER B CA 1
ATOM 3802 C C . SER B 1 228 ? -13.523 -0.528 8.273 1 95.44 228 SER B C 1
ATOM 3804 O O . SER B 1 228 ? -13.102 -0.996 7.211 1 95.44 228 SER B O 1
ATOM 3806 N N . ASP B 1 229 ? -13.523 -1.155 9.445 1 96.25 229 ASP B N 1
ATOM 3807 C CA . ASP B 1 229 ? -13.102 -2.553 9.516 1 96.25 229 ASP B CA 1
ATOM 3808 C C . ASP B 1 229 ? -14.016 -3.438 8.672 1 96.25 229 ASP B C 1
ATOM 3810 O O . ASP B 1 229 ? -13.555 -4.391 8.039 1 96.25 229 ASP B O 1
ATOM 3814 N N . ASP B 1 230 ? -15.281 -3.078 8.688 1 96.12 230 ASP B N 1
ATOM 3815 C CA . ASP B 1 230 ? -16.234 -3.848 7.898 1 96.12 230 ASP B CA 1
ATOM 3816 C C . ASP B 1 230 ? -15.953 -3.713 6.406 1 96.12 230 ASP B C 1
ATOM 3818 O O . ASP B 1 230 ? -16.109 -4.672 5.648 1 96.12 230 ASP B O 1
ATOM 3822 N N . ASP B 1 231 ? -15.641 -2.535 6 1 97.06 231 ASP B N 1
ATOM 3823 C CA . ASP B 1 231 ? -15.266 -2.338 4.602 1 97.06 231 ASP B CA 1
ATOM 3824 C C . ASP B 1 231 ? -14.078 -3.215 4.223 1 97.06 231 ASP B C 1
ATOM 3826 O O . ASP B 1 231 ? -14.086 -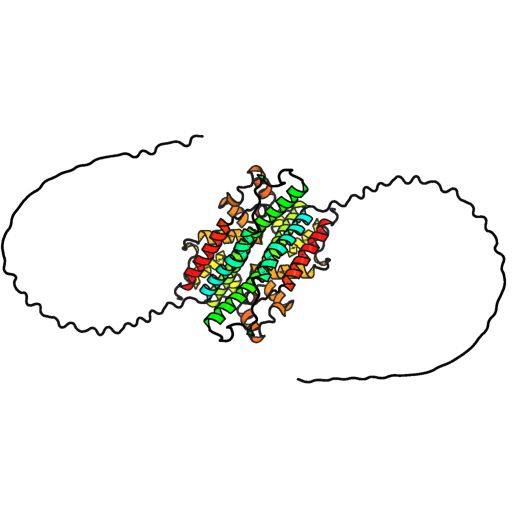3.869 3.178 1 97.06 231 ASP B O 1
ATOM 3830 N N . LEU B 1 232 ? -13.023 -3.248 5.07 1 97.06 232 LEU B N 1
ATOM 3831 C CA . LEU B 1 232 ? -11.836 -4.055 4.82 1 97.06 232 LEU B CA 1
ATOM 3832 C C . LEU B 1 232 ? -12.188 -5.539 4.738 1 97.06 232 LEU B C 1
ATOM 3834 O O . LEU B 1 232 ? -11.703 -6.25 3.861 1 97.06 232 LEU B O 1
ATOM 3838 N N . ALA B 1 233 ? -13.023 -5.953 5.668 1 96.5 233 ALA B N 1
ATOM 3839 C CA . ALA B 1 233 ? -13.461 -7.344 5.652 1 96.5 233 ALA B CA 1
ATOM 3840 C C . ALA B 1 233 ? -14.195 -7.676 4.359 1 96.5 233 ALA B C 1
ATOM 3842 O O . ALA B 1 233 ? -14.008 -8.75 3.783 1 96.5 233 ALA B O 1
ATOM 3843 N N . ARG B 1 234 ? -15.07 -6.773 3.936 1 96.62 234 ARG B N 1
ATOM 3844 C CA . ARG B 1 234 ? -15.797 -6.961 2.688 1 96.62 234 ARG B CA 1
ATOM 3845 C C . ARG B 1 234 ? -14.844 -7.051 1.502 1 96.62 234 ARG B C 1
ATOM 3847 O O . ARG B 1 234 ? -15.016 -7.891 0.616 1 96.62 234 ARG B O 1
ATOM 3854 N N . TYR B 1 235 ? -13.883 -6.176 1.454 1 97.56 235 TYR B N 1
ATOM 3855 C CA . TYR B 1 235 ? -12.906 -6.203 0.375 1 97.56 235 TYR B CA 1
ATOM 3856 C C . TYR B 1 235 ? -12.125 -7.512 0.373 1 97.56 235 TYR B C 1
ATOM 3858 O O . TYR B 1 235 ? -11.906 -8.109 -0.683 1 97.56 235 TYR B O 1
ATOM 3866 N N . PHE B 1 236 ? -11.727 -7.906 1.533 1 96.44 236 PHE B N 1
ATOM 3867 C CA . PHE B 1 236 ? -11.008 -9.172 1.639 1 96.44 236 PHE B CA 1
ATOM 3868 C C . PHE B 1 236 ? -11.883 -10.328 1.166 1 96.44 236 PHE B C 1
ATOM 3870 O O . PHE B 1 236 ? -11.422 -11.188 0.407 1 96.44 236 PHE B O 1
ATOM 3877 N N . ARG B 1 237 ? -13.055 -10.375 1.616 1 95.69 237 ARG B N 1
ATOM 3878 C CA . ARG B 1 237 ? -13.977 -11.43 1.197 1 95.69 237 ARG B CA 1
ATOM 3879 C C . ARG B 1 237 ? -14.156 -11.422 -0.317 1 95.69 237 ARG B C 1
ATOM 3881 O O . ARG B 1 237 ? -14.258 -12.484 -0.937 1 95.69 237 ARG B O 1
ATOM 3888 N N . ALA B 1 238 ? -14.281 -10.312 -0.861 1 96.88 238 ALA B N 1
ATOM 3889 C CA . ALA B 1 238 ? -14.477 -10.195 -2.303 1 96.88 238 ALA B CA 1
ATOM 3890 C C . ALA B 1 238 ? -13.289 -10.766 -3.068 1 96.88 238 ALA B C 1
ATOM 3892 O O . ALA B 1 238 ? -13.469 -11.516 -4.035 1 96.88 238 ALA B O 1
ATOM 3893 N N . THR B 1 239 ? -12.031 -10.438 -2.68 1 96.44 239 THR B N 1
ATOM 3894 C CA . THR B 1 239 ? -10.852 -10.977 -3.346 1 96.44 239 THR B CA 1
ATOM 3895 C C . THR B 1 239 ? -10.758 -12.484 -3.152 1 96.44 239 THR B C 1
ATOM 3897 O O . THR B 1 239 ? -10.422 -13.219 -4.086 1 96.44 239 THR B O 1
ATOM 3900 N N . ALA B 1 240 ? -11.078 -12.93 -1.933 1 95.25 240 ALA B N 1
ATOM 3901 C CA . ALA B 1 240 ? -11.07 -14.359 -1.646 1 95.25 240 ALA B CA 1
ATOM 3902 C C . ALA B 1 240 ? -12.094 -15.102 -2.508 1 95.25 240 ALA B C 1
ATOM 3904 O O . ALA B 1 240 ? -11.797 -16.156 -3.057 1 95.25 240 ALA B O 1
ATOM 3905 N N . ALA B 1 241 ? -13.242 -14.539 -2.619 1 95.5 241 ALA B N 1
ATOM 3906 C CA . ALA B 1 241 ? -14.297 -15.156 -3.416 1 95.5 241 ALA B CA 1
ATOM 3907 C C . ALA B 1 241 ? -13.891 -15.258 -4.883 1 95.5 241 ALA B C 1
ATOM 3909 O O . ALA B 1 241 ? -14.172 -16.266 -5.543 1 95.5 241 ALA B O 1
ATOM 3910 N N . PHE B 1 242 ? -13.297 -14.234 -5.383 1 96.56 242 PHE B N 1
ATOM 3911 C CA . PHE B 1 242 ? -12.82 -14.281 -6.758 1 96.56 242 PHE B CA 1
ATOM 3912 C C . PHE B 1 242 ? -11.867 -15.453 -6.969 1 96.56 242 PHE B C 1
ATOM 3914 O O . PHE B 1 242 ? -12.031 -16.234 -7.91 1 96.56 242 PHE B O 1
ATOM 3921 N N . TRP B 1 243 ? -10.875 -15.555 -6.098 1 94.81 243 TRP B N 1
ATOM 3922 C CA . TRP B 1 243 ? -9.875 -16.609 -6.281 1 94.81 243 TRP B CA 1
ATOM 3923 C C . TRP B 1 243 ? -10.484 -17.984 -6.062 1 94.81 243 TRP B C 1
ATOM 3925 O O . TRP B 1 243 ? -10.047 -18.969 -6.664 1 94.81 243 TRP B O 1
ATOM 3935 N N . GLN B 1 244 ? -11.516 -18.062 -5.227 1 93.69 244 GLN B N 1
ATOM 3936 C CA . GLN B 1 244 ? -12.234 -19.328 -5.051 1 93.69 244 GLN B CA 1
ATOM 3937 C C . GLN B 1 244 ? -12.922 -19.75 -6.344 1 93.69 244 GLN B C 1
ATOM 3939 O O . GLN B 1 244 ? -12.922 -20.938 -6.691 1 93.69 244 GLN B O 1
ATOM 3944 N N . VAL B 1 245 ? -13.469 -18.812 -7.047 1 92.69 245 VAL B N 1
ATOM 3945 C CA . VAL B 1 245 ? -14.102 -19.094 -8.328 1 92.69 245 VAL B CA 1
ATOM 3946 C C . VAL B 1 245 ? -13.031 -19.422 -9.375 1 92.69 245 VAL B C 1
ATOM 3948 O O . VAL B 1 245 ? -13.188 -20.344 -10.164 1 92.69 245 VAL B O 1
ATOM 3951 N N . ALA B 1 246 ? -11.969 -18.656 -9.352 1 92.19 246 ALA B N 1
ATOM 3952 C CA . ALA B 1 246 ? -10.891 -18.812 -10.32 1 92.19 246 ALA B CA 1
ATOM 3953 C C . ALA B 1 246 ? -10.242 -20.188 -10.203 1 92.19 246 ALA B C 1
ATOM 3955 O O . ALA B 1 246 ? -9.781 -20.75 -11.203 1 92.19 246 ALA B O 1
ATOM 3956 N N . MET B 1 247 ? -10.195 -20.703 -8.984 1 89.12 247 MET B N 1
ATOM 3957 C CA . MET B 1 247 ? -9.5 -21.969 -8.758 1 89.12 247 MET B CA 1
ATOM 3958 C C . MET B 1 247 ? -10.258 -23.125 -9.398 1 89.12 247 MET B C 1
ATOM 3960 O O . MET B 1 247 ? -9.664 -24.156 -9.719 1 89.12 247 MET B O 1
ATOM 3964 N N . VAL B 1 248 ? -11.516 -22.984 -9.594 1 84.69 248 VAL B N 1
ATOM 3965 C CA . VAL B 1 248 ? -12.32 -24.078 -10.125 1 84.69 248 VAL B CA 1
ATOM 3966 C C . VAL B 1 248 ? -12.758 -23.75 -11.555 1 84.69 248 VAL B C 1
ATOM 3968 O O . VAL B 1 248 ? -13.406 -24.562 -12.211 1 84.69 248 VAL B O 1
ATOM 3971 N N . ALA B 1 249 ? -12.453 -22.516 -11.883 1 72.62 249 ALA B N 1
ATOM 3972 C CA . ALA B 1 249 ? -12.875 -22.109 -13.227 1 72.62 249 ALA B CA 1
ATOM 3973 C C . ALA B 1 249 ? -12.188 -22.969 -14.289 1 72.62 249 ALA B C 1
ATOM 3975 O O . ALA B 1 249 ? -11.016 -23.328 -14.141 1 72.62 249 ALA B O 1
ATOM 3976 N N . LYS B 1 250 ? -12.969 -23.734 -15.07 1 59.97 250 LYS B N 1
ATOM 3977 C CA . LYS B 1 250 ? -12.547 -24.656 -16.125 1 59.97 250 LYS B CA 1
ATOM 3978 C C . LYS B 1 250 ? -11.633 -23.969 -17.125 1 59.97 250 LYS B C 1
ATOM 3980 O O . LYS B 1 250 ? -11.859 -22.797 -17.484 1 59.97 250 LYS B O 1
ATOM 3985 N N . ARG B 1 251 ? -10.242 -24.328 -17.172 1 55.28 251 ARG B N 1
ATOM 3986 C CA . ARG B 1 251 ? -9.359 -23.906 -18.25 1 55.28 251 ARG B CA 1
ATOM 3987 C C . ARG B 1 251 ? -9.953 -24.219 -19.609 1 55.28 251 ARG B C 1
ATOM 3989 O O . ARG B 1 251 ? -10.492 -25.312 -19.828 1 55.28 251 ARG B O 1
ATOM 3996 N N . LYS B 1 252 ? -10.469 -23.188 -20.312 1 47.94 252 LYS B N 1
ATOM 3997 C CA . LYS B 1 252 ? -10.734 -23.641 -21.672 1 47.94 252 LYS B CA 1
ATOM 3998 C C . LYS B 1 252 ? -9.469 -24.203 -22.312 1 47.94 252 LYS B C 1
ATOM 4000 O O . LYS B 1 252 ? -8.367 -23.719 -22.047 1 47.94 252 LYS B O 1
#

Secondary structure (DSSP, 8-state):
-----------------------------------------------------------HHHHHHHHHHHHHIIIIIHHHHHH-PPPPGGGTTTTTT-HHHHHHHHHHHHHHHHHHHHHHHHHHHHHHHHHHHHHHHH-GGGHHHHHH--HHHHHHHHHHHH---GGGSTTHHHHHHHHHHHHHHHH-SSHHHHHHHHH-GGGGTTS-HHHHHHHHHTT-HHHH----HHHHHHHHHHHHHHHHHHHHS---/-----------------------------------------------------------HHHHHHHHHHHHHIIIIIHHHHHH-PPPPGGGTTTTTT-HHHHHHHHHHHHHHHHHHHHHHHHHHHHHHHHHHHHHHHH-GGGHHHHHH--HHHHHHHHHHHH---GGGSTTHHHHHHHHHHHHHHHH-SSHHHHHHHHH-GGGGTTS-HHHHHHHHHTT-HHHH----HHHHHHHHHHHHHHHHHHHHS---